Protein AF-A0A832V0L8-F1 (afdb_monomer_lite)

Foldseek 3Di:
DDDDDPPPQFAAEEEEEPLDAPRVLLVVLLVVLCVQVVGHYDYQYQDALVSCVVPHLAYEAHDDDPVSSVVSCVVGVSLVSVVVVCVVCVLRAYEAEFVRLVSQDDDPDDDDHNFPWDKAFLPQHDQVRKDKAKKFFDDDDQDRPDDDPPPDCPDPPPPDCVVVVVDDDDPDPDDDPCPDPPQPPPPDPGIDTFTAGSFMFIDDHDPQKDQGIGRVPGGAWIDHNNYIHGRTDSSVHPDSRVSNSNVVSSVVDDGDRDDDDPPPPPPPPLADQDQDDPLDDPVVNCLLLLQAWEKEQALAADPPDLLDQDDPVRHRGRWMDGRNRTDPDVVVNVVSNVLLVHLAYEHDRHAVVVVLVSLLVNLQVCCVNNHLRHAYEYEHQDLDDLVVLLSNVVSRHAEYEYEDDVLDCPSNQSNQVSNVVSNHQYEYEYEQDQVCLVSVVVSLQVCLPGPHAEYEYEFRFQHPRNPVSCVVVVWDQDPDPFRGTPRRVVSLVLVQQLQVCLVVQAARPPPRDNHHHSNHHYHYHYRSCNVNRNLLSSLQSSCVRPPQPQWDQDPSSKTKWKKWADAPVCQVVVLVCLCVVVVHDSSQWDQDPVRRIITHHRVSLLVCQVPDPTWMWIWIFGSDPVRHTDDIGTSHPHDDD

pLDDT: mean 78.65, std 20.55, range [23.02, 98.56]

Radius of gyration: 29.44 Å; chains: 1; bounding box: 78×67×76 Å

Structure (mmCIF, N/CA/C/O backbone):
data_AF-A0A832V0L8-F1
#
_entry.id   AF-A0A832V0L8-F1
#
loop_
_atom_site.group_PDB
_atom_site.id
_atom_site.type_symbol
_atom_site.label_atom_id
_atom_site.label_alt_id
_atom_site.label_comp_id
_atom_site.label_asym_id
_atom_site.label_entity_id
_atom_site.label_seq_id
_atom_site.pdbx_PDB_ins_code
_atom_site.Cartn_x
_atom_site.Cartn_y
_atom_site.Cartn_z
_atom_site.occupancy
_atom_site.B_iso_or_equiv
_atom_site.auth_seq_id
_atom_site.auth_comp_id
_atom_site.auth_asym_id
_atom_site.auth_atom_id
_atom_site.pdbx_PDB_model_num
ATOM 1 N N . MET A 1 1 ? 17.375 -32.034 38.322 1.00 35.78 1 MET A N 1
ATOM 2 C CA . MET A 1 1 ? 17.948 -32.947 37.313 1.00 35.78 1 MET A CA 1
ATOM 3 C C . MET A 1 1 ? 16.904 -33.153 36.228 1.00 35.78 1 MET A C 1
ATOM 5 O O . MET A 1 1 ? 16.088 -34.032 36.400 1.00 35.78 1 MET A O 1
ATOM 9 N N . PHE A 1 2 ? 16.867 -32.287 35.210 1.00 25.52 2 PHE A N 1
ATOM 10 C CA . PHE A 1 2 ? 16.234 -32.505 33.896 1.00 25.52 2 PHE A CA 1
ATOM 11 C C . PHE A 1 2 ? 16.701 -31.356 32.984 1.00 25.52 2 PHE A C 1
ATOM 13 O O . PHE A 1 2 ? 16.031 -30.343 32.829 1.00 25.52 2 PHE A O 1
ATOM 20 N N . TYR A 1 3 ? 17.927 -31.485 32.473 1.00 31.34 3 TYR A N 1
ATOM 21 C CA . TYR A 1 3 ? 18.349 -30.832 31.236 1.00 31.34 3 TYR A CA 1
ATOM 22 C C . TYR A 1 3 ? 17.994 -31.819 30.121 1.00 31.34 3 TYR A C 1
ATOM 24 O O . TYR A 1 3 ? 18.562 -32.908 30.091 1.00 31.34 3 TYR A O 1
ATOM 32 N N . ALA A 1 4 ? 17.047 -31.480 29.250 1.00 27.69 4 ALA A N 1
ATOM 33 C CA . ALA A 1 4 ? 16.773 -32.253 28.043 1.00 27.69 4 ALA A CA 1
ATOM 34 C C . ALA A 1 4 ? 16.292 -31.319 26.920 1.00 27.69 4 ALA A C 1
ATOM 36 O O . ALA A 1 4 ? 15.190 -30.786 26.978 1.00 27.69 4 ALA A O 1
ATOM 37 N N . PHE A 1 5 ? 17.176 -31.150 25.931 1.00 30.72 5 PHE A N 1
ATOM 38 C CA . PHE A 1 5 ? 16.931 -30.755 24.540 1.00 30.72 5 PHE A CA 1
ATOM 39 C C . PHE A 1 5 ? 16.261 -29.399 24.252 1.00 30.72 5 PHE A C 1
ATOM 41 O O . PHE A 1 5 ? 15.098 -29.320 23.876 1.00 30.72 5 PHE A O 1
ATOM 48 N N . ALA A 1 6 ? 17.073 -28.338 24.262 1.00 27.86 6 ALA A N 1
ATOM 49 C CA . ALA A 1 6 ? 16.914 -27.229 23.322 1.00 27.86 6 ALA A CA 1
ATOM 50 C C . ALA A 1 6 ? 17.924 -27.433 22.178 1.00 27.86 6 ALA A C 1
ATOM 52 O O . ALA A 1 6 ? 19.075 -27.010 22.279 1.00 27.86 6 ALA A O 1
ATOM 53 N N . GLY A 1 7 ? 17.521 -28.148 21.124 1.00 29.08 7 GLY A N 1
ATOM 54 C CA . GLY A 1 7 ? 18.246 -28.141 19.854 1.00 29.08 7 GLY A CA 1
ATOM 55 C C . GLY A 1 7 ? 18.016 -26.790 19.181 1.00 29.08 7 GLY A C 1
ATOM 56 O O . GLY A 1 7 ? 16.912 -26.507 18.725 1.00 29.08 7 GLY A O 1
ATOM 57 N N . LEU A 1 8 ? 19.023 -25.922 19.207 1.00 35.47 8 LEU A N 1
ATOM 58 C CA . LEU A 1 8 ? 19.002 -24.616 18.553 1.00 35.47 8 LEU A CA 1
ATOM 59 C C . LEU A 1 8 ? 19.060 -24.851 17.028 1.00 35.47 8 LEU A C 1
ATOM 61 O O . LEU A 1 8 ? 20.106 -25.246 16.524 1.00 35.47 8 LEU A O 1
ATOM 65 N N . PHE A 1 9 ? 17.959 -24.658 16.297 1.00 42.22 9 PHE A N 1
ATOM 66 C CA . PHE A 1 9 ? 17.959 -24.738 14.828 1.00 42.22 9 PHE A CA 1
ATOM 67 C C . PHE A 1 9 ? 18.791 -23.574 14.258 1.00 42.22 9 PHE A C 1
ATOM 69 O O . PHE A 1 9 ? 18.369 -22.420 14.336 1.00 42.22 9 PHE A O 1
ATOM 76 N N . MET A 1 10 ? 19.985 -23.857 13.728 1.00 55.66 10 MET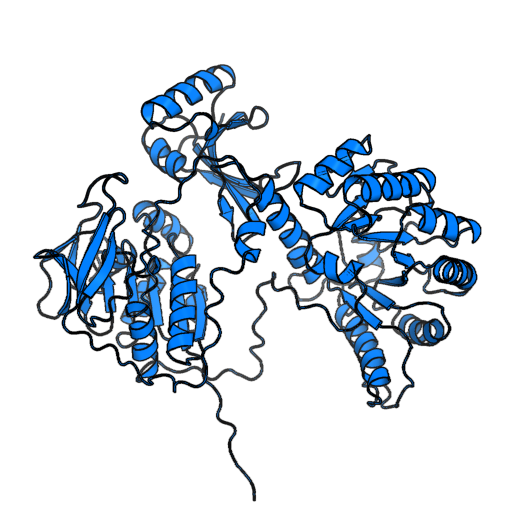 A N 1
ATOM 77 C CA . MET A 1 10 ? 20.815 -22.878 13.012 1.00 55.66 10 MET A CA 1
ATOM 78 C C . MET A 1 10 ? 20.336 -22.777 11.557 1.00 55.66 10 MET A C 1
ATOM 80 O O . MET A 1 10 ? 20.021 -23.797 10.950 1.00 55.66 10 MET A O 1
ATOM 84 N N . ALA A 1 11 ? 20.236 -21.559 11.017 1.00 76.56 11 ALA A N 1
ATOM 85 C CA . ALA A 1 11 ? 19.797 -21.315 9.642 1.00 76.56 11 ALA A CA 1
ATOM 86 C C . ALA A 1 11 ? 20.989 -20.939 8.750 1.00 76.56 11 ALA A C 1
ATOM 88 O O . ALA A 1 11 ? 21.766 -20.065 9.134 1.00 76.56 11 ALA A O 1
ATOM 89 N N . ILE A 1 12 ? 21.098 -21.556 7.569 1.00 84.62 12 ILE A N 1
ATOM 90 C CA . ILE A 1 12 ? 22.138 -21.261 6.569 1.00 84.62 12 ILE A CA 1
ATOM 91 C C . ILE A 1 12 ? 21.866 -19.894 5.942 1.00 84.62 12 ILE A C 1
ATOM 93 O O . ILE A 1 12 ? 20.759 -19.615 5.480 1.00 84.62 12 ILE A O 1
ATOM 97 N N . ARG A 1 13 ? 22.875 -19.032 5.892 1.00 88.06 13 ARG A N 1
ATOM 98 C CA . ARG A 1 13 ? 22.778 -17.660 5.394 1.00 88.06 13 ARG A CA 1
ATOM 99 C C . ARG A 1 13 ? 23.263 -17.600 3.952 1.00 88.06 13 ARG A C 1
ATOM 101 O O . ARG A 1 13 ? 24.461 -17.634 3.689 1.00 88.06 13 ARG A O 1
ATOM 108 N N . VAL A 1 14 ? 22.327 -17.501 3.016 1.00 91.88 14 VAL A N 1
ATOM 109 C CA . VAL A 1 14 ? 22.609 -17.478 1.577 1.00 91.88 14 VAL A CA 1
ATOM 110 C C . VAL A 1 14 ? 22.722 -16.032 1.109 1.00 91.88 14 VAL A C 1
ATOM 112 O O . VAL A 1 14 ? 21.717 -15.330 1.044 1.00 91.88 14 VAL A O 1
ATOM 115 N N . GLY A 1 15 ? 23.919 -15.575 0.763 1.00 92.44 15 GLY A N 1
ATOM 116 C CA . GLY A 1 15 ? 24.114 -14.295 0.090 1.00 92.44 15 GLY A CA 1
ATOM 117 C C . GLY A 1 15 ? 23.635 -14.362 -1.358 1.00 92.44 15 GLY A C 1
ATOM 118 O O . GLY A 1 15 ? 24.058 -15.239 -2.104 1.00 92.44 15 GLY A O 1
ATOM 119 N N . LEU A 1 16 ? 22.779 -13.438 -1.782 1.00 90.25 16 LEU A N 1
ATOM 120 C CA . LEU A 1 16 ? 22.348 -13.298 -3.173 1.00 90.25 16 LEU A CA 1
ATOM 121 C C . LEU A 1 16 ? 22.778 -11.926 -3.688 1.00 90.25 16 LEU A C 1
ATOM 123 O O . LEU A 1 16 ? 22.284 -10.903 -3.212 1.00 90.25 16 LEU A O 1
ATOM 127 N N . ALA A 1 17 ? 23.704 -11.892 -4.646 1.00 84.56 17 ALA A N 1
ATOM 128 C CA . ALA A 1 17 ? 24.191 -10.636 -5.207 1.00 84.56 17 ALA A CA 1
ATOM 129 C C . ALA A 1 17 ? 23.117 -9.947 -6.063 1.00 84.56 17 ALA A C 1
ATOM 131 O O . ALA A 1 17 ? 22.686 -10.468 -7.089 1.00 84.56 17 ALA A O 1
ATOM 132 N N . MET A 1 18 ? 22.724 -8.733 -5.679 1.00 76.25 18 MET A N 1
ATOM 133 C CA . MET A 1 18 ? 21.670 -7.942 -6.326 1.00 76.25 18 MET A CA 1
ATOM 134 C C . MET A 1 18 ? 22.225 -7.055 -7.455 1.00 76.25 18 MET A C 1
ATOM 136 O O . MET A 1 18 ? 21.823 -5.906 -7.608 1.00 76.25 18 MET A O 1
ATOM 140 N N . LEU A 1 19 ? 23.156 -7.582 -8.254 1.00 60.34 19 LEU A N 1
ATOM 141 C CA . LEU A 1 19 ? 23.929 -6.831 -9.258 1.00 60.34 19 LEU A CA 1
ATOM 142 C C . LEU A 1 19 ? 23.209 -6.619 -10.612 1.00 60.34 19 LEU A C 1
ATOM 144 O O . LEU A 1 19 ? 23.844 -6.118 -11.532 1.00 60.34 19 LEU A O 1
ATOM 148 N N . GLN A 1 20 ? 21.901 -6.919 -10.697 1.00 57.12 20 GLN A N 1
ATOM 149 C CA . GLN A 1 20 ? 21.047 -7.076 -11.900 1.00 57.12 20 GLN A CA 1
ATOM 150 C C . GLN A 1 20 ? 21.012 -8.529 -12.418 1.00 57.12 20 GLN A C 1
ATOM 152 O O . GLN A 1 20 ? 22.026 -9.222 -12.377 1.00 57.12 20 GLN A O 1
ATOM 157 N N . GLY A 1 21 ? 19.842 -9.003 -12.874 1.00 62.22 21 GLY A N 1
ATOM 158 C CA . GLY A 1 21 ? 19.655 -10.384 -13.336 1.00 62.22 21 GLY A CA 1
ATOM 159 C C . GLY A 1 21 ? 18.521 -11.162 -12.668 1.00 62.22 21 GLY A C 1
ATOM 160 O O . GLY A 1 21 ? 17.790 -10.585 -11.864 1.00 62.22 21 GLY A O 1
ATOM 161 N N . ALA A 1 22 ? 18.420 -12.465 -12.972 1.00 64.62 22 ALA A N 1
ATOM 162 C CA . ALA A 1 22 ? 17.406 -13.444 -12.520 1.00 64.62 22 ALA A CA 1
ATOM 163 C C . ALA A 1 22 ? 17.396 -13.726 -10.991 1.00 64.62 22 ALA A C 1
ATOM 165 O O . ALA A 1 22 ? 17.495 -14.856 -10.511 1.00 64.62 22 ALA A O 1
ATOM 166 N N . ARG A 1 23 ? 17.350 -12.667 -10.179 1.00 75.75 23 ARG A N 1
ATOM 167 C CA . ARG A 1 23 ? 17.474 -12.703 -8.715 1.00 75.75 23 ARG A CA 1
ATOM 168 C C . ARG A 1 23 ? 16.252 -13.316 -8.034 1.00 75.75 23 ARG A C 1
ATOM 170 O O . ARG A 1 23 ? 16.402 -14.030 -7.046 1.00 75.75 23 ARG A O 1
ATOM 177 N N . HIS A 1 24 ? 15.054 -13.051 -8.552 1.00 72.81 24 HIS A N 1
ATOM 178 C CA . HIS A 1 24 ? 13.814 -13.563 -7.967 1.00 72.81 24 HIS A CA 1
ATOM 179 C C . HIS A 1 24 ? 13.701 -15.066 -8.193 1.00 72.81 24 HIS A C 1
ATOM 181 O O . HIS A 1 24 ? 13.340 -15.807 -7.284 1.00 72.81 24 HIS A O 1
ATOM 187 N N . GLU A 1 25 ? 14.088 -15.511 -9.380 1.00 79.88 25 GLU A N 1
ATOM 188 C CA . GLU A 1 25 ? 14.128 -16.900 -9.802 1.00 79.88 25 GLU A CA 1
ATOM 189 C C . GLU A 1 25 ? 15.153 -17.667 -8.962 1.00 79.88 25 GLU A C 1
ATOM 191 O O . GLU A 1 25 ? 14.830 -18.706 -8.388 1.00 79.88 25 GLU A O 1
ATOM 196 N N . HIS A 1 26 ? 16.347 -17.100 -8.751 1.00 83.81 26 HIS A N 1
ATOM 197 C CA . HIS A 1 26 ? 17.328 -17.669 -7.825 1.00 83.81 26 HIS A CA 1
ATOM 198 C C . HIS A 1 26 ? 16.828 -17.740 -6.374 1.00 83.81 26 HIS A C 1
ATOM 200 O O . HIS A 1 26 ? 17.054 -18.754 -5.709 1.00 83.81 26 HIS A O 1
ATOM 206 N N . ALA A 1 27 ? 16.133 -16.709 -5.879 1.00 77.69 27 ALA A N 1
ATOM 207 C CA . ALA A 1 27 ? 15.548 -16.713 -4.539 1.00 77.69 27 ALA A CA 1
ATOM 208 C C . ALA A 1 27 ? 14.440 -17.774 -4.394 1.00 77.69 27 ALA A C 1
ATOM 210 O O . ALA A 1 27 ? 14.382 -18.479 -3.388 1.00 77.69 27 ALA A O 1
ATOM 211 N N . GLN A 1 28 ? 13.582 -17.939 -5.402 1.00 76.00 28 GLN A N 1
ATOM 212 C CA . GLN A 1 28 ? 12.549 -18.977 -5.410 1.00 76.00 28 GLN A CA 1
ATOM 213 C C . GLN A 1 28 ? 13.163 -20.378 -5.463 1.00 76.00 28 GLN A C 1
ATOM 215 O O . GLN A 1 28 ? 12.791 -21.239 -4.665 1.00 76.00 28 GLN A O 1
ATOM 220 N N . ALA A 1 29 ? 14.139 -20.590 -6.345 1.00 81.44 29 ALA A N 1
ATOM 221 C CA . ALA A 1 29 ? 14.802 -21.874 -6.521 1.00 81.44 29 ALA A CA 1
ATOM 222 C C . ALA A 1 29 ? 15.570 -22.313 -5.263 1.00 81.44 29 ALA A C 1
ATOM 224 O O . ALA A 1 29 ? 15.473 -23.472 -4.865 1.00 81.44 29 ALA A O 1
ATOM 225 N N . ILE A 1 30 ? 16.266 -21.400 -4.567 1.00 88.38 30 ILE A N 1
ATOM 226 C CA . ILE A 1 30 ? 16.977 -21.752 -3.326 1.00 88.38 30 ILE A CA 1
ATOM 227 C C . ILE A 1 30 ? 16.018 -22.051 -2.162 1.00 88.38 30 ILE A C 1
ATOM 229 O O . ILE A 1 30 ? 16.287 -22.947 -1.365 1.00 88.38 30 ILE A O 1
ATOM 233 N N . ILE A 1 31 ? 14.869 -21.369 -2.087 1.00 81.19 31 ILE A N 1
ATOM 234 C CA . ILE A 1 31 ? 13.813 -21.662 -1.101 1.00 81.19 31 ILE A CA 1
ATOM 235 C C . ILE A 1 31 ? 13.146 -23.011 -1.399 1.00 81.19 31 ILE A C 1
ATOM 237 O O . ILE A 1 31 ? 12.816 -23.765 -0.484 1.00 81.19 31 ILE A O 1
ATOM 241 N N . ALA A 1 32 ? 12.924 -23.336 -2.673 1.00 74.06 32 ALA A N 1
ATOM 242 C CA . ALA A 1 32 ? 12.389 -24.635 -3.062 1.00 74.06 32 ALA A CA 1
ATOM 243 C C . ALA A 1 32 ? 13.388 -25.764 -2.753 1.00 74.06 32 ALA A C 1
ATOM 245 O O . ALA A 1 32 ? 13.004 -26.773 -2.160 1.00 74.06 32 ALA A O 1
ATOM 246 N N . ALA A 1 33 ? 14.674 -25.554 -3.050 1.00 84.50 33 ALA A N 1
ATOM 247 C CA . ALA A 1 33 ? 15.753 -26.470 -2.694 1.00 84.50 33 ALA A CA 1
ATOM 248 C C . ALA A 1 33 ? 15.845 -26.703 -1.178 1.00 84.50 33 ALA A C 1
ATOM 250 O O . ALA A 1 33 ? 15.983 -27.843 -0.742 1.00 84.50 33 ALA A O 1
ATOM 251 N N . SER A 1 34 ? 15.722 -25.651 -0.361 1.00 86.56 34 SER A N 1
ATOM 252 C CA . SER A 1 34 ? 15.797 -25.796 1.096 1.00 86.56 34 SER A CA 1
ATOM 253 C C . SER A 1 34 ? 14.635 -26.604 1.662 1.00 86.56 34 SER A C 1
ATOM 255 O O . SER A 1 34 ? 14.840 -27.407 2.566 1.00 86.56 34 SER A O 1
ATOM 257 N N . LYS A 1 35 ? 13.429 -26.453 1.098 1.00 81.44 35 LYS A N 1
ATOM 258 C CA . LYS A 1 35 ? 12.267 -27.283 1.453 1.00 81.44 35 LYS A CA 1
ATOM 259 C C . LYS A 1 35 ? 12.475 -28.749 1.078 1.00 81.44 35 LYS A C 1
ATOM 261 O O . LYS A 1 35 ? 12.079 -29.616 1.846 1.00 81.44 35 LYS A O 1
ATOM 266 N N . GLN A 1 36 ? 13.096 -29.023 -0.071 1.00 80.00 36 GLN A N 1
ATOM 267 C CA . GLN A 1 36 ? 13.425 -30.392 -0.486 1.00 80.00 36 GLN A CA 1
ATOM 268 C C . GLN A 1 36 ? 14.458 -31.054 0.436 1.00 80.00 36 GLN A C 1
ATOM 270 O O . GLN A 1 36 ? 14.429 -32.268 0.598 1.00 80.00 36 GLN A O 1
ATOM 275 N N . LEU A 1 37 ? 15.347 -30.263 1.041 1.00 78.69 37 LEU A N 1
ATOM 276 C CA . LEU A 1 37 ? 16.400 -30.735 1.946 1.00 78.69 37 LEU A CA 1
ATOM 277 C C . LEU A 1 37 ? 16.034 -30.636 3.438 1.00 78.69 37 LEU A C 1
ATOM 279 O O . LEU A 1 37 ? 16.855 -30.986 4.278 1.00 78.69 37 LEU A O 1
ATOM 283 N N . ASP A 1 38 ? 14.842 -30.133 3.774 1.00 79.94 38 ASP A N 1
ATOM 284 C CA . ASP A 1 38 ? 14.426 -29.812 5.151 1.00 79.94 38 ASP A CA 1
ATOM 285 C C . ASP A 1 38 ? 15.439 -28.913 5.902 1.00 79.94 38 ASP A C 1
ATOM 287 O O . ASP A 1 38 ? 15.690 -29.051 7.100 1.00 79.94 38 ASP A O 1
ATOM 291 N N . LEU A 1 39 ? 16.052 -27.969 5.176 1.00 81.00 39 LEU A N 1
ATOM 292 C CA . LEU A 1 39 ? 17.032 -27.024 5.712 1.00 81.00 39 LEU A CA 1
ATOM 293 C C . LEU A 1 39 ? 16.385 -25.668 5.999 1.00 81.00 39 LEU A C 1
ATOM 295 O O . LEU A 1 39 ? 15.662 -25.102 5.174 1.00 81.00 39 LEU A O 1
ATOM 299 N N . ASN A 1 40 ? 16.715 -25.099 7.158 1.00 82.00 40 ASN A N 1
ATOM 300 C CA . ASN A 1 40 ? 16.363 -23.722 7.476 1.00 82.00 40 ASN A CA 1
ATOM 301 C C . ASN A 1 40 ? 17.384 -22.779 6.830 1.00 82.00 40 ASN A C 1
ATOM 303 O O . ASN A 1 40 ? 18.580 -22.885 7.101 1.00 82.00 40 ASN A O 1
ATOM 307 N N . ILE A 1 41 ? 16.922 -21.855 5.989 1.00 85.56 41 ILE A N 1
ATOM 308 C CA . ILE A 1 41 ? 17.787 -20.897 5.297 1.00 85.56 41 ILE A CA 1
ATOM 309 C C . ILE A 1 41 ? 17.295 -19.465 5.504 1.00 85.56 41 ILE A C 1
ATOM 311 O O . ILE A 1 41 ? 16.101 -19.210 5.662 1.00 85.56 41 ILE A O 1
ATOM 315 N N . LYS A 1 42 ? 18.221 -18.512 5.441 1.00 86.00 42 LYS A N 1
ATOM 316 C CA . LYS A 1 42 ? 17.956 -17.077 5.371 1.00 86.00 42 LYS A CA 1
ATOM 317 C C . LYS A 1 42 ? 18.660 -16.513 4.143 1.00 86.00 42 LYS A C 1
ATOM 319 O O . LYS A 1 42 ? 19.886 -16.490 4.098 1.00 86.00 42 LYS A O 1
ATOM 324 N N . VAL A 1 43 ? 17.892 -16.036 3.167 1.00 84.38 43 VAL A N 1
ATOM 325 C CA . VAL A 1 43 ? 18.440 -15.344 1.991 1.00 84.38 43 VAL A CA 1
ATOM 326 C C . VAL A 1 43 ? 18.759 -13.894 2.368 1.00 84.38 43 VAL A C 1
ATOM 328 O O . VAL A 1 43 ? 17.916 -13.198 2.933 1.00 84.38 43 VAL A O 1
ATOM 331 N N . ILE A 1 44 ? 19.983 -13.454 2.087 1.00 85.69 44 ILE A N 1
ATOM 332 C CA . ILE A 1 44 ? 20.503 -12.113 2.359 1.00 85.69 44 ILE A CA 1
ATOM 333 C C . ILE A 1 44 ? 20.770 -11.435 1.019 1.00 85.69 44 ILE A C 1
ATOM 335 O O . ILE A 1 44 ? 21.681 -11.816 0.287 1.00 85.69 44 ILE A O 1
ATOM 339 N N . SER A 1 45 ? 19.967 -10.425 0.702 1.00 83.25 45 SER A N 1
ATOM 340 C CA . SER A 1 45 ? 20.118 -9.619 -0.508 1.00 83.25 45 SER A CA 1
ATOM 341 C C . SER A 1 45 ? 21.326 -8.689 -0.382 1.00 83.25 45 SER A C 1
ATOM 343 O O . SER A 1 45 ? 21.299 -7.762 0.421 1.00 83.25 45 SER A O 1
ATOM 345 N N . LEU A 1 46 ? 22.367 -8.914 -1.184 1.00 81.38 46 LEU A N 1
ATOM 346 C CA . LEU A 1 46 ? 23.598 -8.122 -1.172 1.00 81.38 46 LEU A CA 1
ATOM 347 C C . LEU A 1 46 ? 23.522 -7.032 -2.247 1.00 81.38 46 LEU A C 1
ATOM 349 O O . LEU A 1 46 ? 23.659 -7.329 -3.435 1.00 81.38 46 LEU A O 1
ATOM 353 N N . ARG A 1 47 ? 23.293 -5.780 -1.847 1.00 76.94 47 ARG A N 1
ATOM 354 C CA . ARG A 1 47 ? 23.246 -4.597 -2.732 1.00 76.94 47 ARG A CA 1
ATOM 355 C C . ARG A 1 47 ? 24.516 -3.758 -2.624 1.00 76.94 47 ARG A C 1
ATOM 357 O O . ARG A 1 47 ? 25.014 -3.255 -3.623 1.00 76.94 47 ARG A O 1
ATOM 364 N N . THR A 1 48 ? 25.083 -3.688 -1.426 1.00 76.62 48 THR A N 1
ATOM 365 C CA . THR A 1 48 ? 26.245 -2.870 -1.082 1.00 76.62 48 THR A CA 1
ATOM 366 C C . THR A 1 48 ? 27.311 -3.697 -0.367 1.00 76.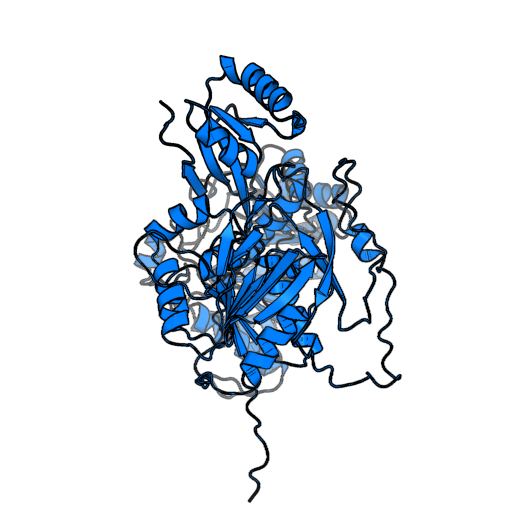62 48 THR A C 1
ATOM 368 O O . THR A 1 48 ? 27.030 -4.747 0.212 1.00 76.62 48 THR A O 1
ATOM 371 N N . ALA A 1 49 ? 28.553 -3.206 -0.337 1.00 77.81 49 ALA A N 1
ATOM 372 C CA . ALA A 1 49 ? 29.631 -3.865 0.406 1.00 77.81 49 ALA A CA 1
ATOM 373 C C . ALA A 1 49 ? 29.331 -4.021 1.915 1.00 77.81 49 ALA A C 1
ATOM 375 O O . ALA A 1 49 ? 29.870 -4.919 2.558 1.00 77.81 49 ALA A O 1
ATOM 376 N N . SER A 1 50 ? 28.479 -3.168 2.504 1.00 77.75 50 SER A N 1
ATOM 377 C CA . SER A 1 50 ? 28.093 -3.297 3.916 1.00 77.75 50 SER A CA 1
ATOM 378 C C . SER A 1 50 ? 27.221 -4.510 4.209 1.00 77.75 50 SER A C 1
ATOM 380 O O . SER A 1 50 ? 27.272 -4.988 5.337 1.00 77.75 50 SER A O 1
ATOM 382 N N . ASP A 1 51 ? 26.499 -5.041 3.224 1.00 78.69 51 ASP A N 1
ATOM 383 C CA . ASP A 1 51 ? 25.585 -6.173 3.429 1.00 78.69 51 ASP A CA 1
ATOM 384 C C . ASP A 1 51 ? 26.346 -7.482 3.701 1.00 78.69 51 ASP A C 1
ATOM 386 O O . ASP A 1 51 ? 25.823 -8.412 4.310 1.00 78.69 51 ASP A O 1
ATOM 390 N N . LEU A 1 52 ? 27.629 -7.539 3.324 1.00 78.12 52 LEU A N 1
ATOM 391 C CA . LEU A 1 52 ? 28.528 -8.647 3.657 1.00 78.12 52 LEU A CA 1
ATOM 392 C C . LEU A 1 52 ? 28.942 -8.662 5.137 1.00 78.12 52 LEU A C 1
ATOM 394 O O . LEU A 1 52 ? 29.355 -9.710 5.634 1.00 78.12 52 LEU A O 1
ATOM 398 N N . LYS A 1 53 ? 28.813 -7.538 5.864 1.00 72.25 53 LYS A N 1
ATOM 399 C CA . LYS A 1 53 ? 29.164 -7.457 7.298 1.00 72.25 53 LYS A CA 1
ATOM 400 C C . LYS A 1 53 ? 28.301 -8.361 8.157 1.00 72.25 53 LYS A C 1
ATOM 402 O O . LYS A 1 53 ? 28.751 -8.822 9.203 1.00 72.25 53 LYS A O 1
ATOM 407 N N . ASP A 1 54 ? 27.078 -8.603 7.707 1.00 62.06 54 ASP A N 1
ATOM 408 C CA . ASP A 1 54 ? 26.138 -9.448 8.413 1.00 62.06 54 ASP A CA 1
ATOM 409 C C . ASP A 1 54 ? 26.624 -10.902 8.451 1.00 62.06 54 ASP A C 1
ATOM 411 O O . ASP A 1 54 ? 26.235 -11.619 9.367 1.00 62.06 54 ASP A O 1
ATOM 415 N N . GLY A 1 55 ? 27.510 -11.324 7.542 1.00 78.81 55 GLY A N 1
ATOM 416 C CA . GLY A 1 55 ? 28.030 -12.686 7.436 1.00 78.81 55 GLY A CA 1
ATOM 417 C C . GLY A 1 55 ? 27.113 -13.582 6.600 1.00 78.81 55 GLY A C 1
ATOM 418 O O . GLY A 1 55 ? 25.902 -13.638 6.825 1.00 78.81 55 GLY A O 1
ATOM 419 N N . ILE A 1 56 ? 27.697 -14.283 5.631 1.00 89.69 56 ILE A N 1
ATOM 420 C CA . ILE A 1 56 ? 27.026 -15.251 4.752 1.00 89.69 56 ILE A CA 1
ATOM 421 C C . ILE A 1 56 ? 27.812 -16.564 4.762 1.00 89.69 56 ILE A C 1
ATOM 423 O O . ILE A 1 56 ? 29.036 -16.549 4.881 1.00 89.69 56 ILE A O 1
ATOM 427 N N . ASP A 1 57 ? 27.109 -17.685 4.632 1.00 87.94 57 ASP A N 1
ATOM 428 C CA . ASP A 1 57 ? 27.708 -19.022 4.611 1.00 87.94 57 ASP A CA 1
ATOM 429 C C . ASP A 1 57 ? 27.997 -19.477 3.170 1.00 87.94 57 ASP A C 1
ATOM 431 O O . ASP A 1 57 ? 28.996 -20.148 2.906 1.00 87.94 57 ASP A O 1
ATOM 435 N N . CYS A 1 58 ? 27.159 -19.053 2.219 1.00 92.56 58 CYS A N 1
ATOM 436 C CA . CYS A 1 58 ? 27.296 -19.326 0.788 1.00 92.56 58 CYS A CA 1
ATOM 437 C C . CYS A 1 58 ? 26.818 -18.140 -0.065 1.00 92.56 58 CYS A C 1
ATOM 439 O O . CYS A 1 58 ? 26.133 -17.248 0.439 1.00 92.56 58 CYS A O 1
ATOM 441 N N . LEU A 1 59 ? 27.184 -18.117 -1.351 1.00 93.81 59 LEU A N 1
ATOM 442 C CA . LEU A 1 59 ? 26.920 -16.991 -2.258 1.00 93.81 59 LEU A CA 1
ATOM 443 C C . LEU A 1 59 ? 26.330 -17.443 -3.601 1.00 93.81 59 LEU A C 1
ATOM 445 O O . LEU A 1 59 ? 26.805 -18.395 -4.214 1.00 93.81 59 LEU A O 1
ATOM 449 N N . ILE A 1 60 ? 25.341 -16.703 -4.097 1.00 94.00 60 ILE A N 1
ATOM 450 C CA . ILE A 1 60 ? 24.800 -16.812 -5.454 1.00 94.00 60 ILE A CA 1
ATOM 451 C C . ILE A 1 60 ? 25.141 -15.537 -6.232 1.00 94.00 60 ILE A C 1
ATOM 453 O O . ILE A 1 60 ? 24.829 -14.426 -5.790 1.00 94.00 60 ILE A O 1
ATOM 457 N N . LEU A 1 61 ? 25.740 -15.707 -7.412 1.00 90.06 61 LEU A N 1
ATOM 458 C CA . LEU A 1 61 ? 25.993 -14.654 -8.395 1.00 90.06 61 LEU A CA 1
ATOM 459 C C . LEU A 1 61 ? 25.078 -14.877 -9.617 1.00 90.06 61 LEU A C 1
ATOM 461 O O . LEU A 1 61 ? 25.402 -15.727 -10.451 1.00 90.06 61 LEU A O 1
ATOM 465 N N . PRO A 1 62 ? 23.940 -14.161 -9.728 1.00 84.44 62 PRO A N 1
ATOM 466 C CA . PRO A 1 62 ? 22.974 -14.369 -10.807 1.00 84.44 62 PRO A CA 1
ATOM 467 C C . PRO A 1 62 ? 23.466 -13.819 -12.159 1.00 84.44 62 PRO A C 1
ATOM 469 O O . PRO A 1 62 ? 24.403 -13.018 -12.229 1.00 84.44 62 PRO A O 1
ATOM 472 N N . GLY A 1 63 ? 22.796 -14.221 -13.243 1.00 66.19 63 GLY A N 1
ATOM 473 C CA . GLY A 1 63 ? 23.073 -13.738 -14.601 1.00 66.19 63 GLY A CA 1
ATOM 474 C C . GLY A 1 63 ? 22.384 -12.410 -14.956 1.00 66.19 63 GLY A C 1
ATOM 475 O O . GLY A 1 63 ? 21.175 -12.314 -14.784 1.00 66.19 63 GLY A O 1
ATOM 476 N N . GLY A 1 64 ? 23.124 -11.436 -15.514 1.00 61.19 64 GLY A N 1
ATOM 477 C CA . GLY A 1 64 ? 22.673 -10.101 -15.969 1.00 61.19 64 GLY A CA 1
ATOM 478 C C . GLY A 1 64 ? 23.654 -9.429 -16.961 1.00 61.19 64 GLY A C 1
ATOM 479 O O . GLY A 1 64 ? 24.671 -10.017 -17.326 1.00 61.19 64 GLY A O 1
ATOM 480 N N . GLU A 1 65 ? 23.399 -8.210 -17.458 1.00 54.06 65 GLU A N 1
ATOM 481 C CA . GLU A 1 65 ? 24.299 -7.603 -18.456 1.00 54.06 65 GLU A CA 1
ATOM 482 C C . GLU A 1 65 ? 25.613 -7.086 -17.847 1.00 54.06 65 GLU A C 1
ATOM 484 O O . GLU A 1 65 ? 25.677 -6.094 -17.125 1.00 54.06 65 GLU A O 1
ATOM 489 N N . THR A 1 66 ? 26.719 -7.728 -18.226 1.00 52.12 66 THR A N 1
ATOM 490 C CA . THR A 1 66 ? 28.073 -7.427 -17.725 1.00 52.12 66 THR A CA 1
ATOM 491 C C . THR A 1 66 ? 28.556 -5.974 -17.897 1.00 52.12 66 THR A C 1
ATOM 493 O O . THR A 1 66 ? 29.469 -5.558 -17.178 1.00 52.12 66 THR A O 1
ATOM 496 N N . THR A 1 67 ? 27.993 -5.193 -18.827 1.00 46.88 67 THR A N 1
ATOM 497 C CA . THR A 1 67 ? 28.335 -3.769 -19.014 1.00 46.88 67 THR A CA 1
ATOM 498 C C . THR A 1 67 ? 27.617 -2.893 -17.984 1.00 46.88 67 THR A C 1
ATOM 500 O O . THR A 1 67 ? 28.278 -2.086 -17.325 1.00 46.88 67 THR A O 1
ATOM 503 N N . ALA A 1 68 ? 26.322 -3.133 -17.746 1.00 42.38 68 ALA A N 1
ATOM 504 C CA . ALA A 1 68 ? 25.545 -2.505 -16.677 1.00 42.38 68 ALA A CA 1
ATOM 505 C C . ALA A 1 68 ? 26.097 -2.876 -15.289 1.00 42.38 68 ALA A C 1
ATOM 507 O O . ALA A 1 68 ? 26.324 -1.995 -14.461 1.00 42.38 68 ALA A O 1
ATOM 508 N N . MET A 1 69 ? 26.472 -4.143 -15.076 1.00 49.19 69 MET A N 1
ATOM 509 C CA . MET A 1 69 ? 27.107 -4.612 -13.833 1.00 49.19 69 MET A CA 1
ATOM 510 C C . MET A 1 69 ? 28.428 -3.887 -13.529 1.00 49.19 69 MET A C 1
ATOM 512 O O . MET A 1 69 ? 28.725 -3.585 -12.373 1.00 49.19 69 MET A O 1
ATOM 516 N N . ARG A 1 70 ? 29.236 -3.565 -14.552 1.00 47.34 70 ARG A N 1
ATOM 517 C CA . ARG A 1 70 ? 30.519 -2.849 -14.389 1.00 47.34 70 ARG A CA 1
ATOM 518 C C . ARG A 1 70 ? 30.338 -1.341 -14.172 1.00 47.34 70 ARG A C 1
ATOM 520 O O . ARG A 1 70 ? 31.239 -0.695 -13.639 1.00 47.34 70 ARG A O 1
ATOM 527 N N . ILE A 1 71 ? 29.209 -0.776 -14.601 1.00 42.03 71 ILE A N 1
ATOM 528 C CA . ILE A 1 71 ? 28.869 0.643 -14.428 1.00 42.03 71 ILE A CA 1
ATOM 529 C C . ILE A 1 71 ? 28.181 0.866 -13.070 1.00 42.03 71 ILE A C 1
ATOM 531 O O . ILE A 1 71 ? 28.622 1.736 -12.322 1.00 42.03 71 ILE A O 1
ATOM 535 N N . ALA A 1 72 ? 27.211 0.026 -12.692 1.00 41.78 72 ALA A N 1
ATOM 536 C CA . ALA A 1 72 ? 26.514 0.079 -11.401 1.00 41.78 72 ALA A CA 1
ATOM 537 C C . ALA A 1 72 ? 27.432 -0.234 -10.201 1.00 41.78 72 ALA A C 1
ATOM 539 O O . ALA A 1 72 ? 27.275 0.321 -9.118 1.00 41.78 72 ALA A O 1
ATOM 540 N N . SER A 1 73 ? 28.456 -1.073 -10.385 1.00 47.00 73 SER A N 1
ATOM 541 C CA . SER A 1 73 ? 29.401 -1.421 -9.310 1.00 47.00 73 SER A CA 1
ATOM 542 C C . SER A 1 73 ? 30.469 -0.358 -9.020 1.00 47.00 73 SER A C 1
ATOM 544 O O . SER A 1 73 ? 31.120 -0.423 -7.972 1.00 47.00 73 SER A O 1
ATOM 546 N N . LYS A 1 74 ? 30.651 0.642 -9.897 1.00 43.25 74 LYS A N 1
ATOM 547 C CA . LYS A 1 74 ? 31.611 1.735 -9.663 1.00 43.25 74 LYS A CA 1
ATOM 548 C C . LYS A 1 74 ? 31.132 2.739 -8.612 1.00 43.25 74 LYS A C 1
ATOM 550 O O . LYS A 1 74 ? 31.980 3.381 -7.995 1.00 43.25 74 LYS A O 1
ATOM 555 N N . SER A 1 75 ? 29.824 2.863 -8.381 1.00 45.44 75 SER A N 1
ATOM 556 C CA . SER A 1 75 ? 29.259 3.792 -7.391 1.00 45.44 75 SER A CA 1
ATOM 557 C C . SER A 1 75 ? 29.182 3.216 -5.971 1.00 45.44 75 SER A C 1
ATOM 559 O O . SER A 1 75 ? 29.314 3.988 -5.026 1.00 45.44 75 SER A O 1
ATOM 561 N N . GLU A 1 76 ? 29.051 1.890 -5.792 1.00 51.69 76 GLU A N 1
ATOM 562 C CA . GLU A 1 76 ? 28.743 1.285 -4.472 1.00 51.69 76 GLU A CA 1
ATOM 563 C C . GLU A 1 76 ? 29.720 0.199 -3.958 1.00 51.69 76 GLU A C 1
ATOM 565 O O . GLU A 1 76 ? 29.487 -0.402 -2.910 1.00 51.69 76 GLU A O 1
ATOM 570 N N . ARG A 1 77 ? 30.858 -0.043 -4.629 1.00 65.44 77 ARG A N 1
ATOM 571 C CA . ARG A 1 77 ? 31.956 -0.945 -4.182 1.00 65.44 77 ARG A CA 1
ATOM 572 C C . ARG A 1 77 ? 31.567 -2.398 -3.808 1.00 65.44 77 ARG A C 1
ATOM 574 O O . ARG A 1 77 ? 32.421 -3.115 -3.293 1.00 65.44 77 ARG A O 1
ATOM 581 N N . LEU A 1 78 ? 30.348 -2.879 -4.091 1.00 74.94 78 LEU A N 1
ATOM 582 C CA . LEU A 1 78 ? 29.930 -4.264 -3.794 1.00 74.94 78 LEU A CA 1
ATOM 583 C C . LEU A 1 78 ? 30.808 -5.299 -4.513 1.00 74.94 78 LEU A C 1
ATOM 585 O O . LEU A 1 78 ? 31.185 -6.310 -3.934 1.00 74.94 78 LEU A O 1
ATOM 589 N N . TYR A 1 79 ? 31.153 -5.043 -5.773 1.00 71.88 79 TYR A N 1
ATOM 590 C CA . TYR A 1 79 ? 31.868 -6.012 -6.598 1.00 71.88 79 TYR A CA 1
ATOM 591 C C . TYR A 1 79 ? 33.283 -6.352 -6.081 1.00 71.88 79 TYR A C 1
ATOM 593 O O . TYR A 1 79 ? 33.550 -7.537 -5.873 1.00 71.88 79 TYR A O 1
ATOM 601 N N . PRO A 1 80 ? 34.163 -5.368 -5.785 1.00 75.44 80 PRO A N 1
ATOM 602 C CA . PRO A 1 80 ? 35.417 -5.639 -5.081 1.00 75.44 80 PRO A CA 1
ATOM 603 C C . PRO A 1 80 ? 35.219 -6.402 -3.767 1.00 75.44 80 PRO A C 1
ATOM 605 O O . PRO A 1 80 ? 35.958 -7.341 -3.498 1.00 75.44 80 PRO A O 1
ATOM 608 N N . ALA A 1 81 ? 34.183 -6.061 -2.993 1.00 81.50 81 ALA A N 1
ATOM 609 C CA . ALA A 1 81 ? 33.924 -6.689 -1.700 1.00 81.50 81 ALA A CA 1
ATOM 610 C C . ALA A 1 81 ? 33.484 -8.161 -1.818 1.00 81.50 81 ALA A C 1
ATOM 612 O O . ALA A 1 81 ? 33.905 -8.986 -1.015 1.00 81.50 81 ALA A O 1
ATOM 613 N N . LEU A 1 82 ? 32.681 -8.521 -2.828 1.00 85.50 82 LEU A N 1
ATOM 614 C CA . LEU A 1 82 ? 32.323 -9.922 -3.100 1.00 85.50 82 LEU A CA 1
ATOM 615 C C . LEU A 1 82 ? 33.551 -10.747 -3.487 1.00 85.50 82 LEU A C 1
ATOM 617 O O . LEU A 1 82 ? 33.671 -11.905 -3.097 1.00 85.50 82 LEU A O 1
ATOM 621 N N . PHE A 1 83 ? 34.460 -10.152 -4.254 1.00 82.00 83 PHE A N 1
ATOM 622 C CA . PHE A 1 83 ? 35.688 -10.808 -4.676 1.00 82.00 83 PHE A CA 1
ATOM 623 C C . PHE A 1 83 ? 36.673 -10.998 -3.517 1.00 82.00 83 PHE A C 1
ATOM 625 O O . PHE A 1 83 ? 37.180 -12.103 -3.332 1.00 82.00 83 PHE A O 1
ATOM 632 N N . GLU A 1 84 ? 36.886 -9.961 -2.703 1.00 84.12 84 GLU A N 1
ATOM 633 C CA . GLU A 1 84 ? 37.631 -10.060 -1.441 1.00 84.12 84 GLU A CA 1
ATOM 634 C C . GLU A 1 84 ? 37.017 -11.137 -0.539 1.00 84.12 84 GLU A C 1
ATOM 636 O O . GLU A 1 84 ? 37.722 -12.033 -0.089 1.00 84.12 84 GLU A O 1
ATOM 641 N N . TRP A 1 85 ? 35.688 -11.150 -0.390 1.00 87.25 85 TRP A N 1
ATOM 642 C CA . TRP A 1 85 ? 34.995 -12.172 0.391 1.00 87.25 85 TRP A CA 1
ATOM 643 C C . TRP A 1 85 ? 35.223 -13.591 -0.152 1.00 87.25 85 TRP A C 1
ATOM 645 O O . TRP A 1 85 ? 35.495 -14.498 0.631 1.00 87.25 85 TRP A O 1
ATOM 655 N N . MET A 1 86 ? 35.161 -13.808 -1.472 1.00 87.62 86 MET A N 1
ATOM 656 C CA . MET A 1 86 ? 35.420 -15.126 -2.073 1.00 87.62 86 MET A CA 1
ATOM 657 C C . MET A 1 86 ? 36.865 -15.600 -1.863 1.00 87.62 86 MET A C 1
ATOM 659 O O . MET A 1 86 ? 37.078 -16.805 -1.713 1.00 87.62 86 MET A O 1
ATOM 663 N N . LYS A 1 87 ? 37.833 -14.672 -1.841 1.00 83.56 87 LYS A N 1
ATOM 664 C CA . LYS A 1 87 ? 39.245 -14.958 -1.544 1.00 83.56 87 LYS A CA 1
ATOM 665 C C . LYS A 1 87 ? 39.477 -15.262 -0.068 1.00 83.56 87 LYS A C 1
ATOM 667 O O . LYS A 1 87 ? 40.177 -16.220 0.246 1.00 83.56 87 LYS A O 1
ATOM 672 N N . ASP A 1 88 ? 38.855 -14.489 0.814 1.00 84.38 88 ASP A N 1
ATOM 673 C CA . ASP A 1 88 ? 38.958 -14.661 2.264 1.00 84.38 88 ASP A CA 1
ATOM 674 C C . ASP A 1 88 ? 38.203 -15.909 2.754 1.00 84.38 88 ASP A C 1
ATOM 676 O O . ASP A 1 88 ? 38.522 -16.456 3.809 1.00 84.38 88 ASP A O 1
ATOM 680 N N . ASN A 1 89 ? 37.234 -16.397 1.969 1.00 85.75 89 ASN A N 1
ATOM 681 C CA . ASN A 1 89 ? 36.417 -17.573 2.272 1.00 85.75 89 ASN A CA 1
ATOM 682 C C . ASN A 1 89 ? 36.563 -18.648 1.173 1.00 85.75 89 ASN A C 1
ATOM 684 O O . ASN A 1 89 ? 35.606 -18.949 0.442 1.00 85.75 89 ASN A O 1
ATOM 688 N N . PRO A 1 90 ? 37.750 -19.278 1.041 1.00 82.56 90 PRO A N 1
ATOM 689 C CA . PRO A 1 90 ? 38.002 -20.265 -0.009 1.00 82.56 90 PRO A CA 1
ATOM 690 C C . PRO A 1 90 ? 37.080 -21.489 0.120 1.00 82.56 90 PRO A C 1
ATOM 692 O O . PRO A 1 90 ? 36.632 -22.027 -0.895 1.00 82.56 90 PRO A O 1
ATOM 695 N N . HIS A 1 91 ? 36.706 -21.855 1.351 1.00 83.00 91 HIS A N 1
ATOM 696 C CA . HIS A 1 91 ? 35.842 -22.998 1.659 1.00 83.00 91 HIS A CA 1
ATOM 697 C C . HIS A 1 91 ? 34.336 -22.717 1.509 1.00 83.00 91 HIS A C 1
ATOM 699 O O . HIS A 1 91 ? 33.569 -23.663 1.361 1.00 83.00 91 HIS A O 1
ATOM 705 N N . SER A 1 92 ? 33.883 -21.460 1.487 1.00 88.31 92 SER A N 1
ATOM 706 C CA . SER A 1 92 ? 32.450 -21.158 1.334 1.00 88.31 92 SER A CA 1
ATOM 707 C C . SER A 1 92 ? 31.968 -21.424 -0.094 1.00 88.31 92 SER A C 1
ATOM 709 O O . SER A 1 92 ? 32.635 -20.993 -1.041 1.00 88.31 92 SER A O 1
ATOM 711 N N . PRO A 1 93 ? 30.830 -22.105 -0.305 1.00 93.94 93 PRO A N 1
ATOM 712 C CA . PRO A 1 93 ? 30.405 -22.450 -1.648 1.00 93.94 93 PRO A CA 1
ATOM 713 C C . PRO A 1 93 ? 29.777 -21.262 -2.385 1.00 93.94 93 PRO A C 1
ATOM 715 O O . PRO A 1 93 ? 29.088 -20.424 -1.795 1.00 93.94 93 PRO A O 1
ATOM 718 N N . VAL A 1 94 ? 30.042 -21.188 -3.691 1.00 94.62 94 VAL A N 1
ATOM 719 C CA . VAL A 1 94 ? 29.564 -20.120 -4.581 1.00 94.62 94 VAL A CA 1
ATOM 720 C C . VAL A 1 94 ? 28.935 -20.728 -5.827 1.00 94.62 94 VAL A C 1
ATOM 722 O O . VAL A 1 94 ? 29.538 -21.599 -6.449 1.00 94.62 94 VAL A O 1
ATOM 725 N N . LEU A 1 95 ? 27.753 -20.240 -6.205 1.00 95.00 95 LEU A N 1
ATOM 726 C CA . LEU A 1 95 ? 27.061 -20.585 -7.445 1.00 95.00 95 LEU A CA 1
ATOM 727 C C . LEU A 1 95 ? 26.968 -19.350 -8.351 1.00 95.00 95 LEU A C 1
ATOM 729 O O . LEU A 1 95 ? 26.179 -18.444 -8.082 1.00 95.00 95 LEU A O 1
ATOM 733 N N . GLY A 1 96 ? 27.759 -19.317 -9.421 1.00 93.00 96 GLY A N 1
ATOM 734 C CA . GLY A 1 96 ? 27.692 -18.293 -10.462 1.00 93.00 96 GLY A CA 1
ATOM 735 C C . GLY A 1 96 ? 26.996 -18.793 -11.722 1.00 93.00 96 GLY A C 1
ATOM 736 O O . GLY A 1 96 ? 27.399 -19.809 -12.286 1.00 93.00 96 GLY A O 1
ATOM 737 N N . THR A 1 97 ? 25.982 -18.067 -12.196 1.00 90.94 97 THR A N 1
ATOM 738 C CA . THR A 1 97 ? 25.210 -18.419 -13.401 1.00 90.94 97 THR A CA 1
ATOM 739 C C . THR A 1 97 ? 25.329 -17.336 -14.467 1.00 90.94 97 THR A C 1
ATOM 741 O O . THR A 1 97 ? 25.322 -16.142 -14.166 1.00 90.94 97 THR A O 1
ATOM 744 N N . CYS A 1 98 ? 25.478 -17.741 -15.731 1.00 87.25 98 CYS A N 1
ATOM 745 C CA . CYS A 1 98 ? 25.607 -16.868 -16.899 1.00 87.25 98 CYS A CA 1
ATOM 746 C C . CYS A 1 98 ? 26.629 -15.727 -16.678 1.00 87.25 98 CYS A C 1
ATOM 748 O O . CYS A 1 98 ? 27.840 -15.954 -16.704 1.00 87.25 98 CYS A O 1
ATOM 750 N N . ALA A 1 99 ? 26.185 -14.498 -16.412 1.00 80.06 99 ALA A N 1
ATOM 751 C CA . ALA A 1 99 ? 27.077 -13.378 -16.108 1.00 80.06 99 ALA A CA 1
ATOM 752 C C . ALA A 1 99 ? 27.881 -13.552 -14.816 1.00 80.06 99 ALA A C 1
ATOM 754 O O . ALA A 1 99 ? 29.042 -13.151 -14.778 1.00 80.06 99 ALA A O 1
ATOM 755 N N . GLY A 1 100 ? 27.316 -14.196 -13.793 1.00 86.00 100 GLY A N 1
ATOM 756 C CA . GLY A 1 100 ? 28.045 -14.576 -12.586 1.00 86.00 100 GLY A CA 1
ATOM 757 C C . GLY A 1 100 ? 29.226 -15.499 -12.892 1.00 86.00 100 GLY A C 1
ATOM 758 O O . GLY A 1 100 ? 30.310 -15.300 -12.348 1.00 86.00 100 GLY A O 1
ATOM 759 N N . ALA A 1 101 ? 29.070 -16.431 -13.841 1.00 87.88 101 ALA A N 1
ATOM 760 C CA . ALA A 1 101 ? 30.172 -17.272 -14.313 1.00 87.88 101 ALA A CA 1
ATOM 761 C C . ALA A 1 101 ? 31.266 -16.444 -15.011 1.00 87.88 101 ALA A C 1
ATOM 763 O O . ALA A 1 101 ? 32.453 -16.671 -14.775 1.00 87.88 101 ALA A O 1
ATOM 764 N N . ILE A 1 102 ? 30.882 -15.431 -15.801 1.00 83.38 102 ILE A N 1
ATOM 765 C CA . ILE A 1 102 ? 31.841 -14.490 -16.403 1.00 83.38 102 ILE A CA 1
ATOM 766 C C . ILE A 1 102 ? 32.641 -13.760 -15.321 1.00 83.38 102 ILE A C 1
ATOM 768 O O . ILE A 1 102 ? 33.862 -13.674 -15.430 1.00 83.38 102 ILE A O 1
ATOM 772 N N . LEU A 1 103 ? 31.975 -13.265 -14.274 1.00 80.94 103 LEU A N 1
ATOM 773 C CA . LEU A 1 103 ? 32.630 -12.537 -13.185 1.00 80.94 103 LEU A CA 1
ATOM 774 C C . LEU A 1 103 ? 33.651 -13.389 -12.422 1.00 80.94 103 LEU A C 1
ATOM 776 O O . LEU A 1 103 ? 34.693 -12.879 -12.020 1.00 80.94 103 LEU A O 1
ATOM 780 N N . MET A 1 104 ? 33.366 -14.677 -12.225 1.00 86.44 104 MET A N 1
ATOM 781 C CA . MET A 1 104 ? 34.269 -15.586 -11.513 1.00 86.44 104 MET A CA 1
ATOM 782 C C . MET A 1 104 ? 35.521 -15.932 -12.333 1.00 86.44 104 MET A C 1
ATOM 784 O O . MET A 1 104 ? 36.596 -16.114 -11.762 1.00 86.44 104 MET A O 1
ATOM 788 N N . CYS A 1 105 ? 35.387 -15.987 -13.658 1.00 82.00 105 CYS A N 1
ATOM 789 C CA . CYS A 1 105 ? 36.438 -16.439 -14.571 1.00 82.00 105 CYS A CA 1
ATOM 790 C C . CYS A 1 105 ? 37.272 -15.291 -15.170 1.00 82.00 105 CYS A C 1
ATOM 792 O O . CYS A 1 105 ? 38.420 -15.490 -15.558 1.00 82.00 105 CYS A O 1
ATOM 794 N N . GLN A 1 106 ? 36.720 -14.075 -15.268 1.00 73.12 106 GLN A N 1
ATOM 795 C CA . GLN A 1 106 ? 37.394 -12.921 -15.870 1.00 73.12 106 GLN A CA 1
ATOM 796 C C . GLN A 1 106 ? 37.136 -11.624 -15.101 1.00 73.12 106 GLN A C 1
ATOM 798 O O . GLN A 1 106 ? 36.046 -11.049 -15.149 1.00 73.12 106 GLN A O 1
ATOM 803 N N . LEU A 1 107 ? 38.198 -11.090 -14.497 1.00 57.66 107 LEU A N 1
ATOM 804 C CA . LEU A 1 107 ? 38.292 -9.683 -14.120 1.00 57.66 107 LEU A CA 1
ATOM 805 C C . LEU A 1 107 ? 39.206 -8.938 -15.093 1.00 57.66 107 LEU A C 1
ATOM 807 O O . LEU A 1 107 ? 40.023 -9.547 -15.772 1.00 57.66 107 LEU A O 1
ATOM 811 N N . GLY A 1 108 ? 39.033 -7.617 -15.190 1.00 51.97 108 GLY A N 1
ATOM 812 C CA . GLY A 1 108 ? 39.881 -6.756 -16.022 1.00 51.97 108 GLY A CA 1
ATOM 813 C C . GLY A 1 108 ? 41.386 -6.920 -15.749 1.00 51.97 108 GLY A C 1
ATOM 814 O O . GLY A 1 108 ? 41.782 -7.576 -14.793 1.00 51.97 108 GLY A O 1
ATOM 815 N N . GLU A 1 109 ? 42.196 -6.283 -16.598 1.00 42.16 109 GLU A N 1
ATOM 816 C CA . GLU A 1 109 ? 43.618 -6.546 -16.913 1.00 42.16 109 GLU A CA 1
ATOM 817 C C . GLU A 1 109 ? 44.642 -6.752 -15.760 1.00 42.16 109 GLU A C 1
ATOM 819 O O . GLU A 1 109 ? 45.788 -7.065 -16.063 1.00 42.16 109 GLU A O 1
ATOM 824 N N . GLU A 1 110 ? 44.295 -6.647 -14.467 1.00 44.22 110 GLU A N 1
ATOM 825 C CA . GLU A 1 110 ? 45.264 -6.658 -13.348 1.00 44.22 110 GLU A CA 1
ATOM 826 C C . GLU A 1 110 ? 44.929 -7.561 -12.127 1.00 44.22 110 GLU A C 1
ATOM 828 O O . GLU A 1 110 ? 45.574 -7.433 -11.087 1.00 44.22 110 GLU A O 1
ATOM 833 N N . THR A 1 111 ? 43.979 -8.507 -12.197 1.00 52.28 111 THR A N 1
ATOM 834 C CA . THR A 1 111 ? 43.655 -9.400 -11.048 1.00 52.28 111 THR A CA 1
ATOM 835 C C . THR A 1 111 ? 43.516 -10.880 -11.415 1.00 52.28 111 THR A C 1
ATOM 837 O O . THR A 1 111 ? 42.942 -11.206 -12.448 1.00 52.28 111 THR A O 1
ATOM 840 N N . GLU A 1 112 ? 43.994 -11.768 -10.530 1.00 63.84 112 GLU A N 1
ATOM 841 C CA . GLU A 1 112 ? 43.793 -13.232 -10.582 1.00 63.84 112 GLU A CA 1
ATOM 842 C C . GLU A 1 112 ? 42.296 -13.600 -10.616 1.00 63.84 112 GLU A C 1
ATOM 844 O O . GLU A 1 112 ? 41.496 -12.986 -9.911 1.00 63.84 112 GLU A O 1
ATOM 849 N N . CYS A 1 113 ? 41.908 -14.598 -11.411 1.00 75.06 113 CYS A N 1
ATOM 850 C CA . CYS A 1 113 ? 40.541 -15.129 -11.472 1.00 75.06 113 CYS A CA 1
ATOM 851 C C . CYS A 1 113 ? 40.173 -15.932 -10.202 1.00 75.06 113 CYS A C 1
ATOM 853 O O . CYS A 1 113 ? 41.054 -16.382 -9.473 1.00 75.06 113 CYS A O 1
ATOM 855 N N . ILE A 1 114 ? 38.870 -16.084 -9.907 1.00 85.25 114 ILE A N 1
ATOM 856 C CA . ILE A 1 114 ? 38.386 -16.987 -8.835 1.00 85.25 114 ILE A CA 1
ATOM 857 C C . ILE A 1 114 ? 38.283 -18.425 -9.346 1.00 85.25 114 ILE A C 1
ATOM 859 O O . ILE A 1 114 ? 38.478 -19.355 -8.571 1.00 85.25 114 ILE A O 1
ATOM 863 N N . VAL A 1 115 ? 37.938 -18.578 -10.627 1.00 84.44 115 VAL A N 1
ATOM 864 C CA . VAL A 1 115 ? 37.907 -19.857 -11.338 1.00 84.44 115 VAL A CA 1
ATOM 865 C C . VAL A 1 115 ? 38.856 -19.777 -12.532 1.00 84.44 115 VAL A C 1
ATOM 867 O O . VAL A 1 115 ? 38.671 -18.910 -13.390 1.00 84.44 115 VAL A O 1
ATOM 870 N N . ASP A 1 116 ? 39.840 -20.673 -12.604 1.00 88.31 116 ASP A N 1
ATOM 871 C CA . ASP A 1 116 ? 40.847 -20.749 -13.671 1.00 88.31 116 ASP A CA 1
ATOM 872 C C . ASP A 1 116 ? 40.262 -21.353 -14.960 1.00 88.31 116 ASP A C 1
ATOM 874 O O . ASP A 1 116 ? 40.533 -22.488 -15.358 1.00 88.31 116 ASP A O 1
ATOM 878 N N . ALA A 1 117 ? 39.383 -20.592 -15.612 1.00 86.25 117 ALA A N 1
ATOM 879 C CA . ALA A 1 117 ? 38.797 -20.940 -16.898 1.00 86.25 117 ALA A CA 1
ATOM 880 C C . ALA A 1 117 ? 38.695 -19.708 -17.803 1.00 86.25 117 ALA A C 1
ATOM 882 O O . ALA A 1 117 ? 38.272 -18.629 -17.393 1.00 86.25 117 ALA A O 1
ATOM 883 N N . VAL A 1 118 ? 39.028 -19.865 -19.083 1.00 84.81 118 VAL A N 1
ATOM 884 C CA . VAL A 1 118 ? 38.777 -18.824 -20.085 1.00 84.81 118 VAL A CA 1
ATOM 885 C C . VAL A 1 118 ? 37.293 -18.840 -20.431 1.00 84.81 118 VAL A C 1
ATOM 887 O O . VAL A 1 118 ? 36.743 -19.895 -20.732 1.00 84.81 118 VAL A O 1
ATOM 890 N N . ILE A 1 119 ? 36.638 -17.681 -20.440 1.00 84.50 119 ILE A N 1
ATOM 891 C CA . ILE A 1 119 ? 35.222 -17.565 -20.806 1.00 84.50 119 ILE A CA 1
ATOM 892 C C . ILE A 1 119 ? 35.010 -16.418 -21.799 1.00 84.50 119 ILE A C 1
ATOM 894 O O . ILE A 1 119 ? 35.587 -15.348 -21.658 1.00 84.50 119 ILE A O 1
ATOM 898 N N . SER A 1 120 ? 34.206 -16.605 -22.838 1.00 77.88 120 SER A N 1
ATOM 899 C CA . SER A 1 120 ? 33.879 -15.550 -23.802 1.00 77.88 120 SER A CA 1
ATOM 900 C C . SER A 1 120 ? 32.418 -15.126 -23.673 1.00 77.88 120 SER A C 1
ATOM 902 O O . SER A 1 120 ? 31.519 -15.954 -23.519 1.00 77.88 120 SER A O 1
ATOM 904 N N . ARG A 1 121 ? 32.169 -13.811 -23.728 1.00 73.62 121 ARG A N 1
ATOM 905 C CA . ARG A 1 121 ? 30.816 -13.232 -23.647 1.00 73.62 121 ARG A CA 1
ATOM 906 C C . ARG A 1 121 ? 30.047 -13.448 -24.955 1.00 73.62 121 ARG A C 1
ATOM 908 O O . ARG A 1 121 ? 30.659 -13.461 -26.021 1.00 73.62 121 ARG A O 1
ATOM 915 N N . ASN A 1 122 ? 28.716 -13.558 -24.868 1.00 60.88 122 ASN A N 1
ATOM 916 C CA . ASN A 1 122 ? 27.773 -13.520 -26.001 1.00 60.88 122 ASN A CA 1
ATOM 917 C C . ASN A 1 122 ? 28.169 -14.408 -27.201 1.00 60.88 122 ASN A C 1
ATOM 919 O O . ASN A 1 122 ? 28.032 -14.009 -28.355 1.00 60.88 122 ASN A O 1
ATOM 923 N N . SER A 1 123 ? 28.699 -15.606 -26.947 1.00 54.22 123 SER A N 1
ATOM 924 C CA . SER A 1 123 ? 29.282 -16.451 -28.003 1.00 54.22 123 SER A CA 1
ATOM 925 C C . SER A 1 123 ? 28.248 -17.259 -28.797 1.00 54.22 123 SER A C 1
ATOM 927 O O . SER A 1 123 ? 28.606 -17.852 -29.809 1.00 54.22 123 SER A O 1
ATOM 929 N N . TYR A 1 124 ? 26.983 -17.263 -28.358 1.00 51.84 124 TYR A N 1
ATOM 930 C CA . TYR A 1 124 ? 25.852 -17.906 -29.043 1.00 51.84 124 TYR A CA 1
ATOM 931 C C . TYR A 1 124 ? 24.960 -16.927 -29.835 1.00 51.84 124 TYR A C 1
ATOM 933 O O . TYR A 1 124 ? 23.966 -17.363 -30.399 1.00 51.84 124 TYR A O 1
ATOM 941 N N . GLY A 1 125 ? 25.320 -15.635 -29.910 1.00 46.50 125 GLY A N 1
ATOM 942 C CA . GLY A 1 125 ? 24.655 -14.635 -30.761 1.00 46.50 125 GLY A CA 1
ATOM 943 C C . GLY A 1 125 ? 23.524 -13.817 -30.100 1.00 46.50 125 GLY A C 1
ATOM 944 O O . GLY A 1 125 ? 23.608 -13.503 -28.909 1.00 46.50 125 GLY A O 1
ATOM 945 N N . ARG A 1 126 ? 22.533 -13.348 -30.883 1.00 45.91 126 ARG A N 1
ATOM 946 C CA . ARG A 1 126 ? 21.475 -12.389 -30.452 1.00 45.91 126 ARG A CA 1
ATOM 947 C C . ARG A 1 126 ? 20.365 -13.088 -29.647 1.00 45.91 126 ARG A C 1
ATOM 949 O O . ARG A 1 126 ? 20.239 -14.303 -29.651 1.00 45.91 126 ARG A O 1
ATOM 956 N N . GLN A 1 127 ? 19.484 -12.322 -28.994 1.00 43.22 127 GLN A N 1
ATOM 957 C CA . GLN A 1 127 ? 18.417 -12.845 -28.114 1.00 43.22 127 GLN A CA 1
ATOM 958 C C . GLN A 1 127 ? 17.449 -13.847 -28.795 1.00 43.22 127 GLN A C 1
ATOM 960 O O . GLN A 1 127 ? 16.914 -14.724 -28.114 1.00 43.22 127 GLN A O 1
ATOM 965 N N . LYS A 1 128 ? 17.302 -13.788 -30.133 1.00 39.03 128 LYS A N 1
ATOM 966 C CA . LYS A 1 128 ? 16.549 -14.752 -30.970 1.00 39.03 128 LYS A CA 1
ATOM 967 C C . LYS A 1 128 ? 17.178 -16.164 -31.040 1.00 39.03 128 LYS A C 1
ATOM 969 O O . LYS A 1 128 ? 16.542 -17.064 -31.575 1.00 39.03 128 LYS A O 1
ATOM 974 N N . GLU A 1 129 ? 18.377 -16.371 -30.493 1.00 52.25 129 GLU A N 1
ATOM 975 C CA . GLU A 1 129 ? 19.123 -17.645 -30.515 1.00 52.25 129 GLU A CA 1
ATOM 976 C C . GLU A 1 129 ? 19.187 -18.328 -29.130 1.00 52.25 129 GLU A C 1
ATOM 978 O O . GLU A 1 129 ? 19.982 -19.240 -28.919 1.00 52.25 129 GLU A O 1
ATOM 983 N N . SER A 1 130 ? 18.342 -17.912 -28.173 1.00 64.62 130 SER A N 1
ATOM 984 C CA . SER A 1 130 ? 18.191 -18.592 -26.874 1.00 64.62 130 SER A CA 1
ATOM 985 C C . SER A 1 130 ? 17.569 -19.981 -27.063 1.00 64.62 130 SER A C 1
ATOM 987 O O . SER A 1 130 ? 16.586 -20.124 -27.792 1.00 64.62 130 SER A O 1
ATOM 989 N N . PHE A 1 131 ? 18.112 -21.002 -26.402 1.00 76.00 131 PHE A N 1
ATOM 990 C CA . PHE A 1 131 ? 17.673 -22.390 -26.570 1.00 76.00 131 PHE A CA 1
ATOM 991 C C . PHE A 1 131 ? 17.672 -23.156 -25.245 1.00 76.00 131 PHE A C 1
ATOM 993 O O . PHE A 1 131 ? 18.301 -22.760 -24.264 1.00 76.00 131 PHE A O 1
ATOM 1000 N N . GLN A 1 132 ? 16.955 -24.275 -25.232 1.00 78.62 132 GLN A N 1
ATOM 1001 C CA . GLN A 1 132 ? 16.986 -25.264 -24.162 1.00 78.62 132 GLN A CA 1
ATOM 1002 C C . GLN A 1 132 ? 17.715 -26.506 -24.676 1.00 78.62 132 GLN A C 1
ATOM 1004 O O . GLN A 1 132 ? 17.493 -26.914 -25.818 1.00 78.62 132 GLN A O 1
ATOM 1009 N N . ALA A 1 133 ? 18.581 -27.094 -23.854 1.00 81.19 133 ALA A N 1
ATOM 1010 C CA . ALA A 1 133 ? 19.265 -28.340 -24.177 1.00 81.19 133 ALA A CA 1
ATOM 1011 C C . ALA A 1 133 ? 19.464 -29.200 -22.928 1.00 81.19 133 ALA A C 1
ATOM 1013 O O . ALA A 1 133 ? 19.721 -28.683 -21.841 1.00 81.19 133 ALA A O 1
ATOM 1014 N N . ASP A 1 134 ? 19.380 -30.513 -23.112 1.00 84.81 134 ASP A N 1
ATOM 1015 C CA . ASP A 1 134 ? 19.721 -31.487 -22.083 1.00 84.81 134 ASP A CA 1
ATOM 1016 C C . ASP A 1 134 ? 21.245 -31.562 -21.956 1.00 84.81 134 ASP A C 1
ATOM 1018 O O . ASP A 1 134 ? 21.941 -31.979 -22.883 1.00 84.81 134 ASP A O 1
ATOM 1022 N N . VAL A 1 135 ? 21.770 -31.124 -20.813 1.00 87.19 135 VAL A N 1
ATOM 1023 C CA . VAL A 1 135 ? 23.205 -31.142 -20.519 1.00 87.19 135 VAL A CA 1
ATOM 1024 C C . VAL A 1 135 ? 23.552 -32.369 -19.697 1.00 87.19 135 VAL A C 1
ATOM 1026 O O . VAL A 1 135 ? 22.819 -32.754 -18.784 1.00 87.19 135 VAL A O 1
ATOM 1029 N N . GLN A 1 136 ? 24.690 -32.972 -20.013 1.00 86.94 136 GLN A N 1
ATOM 1030 C CA . GLN A 1 136 ? 25.209 -34.117 -19.291 1.00 86.94 136 GLN A CA 1
ATOM 1031 C C . GLN A 1 136 ? 25.967 -33.639 -18.053 1.00 86.94 136 GLN A C 1
ATOM 1033 O O . GLN A 1 136 ? 26.897 -32.844 -18.168 1.00 86.94 136 GLN A O 1
ATOM 1038 N N . ILE A 1 137 ? 25.581 -34.128 -16.876 1.00 87.00 137 ILE A N 1
ATOM 1039 C CA . ILE A 1 137 ? 26.253 -33.849 -15.608 1.00 87.00 137 ILE A CA 1
ATOM 1040 C C . ILE A 1 137 ? 27.241 -34.969 -15.287 1.00 87.00 137 ILE A C 1
ATOM 1042 O O . ILE A 1 137 ? 26.894 -36.153 -15.263 1.00 87.00 137 ILE A O 1
ATOM 1046 N N . SER A 1 138 ? 28.473 -34.580 -14.973 1.00 79.38 138 SER A N 1
ATOM 1047 C CA . SER A 1 138 ? 29.556 -35.479 -14.580 1.00 79.38 138 SER A CA 1
ATOM 1048 C C . SER A 1 138 ? 30.232 -34.993 -13.300 1.00 79.38 138 SER A C 1
ATOM 1050 O O . SER A 1 138 ? 30.414 -33.799 -13.104 1.00 79.38 138 SER A O 1
ATOM 1052 N N . GLY A 1 139 ? 30.640 -35.906 -12.417 1.00 65.94 139 GLY A N 1
ATOM 1053 C CA . GLY A 1 139 ? 31.462 -35.550 -11.250 1.00 65.94 139 GLY A CA 1
ATOM 1054 C C . GLY A 1 139 ? 30.742 -34.805 -10.115 1.00 65.94 139 GLY A C 1
ATOM 1055 O O . GLY A 1 139 ? 31.404 -34.381 -9.171 1.00 65.94 139 GLY A O 1
ATOM 1056 N N . LEU A 1 140 ? 29.411 -34.678 -10.168 1.00 71.88 140 LEU A N 1
ATOM 1057 C CA . LEU A 1 140 ? 28.573 -34.209 -9.061 1.00 71.88 140 LEU A CA 1
ATOM 1058 C C . LEU A 1 140 ? 27.662 -35.342 -8.586 1.00 71.88 140 LEU A C 1
ATOM 1060 O O . LEU A 1 140 ? 26.924 -35.915 -9.383 1.00 71.88 140 LEU A O 1
ATOM 1064 N N . THR A 1 141 ? 27.698 -35.633 -7.288 1.00 60.69 141 THR A N 1
ATOM 1065 C CA . THR A 1 141 ? 26.728 -36.514 -6.629 1.00 60.69 141 THR A CA 1
ATOM 1066 C C . THR A 1 141 ? 25.710 -35.634 -5.915 1.00 60.69 141 THR A C 1
ATOM 1068 O O . THR A 1 141 ? 26.094 -34.796 -5.098 1.00 60.69 141 THR A O 1
ATOM 1071 N N . PHE A 1 142 ? 24.426 -35.802 -6.220 1.00 64.50 142 PHE A N 1
ATOM 1072 C CA . PHE A 1 142 ? 23.345 -35.104 -5.527 1.00 64.50 142 PHE A CA 1
ATOM 1073 C C . PHE A 1 142 ? 22.687 -36.099 -4.572 1.00 64.50 142 PHE A C 1
ATOM 1075 O O . PHE A 1 142 ? 21.927 -36.956 -5.008 1.00 64.50 142 PHE A O 1
ATOM 1082 N N . GLU A 1 143 ? 23.002 -36.037 -3.278 1.00 50.66 143 GLU A N 1
ATOM 1083 C CA . GLU A 1 143 ? 22.369 -36.933 -2.306 1.00 50.66 143 GLU A CA 1
ATOM 1084 C C . GLU A 1 143 ? 20.878 -36.593 -2.177 1.00 50.66 143 GLU A C 1
ATOM 1086 O O . GLU A 1 143 ? 20.514 -35.456 -1.862 1.00 50.66 143 GLU A O 1
ATOM 1091 N N . VAL A 1 144 ? 20.019 -37.583 -2.428 1.00 45.91 144 VAL A N 1
ATOM 1092 C CA . VAL A 1 144 ? 18.579 -37.523 -2.160 1.00 45.91 144 VAL A CA 1
ATOM 1093 C C . VAL A 1 144 ? 18.304 -38.415 -0.951 1.00 45.91 144 VAL A C 1
ATOM 1095 O O . VAL A 1 144 ? 18.129 -39.623 -1.091 1.00 45.91 144 VAL A O 1
ATOM 1098 N N . GLU A 1 145 ? 18.283 -37.853 0.259 1.00 36.84 145 GLU A N 1
ATOM 1099 C CA . GLU A 1 145 ? 17.787 -38.600 1.416 1.00 36.84 145 GLU A CA 1
ATOM 1100 C C . GLU A 1 145 ? 16.256 -38.505 1.511 1.00 36.84 145 GLU A C 1
ATOM 1102 O O . GLU A 1 145 ? 15.695 -37.432 1.721 1.00 36.84 145 GLU A O 1
ATOM 1107 N N . LYS A 1 146 ? 15.633 -39.693 1.442 1.00 33.91 146 LYS A N 1
ATOM 1108 C CA . LYS A 1 146 ? 14.220 -40.077 1.651 1.00 33.91 146 LYS A CA 1
ATOM 1109 C C . LYS A 1 146 ? 13.329 -40.148 0.407 1.00 33.91 146 LYS A C 1
ATOM 1111 O O . LYS A 1 146 ? 12.759 -39.163 -0.052 1.00 33.91 146 LYS A O 1
ATOM 1116 N N . GLU A 1 147 ? 13.049 -41.394 0.011 1.00 33.09 147 GLU A N 1
ATOM 1117 C CA . GLU A 1 147 ? 11.709 -41.786 -0.432 1.00 33.09 147 GLU A CA 1
ATOM 1118 C C . GLU A 1 147 ? 10.690 -41.280 0.603 1.00 33.09 147 GLU A C 1
ATOM 1120 O O . GLU A 1 147 ? 10.706 -41.700 1.766 1.00 33.09 147 GLU A O 1
ATOM 1125 N N . LEU A 1 148 ? 9.803 -40.364 0.203 1.00 32.88 148 LEU A N 1
ATOM 1126 C CA . LEU A 1 148 ? 8.599 -40.101 0.981 1.00 32.88 148 LEU A CA 1
ATOM 1127 C C . LEU A 1 148 ? 7.821 -41.417 1.076 1.00 32.88 148 LEU A C 1
ATOM 1129 O O . LEU A 1 148 ? 7.413 -41.989 0.066 1.00 32.88 148 LEU A O 1
ATOM 1133 N N . SER A 1 149 ? 7.599 -41.894 2.299 1.00 28.53 149 SER A N 1
ATOM 1134 C CA . SER A 1 149 ? 6.675 -42.988 2.560 1.00 28.53 149 SER A CA 1
ATOM 1135 C C . SER A 1 149 ? 5.311 -42.665 1.946 1.00 28.53 149 SER A C 1
ATOM 1137 O O . SER A 1 149 ? 4.792 -41.565 2.136 1.00 28.53 149 SER A O 1
ATOM 1139 N N . ASN A 1 150 ? 4.743 -43.651 1.248 1.00 33.12 150 ASN A N 1
ATOM 1140 C CA . ASN A 1 150 ? 3.474 -43.661 0.504 1.00 33.12 150 ASN A CA 1
ATOM 1141 C C . ASN A 1 150 ? 2.191 -43.353 1.323 1.00 33.12 150 ASN A C 1
ATOM 1143 O O . ASN A 1 150 ? 1.105 -43.806 0.979 1.00 33.12 150 ASN A O 1
ATOM 1147 N N . GLU A 1 151 ? 2.275 -42.550 2.380 1.00 32.16 151 GLU A N 1
ATOM 1148 C CA . GLU A 1 151 ? 1.141 -42.020 3.144 1.00 32.16 151 GLU A CA 1
ATOM 1149 C C . GLU A 1 151 ? 1.298 -40.513 3.386 1.00 32.16 151 GLU A C 1
ATOM 1151 O O . GLU A 1 151 ? 1.083 -40.002 4.478 1.00 32.16 151 GLU A O 1
ATOM 1156 N N . MET A 1 152 ? 1.669 -39.770 2.345 1.00 27.50 152 MET A N 1
ATOM 1157 C CA . MET A 1 152 ? 1.253 -38.376 2.218 1.00 27.50 152 MET A CA 1
ATOM 1158 C C . MET A 1 152 ? 1.251 -37.986 0.743 1.00 27.50 152 MET A C 1
ATOM 1160 O O . MET A 1 152 ? 2.014 -37.137 0.292 1.00 27.50 152 MET A O 1
ATOM 1164 N N . THR A 1 153 ? 0.344 -38.594 -0.025 1.00 26.66 153 THR A N 1
ATOM 1165 C CA . THR A 1 153 ? -0.269 -37.876 -1.143 1.00 26.66 153 THR A CA 1
ATOM 1166 C C . THR A 1 153 ? -0.938 -36.639 -0.553 1.00 26.66 153 THR A C 1
ATOM 1168 O O . THR A 1 153 ? -2.124 -36.651 -0.224 1.00 26.66 153 THR A O 1
ATOM 1171 N N . LEU A 1 154 ? -0.172 -35.557 -0.396 1.00 26.48 154 LEU A N 1
ATOM 1172 C CA . LEU A 1 154 ? -0.761 -34.253 -0.624 1.00 26.48 154 LEU A CA 1
ATOM 1173 C C . LEU A 1 154 ? -1.369 -34.353 -2.021 1.00 26.48 154 LEU A C 1
ATOM 1175 O O . LEU A 1 154 ? -0.688 -34.839 -2.931 1.00 26.48 154 LEU A O 1
ATOM 1179 N N . PRO A 1 155 ? -2.650 -34.010 -2.195 1.00 24.08 155 PRO A N 1
ATOM 1180 C CA . PRO A 1 155 ? -3.202 -33.966 -3.527 1.00 24.08 155 PRO A CA 1
ATOM 1181 C C . PRO A 1 155 ? -2.257 -33.085 -4.343 1.00 24.08 155 PRO A C 1
ATOM 1183 O O . PRO A 1 155 ? -2.040 -31.920 -4.012 1.00 24.08 155 PRO A O 1
ATOM 1186 N N . ILE A 1 156 ? -1.703 -33.646 -5.419 1.00 30.31 156 ILE A N 1
ATOM 1187 C CA . ILE A 1 156 ? -1.549 -32.854 -6.626 1.00 30.31 156 ILE A CA 1
ATOM 1188 C C . ILE A 1 156 ? -2.986 -32.448 -6.916 1.00 30.31 156 ILE A C 1
ATOM 1190 O O . ILE A 1 156 ? -3.743 -33.194 -7.534 1.00 30.31 156 ILE A O 1
ATOM 1194 N N . THR A 1 157 ? -3.425 -31.328 -6.349 1.00 24.05 157 THR A N 1
ATOM 1195 C CA . THR A 1 157 ? -4.541 -30.620 -6.928 1.00 24.05 157 THR A CA 1
ATOM 1196 C C . THR A 1 157 ? -4.031 -30.307 -8.330 1.00 24.05 157 THR A C 1
ATOM 1198 O O . THR A 1 157 ? -3.031 -29.591 -8.453 1.00 24.05 157 THR A O 1
ATOM 1201 N N . PRO A 1 158 ? -4.614 -30.898 -9.391 1.00 27.66 158 PRO A N 1
ATOM 1202 C CA . PRO A 1 158 ? -4.389 -30.345 -10.716 1.00 27.66 158 PRO A CA 1
ATOM 1203 C C . PRO A 1 158 ? -4.716 -28.870 -10.573 1.00 27.66 158 PRO A C 1
ATOM 1205 O O . PRO A 1 158 ? -5.752 -28.606 -9.962 1.00 27.66 158 PRO A O 1
ATOM 1208 N N . LEU A 1 159 ? -3.799 -27.990 -11.014 1.00 29.80 159 LEU A N 1
ATOM 1209 C CA . LEU A 1 159 ? -3.928 -26.528 -11.023 1.00 29.80 159 LEU A CA 1
ATOM 1210 C C . LEU A 1 159 ? -5.322 -26.126 -10.557 1.00 29.80 159 LEU A C 1
ATOM 1212 O O . LEU A 1 159 ? -6.272 -26.192 -11.341 1.00 29.80 159 LEU A O 1
ATOM 1216 N N . ASP A 1 160 ? -5.474 -25.866 -9.258 1.00 26.41 160 ASP A N 1
ATOM 1217 C CA . ASP A 1 160 ? -6.781 -25.483 -8.764 1.00 26.41 160 ASP A CA 1
ATOM 1218 C C . ASP A 1 160 ? -7.179 -24.255 -9.593 1.00 26.41 160 ASP A C 1
ATOM 1220 O O . ASP A 1 160 ? -6.365 -23.346 -9.810 1.00 26.41 160 ASP A O 1
ATOM 1224 N N . ASN A 1 161 ? -8.396 -24.265 -10.142 1.00 31.98 161 ASN A N 1
ATOM 1225 C CA . ASN A 1 161 ? -8.915 -23.243 -11.064 1.00 31.98 161 ASN A CA 1
ATOM 1226 C C . ASN A 1 161 ? -8.940 -21.826 -10.431 1.00 31.98 161 ASN A C 1
ATOM 1228 O O . ASN A 1 161 ? -9.423 -20.863 -11.022 1.00 31.98 161 ASN A O 1
ATOM 1232 N N . SER A 1 162 ? -8.393 -21.677 -9.227 1.00 29.52 162 SER A N 1
ATOM 1233 C CA . SER A 1 162 ? -8.064 -20.452 -8.516 1.00 29.52 162 SER A CA 1
ATOM 1234 C C . SER A 1 162 ? -6.802 -19.736 -9.029 1.00 29.52 162 SER A C 1
ATOM 1236 O O . SER A 1 162 ? -6.669 -18.547 -8.757 1.00 29.52 162 SER A O 1
ATOM 1238 N N . PHE A 1 163 ? -5.938 -20.365 -9.841 1.00 27.44 163 PHE A N 1
ATOM 1239 C CA . PHE A 1 163 ? -4.876 -19.642 -10.575 1.00 27.44 163 PHE A CA 1
ATOM 1240 C C . PHE A 1 163 ? -5.332 -19.088 -11.935 1.00 27.44 163 PHE A C 1
ATOM 1242 O O . PHE A 1 163 ? -4.791 -18.083 -12.393 1.00 27.44 163 PHE A O 1
ATOM 1249 N N . GLN A 1 164 ? -6.372 -19.666 -12.549 1.00 29.58 164 GLN A N 1
ATOM 1250 C CA . GLN A 1 164 ? -6.992 -19.102 -13.758 1.00 29.58 164 GLN A CA 1
ATOM 1251 C C . GLN A 1 164 ? -7.865 -17.875 -13.463 1.00 29.58 164 GLN A C 1
ATOM 1253 O O . GLN A 1 164 ? -8.028 -17.030 -14.332 1.00 29.58 164 GLN A O 1
ATOM 1258 N N . ASN A 1 165 ? -8.349 -17.706 -12.231 1.00 27.97 165 ASN A N 1
ATOM 1259 C CA . ASN A 1 165 ? -9.165 -16.546 -11.852 1.00 27.97 165 ASN A CA 1
ATOM 1260 C C . ASN A 1 165 ? -8.359 -15.327 -11.356 1.00 27.97 165 ASN A C 1
ATOM 1262 O O . ASN A 1 165 ? -8.952 -14.319 -10.975 1.00 27.97 165 ASN A O 1
ATOM 1266 N N . ILE A 1 166 ? -7.021 -15.388 -11.365 1.00 29.09 166 ILE A N 1
ATOM 1267 C CA . ILE A 1 166 ? -6.144 -14.246 -11.025 1.00 29.09 166 ILE A CA 1
ATOM 1268 C C . ILE A 1 166 ? -5.695 -13.486 -12.285 1.00 29.09 166 ILE A C 1
ATOM 1270 O O . ILE A 1 166 ? -5.409 -12.287 -12.224 1.00 29.09 166 ILE A O 1
ATOM 1274 N N . ILE A 1 167 ? -5.743 -14.136 -13.447 1.00 25.25 167 ILE A N 1
ATOM 1275 C CA . ILE A 1 167 ? -5.564 -13.508 -14.753 1.00 25.25 167 ILE A CA 1
ATOM 1276 C C . ILE A 1 167 ? -6.953 -13.429 -15.381 1.00 25.25 167 ILE A C 1
ATOM 1278 O O . ILE A 1 167 ? -7.396 -14.350 -16.059 1.00 25.25 167 ILE A O 1
ATOM 1282 N N . GLY A 1 168 ? -7.672 -12.337 -15.107 1.00 24.19 168 GLY A N 1
ATOM 1283 C CA . GLY A 1 168 ? -8.840 -11.999 -15.918 1.00 24.19 168 GLY A CA 1
ATOM 1284 C C . GLY A 1 168 ? -8.428 -12.004 -17.388 1.00 24.19 168 GLY A C 1
ATOM 1285 O O . GLY A 1 168 ? -7.322 -11.559 -17.688 1.00 24.19 168 GLY A O 1
ATOM 1286 N N . GLU A 1 169 ? -9.283 -12.546 -18.257 1.00 27.56 169 GLU A N 1
ATOM 1287 C CA . GLU A 1 169 ? -9.091 -12.623 -19.708 1.00 27.56 169 GLU A CA 1
ATOM 1288 C C . GLU A 1 169 ? -8.591 -11.281 -20.268 1.00 27.56 169 GLU A C 1
ATOM 1290 O O . GLU A 1 169 ? -9.364 -10.397 -20.631 1.00 27.56 169 GLU A O 1
ATOM 1295 N N . THR A 1 170 ? -7.274 -11.110 -20.334 1.00 28.06 170 THR A N 1
ATOM 1296 C CA . THR A 1 170 ? -6.647 -10.074 -21.129 1.00 28.06 170 THR A CA 1
ATOM 1297 C C . THR A 1 170 ? -6.352 -10.708 -22.470 1.00 28.06 170 THR A C 1
ATOM 1299 O O . THR A 1 170 ? -5.572 -11.648 -22.608 1.00 28.06 170 THR A O 1
ATOM 1302 N N . SER A 1 171 ? -7.020 -10.190 -23.491 1.00 30.45 171 SER A N 1
ATOM 1303 C CA . SER A 1 171 ? -6.743 -10.451 -24.897 1.00 30.45 171 SER A CA 1
ATOM 1304 C C . SER A 1 171 ? -5.394 -9.838 -25.309 1.00 30.45 171 SER A C 1
ATOM 1306 O O . SER A 1 171 ? -5.338 -8.985 -26.194 1.00 30.45 171 SER A O 1
ATOM 1308 N N . LEU A 1 172 ? -4.307 -10.226 -24.639 1.00 31.34 172 LEU A N 1
ATOM 1309 C CA . LEU A 1 172 ? -2.942 -9.797 -24.918 1.00 31.34 172 LEU A CA 1
ATOM 1310 C C . LEU A 1 172 ? -2.141 -11.001 -25.412 1.00 31.34 172 LEU A C 1
ATOM 1312 O O . LEU A 1 172 ? -1.891 -11.962 -24.690 1.00 31.34 172 LEU A O 1
ATOM 1316 N N . ASN A 1 173 ? -1.734 -10.919 -26.676 1.00 29.78 173 ASN A N 1
ATOM 1317 C CA . ASN A 1 173 ? -0.876 -11.865 -27.386 1.00 29.78 173 ASN A CA 1
ATOM 1318 C C . ASN A 1 173 ? 0.581 -11.851 -26.873 1.00 29.78 173 ASN A C 1
ATOM 1320 O O . ASN A 1 173 ? 1.514 -11.806 -27.667 1.00 29.78 173 ASN A O 1
ATOM 1324 N N . HIS A 1 174 ? 0.799 -11.944 -25.561 1.00 27.30 174 HIS A N 1
ATOM 1325 C CA . HIS A 1 174 ? 2.057 -12.459 -25.029 1.00 27.30 174 HIS A CA 1
ATOM 1326 C C . HIS A 1 174 ? 1.835 -13.900 -24.616 1.00 27.30 174 HIS A C 1
ATOM 1328 O O . HIS A 1 174 ? 1.399 -14.212 -23.513 1.00 27.30 174 HIS A O 1
ATOM 1334 N N . ARG A 1 175 ? 2.166 -14.802 -25.539 1.00 23.02 175 ARG A N 1
ATOM 1335 C CA . ARG A 1 175 ? 2.594 -16.127 -25.123 1.00 23.02 175 ARG A CA 1
ATOM 1336 C C . ARG A 1 175 ? 3.920 -15.910 -24.387 1.00 23.02 175 ARG A C 1
ATOM 1338 O O . ARG A 1 175 ? 4.875 -15.506 -25.055 1.00 23.02 175 ARG A O 1
ATOM 1345 N N . PRO A 1 176 ? 4.035 -16.169 -23.068 1.00 27.86 176 PRO A N 1
ATOM 1346 C CA . PRO A 1 176 ? 5.332 -16.591 -22.553 1.00 27.86 176 PRO A CA 1
ATOM 1347 C C . PRO A 1 176 ? 5.839 -17.676 -23.505 1.00 27.86 176 PRO A C 1
ATOM 1349 O O . PRO A 1 176 ? 5.019 -18.426 -24.052 1.00 27.86 176 PRO A O 1
ATOM 1352 N N . LEU A 1 177 ? 7.148 -17.752 -23.763 1.00 25.16 177 LEU A N 1
ATOM 1353 C CA . LEU A 1 177 ? 7.686 -18.968 -24.367 1.00 25.16 177 LEU A CA 1
ATOM 1354 C C . LEU A 1 177 ? 7.094 -20.110 -23.547 1.00 25.16 177 LEU A C 1
ATOM 1356 O O . LEU A 1 177 ? 7.338 -20.200 -22.345 1.00 25.16 177 LEU A O 1
ATOM 1360 N N . ILE A 1 178 ? 6.207 -20.886 -24.173 1.00 26.33 178 ILE A N 1
ATOM 1361 C CA . ILE A 1 178 ? 5.677 -22.095 -23.575 1.00 26.33 178 ILE A CA 1
ATOM 1362 C C . ILE A 1 178 ? 6.901 -22.999 -23.552 1.00 26.33 178 ILE A C 1
ATOM 1364 O O . ILE A 1 178 ? 7.158 -23.730 -24.505 1.00 26.33 178 ILE A O 1
ATOM 1368 N N . VAL A 1 179 ? 7.704 -22.881 -22.493 1.00 32.53 179 VAL A N 1
ATOM 1369 C CA . VAL A 1 179 ? 8.546 -23.971 -22.036 1.00 32.53 179 VAL A CA 1
ATOM 1370 C C . VAL A 1 179 ? 7.522 -25.046 -21.739 1.00 32.53 179 VAL A C 1
ATOM 1372 O O . VAL A 1 179 ? 6.667 -24.877 -20.868 1.00 32.53 179 VAL A O 1
ATOM 1375 N N . SER A 1 180 ? 7.459 -26.025 -22.635 1.00 27.06 180 SER A N 1
ATOM 1376 C CA . SER A 1 180 ? 6.386 -27.004 -22.708 1.00 27.06 180 SER A CA 1
ATOM 1377 C C . SER A 1 180 ? 6.009 -27.492 -21.314 1.00 27.06 180 SER A C 1
ATOM 1379 O O . SER A 1 180 ? 6.868 -27.959 -20.573 1.00 27.06 180 SER A O 1
ATOM 1381 N N . SER A 1 181 ? 4.720 -27.441 -20.985 1.00 30.00 181 SER A N 1
ATOM 1382 C CA . SER A 1 181 ? 4.134 -28.036 -19.780 1.00 30.00 181 SER A CA 1
ATOM 1383 C C . SER A 1 181 ? 4.273 -29.565 -19.716 1.00 30.00 181 SER A C 1
ATOM 1385 O O . SER A 1 181 ? 3.795 -30.193 -18.776 1.00 30.00 181 SER A O 1
ATOM 1387 N N . SER A 1 182 ? 4.982 -30.179 -20.663 1.00 31.61 182 SER A N 1
ATOM 1388 C CA . SER A 1 182 ? 5.748 -31.393 -20.405 1.00 31.61 182 SER A CA 1
ATOM 1389 C C . SER A 1 182 ? 6.966 -31.048 -19.543 1.00 31.61 182 SER A C 1
ATOM 1391 O O . SER A 1 182 ? 8.094 -31.000 -20.027 1.00 31.61 182 SER A O 1
ATOM 1393 N N . LEU A 1 183 ? 6.711 -30.789 -18.257 1.00 37.34 183 LEU A N 1
ATOM 1394 C CA . LEU A 1 183 ? 7.717 -30.849 -17.202 1.00 37.34 183 LEU A CA 1
ATOM 1395 C C . LEU A 1 183 ? 8.259 -32.281 -17.186 1.00 37.34 183 LEU A C 1
ATOM 1397 O O . LEU A 1 183 ? 7.653 -33.180 -16.607 1.00 37.34 183 LEU A O 1
ATOM 1401 N N . ILE A 1 184 ? 9.358 -32.513 -17.895 1.00 37.91 184 ILE A N 1
ATOM 1402 C CA . ILE A 1 184 ? 10.133 -33.734 -17.735 1.00 37.91 184 ILE A CA 1
ATOM 1403 C C . ILE A 1 184 ? 10.964 -33.498 -16.476 1.00 37.91 184 ILE A C 1
ATOM 1405 O O . ILE A 1 184 ? 11.990 -32.824 -16.518 1.00 37.91 184 ILE A O 1
ATOM 1409 N N . GLU A 1 185 ? 10.510 -34.029 -15.341 1.00 38.84 185 GLU A N 1
ATOM 1410 C CA . GLU A 1 185 ? 11.461 -34.469 -14.326 1.00 38.84 185 GLU A CA 1
ATOM 1411 C C . GLU A 1 185 ? 12.361 -35.493 -15.022 1.00 38.84 185 GLU A C 1
ATOM 1413 O O . GLU A 1 185 ? 11.953 -36.629 -15.275 1.00 38.84 185 GLU A O 1
ATOM 1418 N N . SER A 1 186 ? 13.574 -35.104 -15.412 1.00 38.47 186 SER A N 1
ATOM 1419 C CA . SER A 1 186 ? 14.574 -36.106 -15.738 1.00 38.47 186 SER A CA 1
ATOM 1420 C C . SER A 1 186 ? 14.960 -36.756 -14.412 1.00 38.47 186 SER A C 1
ATOM 1422 O O . SER A 1 186 ? 15.791 -36.238 -13.670 1.00 38.47 186 SER A O 1
ATOM 1424 N N . HIS A 1 187 ? 14.364 -37.914 -14.115 1.00 49.66 187 HIS A N 1
ATOM 1425 C CA . HIS A 1 187 ? 14.806 -38.809 -13.036 1.00 49.66 187 HIS A CA 1
ATOM 1426 C C . HIS A 1 187 ? 16.229 -39.362 -13.266 1.00 49.66 187 HIS A C 1
ATOM 1428 O O . HIS A 1 187 ? 16.693 -40.210 -12.511 1.00 49.66 187 HIS A O 1
ATOM 1434 N N . ASP A 1 188 ? 16.911 -38.906 -14.318 1.00 60.56 188 ASP A N 1
ATOM 1435 C CA . ASP A 1 188 ? 18.305 -39.196 -14.590 1.00 60.56 188 ASP A CA 1
ATOM 1436 C C . ASP A 1 188 ? 19.203 -38.200 -13.832 1.00 60.56 188 ASP A C 1
ATOM 1438 O O . ASP A 1 188 ? 19.182 -36.983 -14.067 1.00 60.56 188 ASP A O 1
ATOM 1442 N N . GLU A 1 189 ? 20.002 -38.719 -12.900 1.00 65.00 189 GLU A N 1
ATOM 1443 C CA . GLU A 1 189 ? 20.998 -37.948 -12.146 1.00 65.00 189 GLU A CA 1
ATOM 1444 C C . GLU A 1 189 ? 22.053 -37.307 -13.065 1.00 65.00 189 GLU A C 1
ATOM 1446 O O . GLU A 1 189 ? 22.662 -36.298 -12.701 1.00 65.00 189 GLU A O 1
ATOM 1451 N N . HIS A 1 190 ? 22.224 -37.837 -14.280 1.00 77.19 190 HIS A N 1
ATOM 1452 C CA . HIS A 1 190 ? 23.247 -37.415 -15.230 1.00 77.19 190 HIS A CA 1
ATOM 1453 C C . HIS A 1 190 ? 22.747 -36.471 -16.323 1.00 77.19 190 HIS A C 1
ATOM 1455 O O . HIS A 1 190 ? 23.561 -36.033 -17.133 1.00 77.19 190 HIS A O 1
ATOM 1461 N N . ILE A 1 191 ? 21.456 -36.132 -16.366 1.00 83.50 191 ILE A N 1
ATOM 1462 C CA . ILE A 1 191 ? 20.896 -35.219 -17.373 1.00 83.50 191 ILE A CA 1
ATOM 1463 C C . ILE A 1 191 ? 20.181 -34.058 -16.683 1.00 83.50 191 ILE A C 1
ATOM 1465 O O . ILE A 1 191 ? 19.462 -34.264 -15.705 1.00 83.50 191 ILE A O 1
ATOM 1469 N N . PHE A 1 192 ? 20.381 -32.839 -17.190 1.00 84.06 192 PHE A N 1
ATOM 1470 C CA . PHE A 1 192 ? 19.712 -31.634 -16.704 1.00 84.06 192 PHE A CA 1
ATOM 1471 C C . PHE A 1 192 ? 19.169 -30.772 -17.856 1.00 84.06 192 PHE A C 1
ATOM 1473 O O . PHE A 1 192 ? 19.918 -30.476 -18.787 1.00 84.06 192 PHE A O 1
ATOM 1480 N N . PRO A 1 193 ? 17.907 -30.312 -17.799 1.00 82.06 193 PRO A N 1
ATOM 1481 C CA . PRO A 1 193 ? 17.300 -29.505 -18.858 1.00 82.06 193 PRO A CA 1
ATOM 1482 C C . PRO A 1 193 ? 17.740 -28.031 -18.764 1.00 82.06 193 PRO A C 1
ATOM 1484 O O . PRO A 1 193 ? 17.013 -27.178 -18.256 1.00 82.06 193 PRO A O 1
ATOM 1487 N N . ALA A 1 194 ? 18.943 -27.710 -19.240 1.00 82.56 194 ALA A N 1
ATOM 1488 C CA . ALA A 1 194 ? 19.528 -26.375 -19.129 1.00 82.56 194 ALA A CA 1
ATOM 1489 C C . ALA A 1 194 ? 18.892 -25.349 -20.084 1.00 82.56 194 ALA A C 1
ATOM 1491 O O . ALA A 1 194 ? 18.618 -25.635 -21.252 1.00 82.56 194 ALA A O 1
ATOM 1492 N N . ILE A 1 195 ? 18.729 -24.115 -19.594 1.00 83.56 195 ILE A N 1
ATOM 1493 C CA . ILE A 1 195 ? 18.191 -22.976 -20.352 1.00 83.56 195 ILE A CA 1
ATOM 1494 C C . ILE A 1 195 ? 19.317 -21.976 -20.640 1.00 83.56 195 ILE A C 1
ATOM 1496 O O . ILE A 1 195 ? 19.906 -21.403 -19.721 1.00 83.56 195 ILE A O 1
ATOM 1500 N N . PHE A 1 196 ? 19.612 -21.749 -21.920 1.00 79.56 196 PHE A N 1
ATOM 1501 C CA . PHE A 1 196 ? 20.681 -20.866 -22.386 1.00 79.56 196 PHE A CA 1
ATOM 1502 C C . PHE A 1 196 ? 20.092 -19.573 -22.955 1.00 79.56 196 PHE A C 1
ATOM 1504 O O . PHE A 1 196 ? 19.443 -19.578 -24.001 1.00 79.56 196 PHE A O 1
ATOM 1511 N N . ILE A 1 197 ? 20.355 -18.448 -22.285 1.00 70.38 197 ILE A N 1
ATOM 1512 C CA . ILE A 1 197 ? 19.926 -17.110 -22.715 1.00 70.38 197 ILE A CA 1
ATOM 1513 C C . ILE A 1 197 ? 21.174 -16.246 -22.850 1.00 70.38 197 ILE A C 1
ATOM 1515 O O . ILE A 1 197 ? 21.832 -15.960 -21.853 1.00 70.38 197 ILE A O 1
ATOM 1519 N N . ARG A 1 198 ? 21.529 -15.865 -24.088 1.00 70.38 198 ARG A N 1
ATOM 1520 C CA . ARG A 1 198 ? 22.760 -15.100 -24.399 1.00 70.38 198 ARG A CA 1
ATOM 1521 C C . ARG A 1 198 ? 24.006 -15.667 -23.688 1.00 70.38 198 ARG A C 1
ATOM 1523 O O . ARG A 1 198 ? 24.867 -14.923 -23.220 1.00 70.38 198 ARG A O 1
ATOM 1530 N N . ALA A 1 199 ? 24.077 -16.995 -23.589 1.00 75.50 199 ALA A N 1
ATOM 1531 C CA . ALA A 1 199 ? 25.021 -17.676 -22.717 1.00 75.50 199 ALA A CA 1
ATOM 1532 C C . ALA A 1 199 ? 26.489 -17.373 -23.087 1.00 75.50 199 ALA A C 1
ATOM 1534 O O . ALA A 1 199 ? 26.833 -17.254 -24.272 1.00 75.50 199 ALA A O 1
ATOM 1535 N N . PRO A 1 200 ? 27.388 -17.262 -22.097 1.00 80.25 200 PRO A N 1
ATOM 1536 C CA . PRO A 1 200 ? 28.818 -17.294 -22.351 1.00 80.25 200 PRO A CA 1
ATOM 1537 C C . PRO A 1 200 ? 29.291 -18.687 -22.784 1.00 80.25 200 PRO A C 1
ATOM 1539 O O . PRO A 1 200 ? 28.575 -19.681 -22.661 1.00 80.25 200 PRO A O 1
ATOM 1542 N N . ARG A 1 201 ? 30.530 -18.768 -23.271 1.00 85.06 201 ARG A N 1
ATOM 1543 C CA . ARG A 1 201 ? 31.169 -20.027 -23.668 1.00 85.06 201 ARG A CA 1
ATOM 1544 C C . ARG A 1 201 ? 32.505 -20.194 -22.957 1.00 85.06 201 ARG A C 1
ATOM 1546 O O . ARG A 1 201 ? 33.320 -19.275 -22.978 1.00 85.06 201 ARG A O 1
ATOM 1553 N N . PHE A 1 202 ? 32.733 -21.357 -22.352 1.00 88.19 202 PHE A N 1
ATOM 1554 C CA . PHE A 1 202 ? 34.048 -21.705 -21.822 1.00 88.19 202 PHE A CA 1
ATOM 1555 C C . PHE A 1 202 ? 35.019 -22.055 -22.960 1.00 88.19 202 PHE A C 1
ATOM 1557 O O . PHE A 1 202 ? 34.646 -22.690 -23.945 1.00 88.19 202 PHE A O 1
ATOM 1564 N N . GLY A 1 203 ? 36.260 -21.600 -22.827 1.00 85.62 203 GLY A N 1
ATOM 1565 C CA . GLY A 1 203 ? 37.392 -21.923 -23.685 1.00 85.62 203 GLY A CA 1
ATOM 1566 C C . GLY A 1 203 ? 38.321 -22.913 -22.988 1.00 85.62 203 GLY A C 1
ATOM 1567 O O . GLY A 1 203 ? 37.907 -24.001 -22.602 1.00 85.62 203 GLY A O 1
ATOM 1568 N N . GLN A 1 204 ? 39.591 -22.537 -22.829 1.00 86.19 204 GLN A N 1
ATOM 1569 C CA . GLN A 1 204 ? 40.565 -23.353 -22.107 1.00 86.19 204 GLN A CA 1
ATOM 1570 C C . GLN A 1 204 ? 40.219 -23.433 -20.613 1.00 86.19 204 GLN A C 1
ATOM 1572 O O . GLN A 1 204 ? 39.956 -22.410 -19.983 1.00 86.19 204 GLN A O 1
ATOM 1577 N N . ILE A 1 205 ? 40.245 -24.649 -20.069 1.00 90.38 205 ILE A N 1
ATOM 1578 C CA . ILE A 1 205 ? 40.007 -24.953 -18.655 1.00 90.38 205 ILE A CA 1
ATOM 1579 C C . ILE A 1 205 ? 41.357 -25.240 -17.982 1.00 90.38 205 ILE A C 1
ATOM 1581 O O . ILE A 1 205 ? 42.178 -25.960 -18.559 1.00 90.38 205 ILE A O 1
ATOM 1585 N N . GLY A 1 206 ? 41.598 -24.661 -16.806 1.00 85.50 206 GLY A N 1
ATOM 1586 C CA . GLY A 1 206 ? 42.805 -24.874 -16.006 1.00 85.50 206 GLY A CA 1
ATOM 1587 C C . GLY A 1 206 ? 42.912 -26.296 -15.448 1.00 85.50 206 GLY A C 1
ATOM 1588 O O . GLY A 1 206 ? 41.920 -27.011 -15.318 1.00 85.50 206 GLY A O 1
ATOM 1589 N N . GLU A 1 207 ? 44.128 -26.723 -15.094 1.00 83.06 207 GLU A N 1
ATOM 1590 C CA . GLU A 1 207 ? 44.405 -28.108 -14.667 1.00 83.06 207 GLU A CA 1
ATOM 1591 C C . GLU A 1 207 ? 43.687 -28.509 -13.363 1.00 83.06 207 GLU A C 1
ATOM 1593 O O . GLU A 1 207 ? 43.409 -29.689 -13.153 1.00 83.06 207 GLU A O 1
ATOM 1598 N N . ASN A 1 208 ? 43.360 -27.537 -12.504 1.00 84.50 208 ASN A N 1
ATOM 1599 C CA . ASN A 1 208 ? 42.698 -27.758 -11.212 1.00 84.50 208 ASN A CA 1
ATOM 1600 C C . ASN A 1 208 ? 41.166 -27.623 -11.271 1.00 84.50 208 ASN A C 1
ATOM 1602 O O . ASN A 1 208 ? 40.492 -27.775 -10.249 1.00 84.50 208 ASN A O 1
ATOM 1606 N N . VAL A 1 209 ? 40.606 -27.347 -12.452 1.00 89.12 209 VAL A N 1
ATOM 1607 C CA . VAL A 1 209 ? 39.176 -27.090 -12.635 1.00 89.12 209 VAL A CA 1
ATOM 1608 C C . VAL A 1 209 ? 38.478 -28.342 -13.161 1.00 89.12 209 VAL A C 1
ATOM 1610 O O . VAL A 1 209 ? 38.832 -28.897 -14.200 1.00 89.12 209 VAL A O 1
ATOM 1613 N N . SER A 1 210 ? 37.448 -28.791 -12.446 1.00 90.44 210 SER A N 1
ATOM 1614 C CA . SER A 1 210 ? 36.647 -29.955 -12.827 1.00 90.44 210 SER A CA 1
ATOM 1615 C C . SER A 1 210 ? 35.506 -29.554 -13.760 1.00 90.44 210 SER A C 1
ATOM 1617 O O . SER A 1 210 ? 34.736 -28.643 -13.457 1.00 90.44 210 SER A O 1
ATOM 1619 N N . VAL A 1 211 ? 35.353 -30.264 -14.878 1.00 90.88 211 VAL A N 1
ATOM 1620 C CA . VAL A 1 211 ? 34.193 -30.116 -15.771 1.00 90.88 211 VAL A CA 1
ATOM 1621 C C . VAL A 1 211 ? 33.007 -30.875 -15.178 1.00 90.88 211 VAL A C 1
ATOM 1623 O O . VAL A 1 211 ? 33.076 -32.091 -14.996 1.00 90.88 211 VAL A O 1
ATOM 1626 N N . ILE A 1 212 ? 31.924 -30.153 -14.880 1.00 91.50 212 ILE A N 1
ATOM 1627 C CA . ILE A 1 212 ? 30.740 -30.709 -14.205 1.00 91.50 212 ILE A CA 1
ATOM 1628 C C . ILE A 1 212 ? 29.504 -30.809 -15.097 1.00 91.50 212 ILE A C 1
ATOM 1630 O O . ILE A 1 212 ? 28.593 -31.567 -14.774 1.00 91.50 212 ILE A O 1
ATOM 1634 N N . ALA A 1 213 ? 29.454 -30.055 -16.199 1.00 90.25 213 ALA A N 1
ATOM 1635 C CA . ALA A 1 213 ? 28.353 -30.121 -17.151 1.00 90.25 213 ALA A CA 1
ATOM 1636 C C . ALA A 1 213 ? 28.828 -29.882 -18.591 1.00 90.25 213 ALA A C 1
ATOM 1638 O O . ALA A 1 213 ? 29.571 -28.926 -18.851 1.00 90.25 213 ALA A O 1
ATOM 1639 N N . THR A 1 214 ? 28.359 -30.711 -19.527 1.00 89.88 214 THR A N 1
ATOM 1640 C CA . THR A 1 214 ? 28.638 -30.589 -20.966 1.00 89.88 214 THR A CA 1
ATOM 1641 C C . THR A 1 214 ? 27.362 -30.611 -21.809 1.00 89.88 214 THR A C 1
ATOM 1643 O O . THR A 1 214 ? 26.399 -31.307 -21.498 1.00 89.88 214 THR A O 1
ATOM 1646 N N . ASN A 1 215 ? 27.347 -29.843 -22.897 1.00 87.75 215 ASN A N 1
ATOM 1647 C CA . ASN A 1 215 ? 26.344 -29.915 -23.956 1.00 87.75 215 ASN A CA 1
ATOM 1648 C C . ASN A 1 215 ? 27.016 -30.493 -25.211 1.00 87.75 215 ASN A C 1
ATOM 1650 O O . ASN A 1 215 ? 27.693 -29.772 -25.946 1.00 87.75 215 ASN A O 1
ATOM 1654 N N . GLY A 1 216 ? 26.910 -31.807 -25.418 1.00 87.06 216 GLY A N 1
ATOM 1655 C CA . GLY A 1 216 ? 27.752 -32.506 -26.393 1.00 87.06 216 GLY A CA 1
ATOM 1656 C C . GLY A 1 216 ? 29.235 -32.385 -26.019 1.00 87.06 216 GLY A C 1
ATOM 1657 O O . GLY A 1 216 ? 29.620 -32.749 -24.910 1.00 87.06 216 GLY A O 1
ATOM 1658 N N . ASP A 1 217 ? 30.046 -31.833 -26.924 1.00 83.44 217 ASP A N 1
ATOM 1659 C CA . ASP A 1 217 ? 31.478 -31.583 -26.696 1.00 83.44 217 ASP A CA 1
ATOM 1660 C C . ASP A 1 217 ? 31.756 -30.231 -26.003 1.00 83.44 217 ASP A C 1
ATOM 1662 O O . ASP A 1 217 ? 32.902 -29.922 -25.668 1.00 83.44 217 ASP A O 1
ATOM 1666 N N . GLU A 1 218 ? 30.733 -29.392 -25.801 1.00 86.94 218 GLU A N 1
ATOM 1667 C CA . GLU A 1 218 ? 30.898 -28.048 -25.244 1.00 86.94 218 GLU A CA 1
ATOM 1668 C C . GLU A 1 218 ? 30.799 -28.053 -23.714 1.00 86.94 218 GLU A C 1
ATOM 1670 O O . GLU A 1 218 ? 29.829 -28.538 -23.134 1.00 86.94 218 GLU A O 1
ATOM 1675 N N . VAL A 1 219 ? 31.787 -27.457 -23.042 1.00 91.62 219 VAL A N 1
ATOM 1676 C CA . VAL A 1 219 ? 31.767 -27.266 -21.585 1.00 91.62 219 VAL A CA 1
ATOM 1677 C C . VAL A 1 219 ? 30.799 -26.138 -21.234 1.00 91.62 219 VAL A C 1
ATOM 1679 O O . VAL A 1 219 ? 30.938 -25.011 -21.715 1.00 91.62 219 VAL A O 1
ATOM 1682 N N . VAL A 1 220 ? 29.829 -26.434 -20.369 1.00 91.19 220 VAL A N 1
ATOM 1683 C CA . VAL A 1 220 ? 28.778 -25.491 -19.941 1.00 91.19 220 VAL A CA 1
ATOM 1684 C C . VAL A 1 220 ? 28.693 -25.332 -18.421 1.00 91.19 220 VAL A C 1
ATOM 1686 O O . VAL A 1 220 ? 27.994 -24.446 -17.931 1.00 91.19 220 VAL A O 1
ATOM 1689 N N . GLY A 1 221 ? 29.448 -26.131 -17.665 1.00 92.75 221 GLY A N 1
ATOM 1690 C CA . GLY A 1 221 ? 29.607 -25.972 -16.226 1.00 92.75 221 GLY A CA 1
ATOM 1691 C C . GLY A 1 221 ? 30.967 -26.455 -15.738 1.00 92.75 221 GLY A C 1
ATOM 1692 O O . GLY A 1 221 ? 31.431 -27.528 -16.133 1.00 92.75 221 GLY A O 1
ATOM 1693 N N . VAL A 1 222 ? 31.578 -25.678 -14.848 1.00 93.50 222 VAL A N 1
ATOM 1694 C CA . VAL A 1 222 ? 32.868 -25.981 -14.217 1.00 93.50 222 VAL A CA 1
ATOM 1695 C C . VAL A 1 222 ? 32.813 -25.775 -12.702 1.00 93.50 222 VAL A C 1
ATOM 1697 O O . VAL A 1 222 ? 31.991 -25.008 -12.194 1.00 93.50 222 VAL A O 1
ATOM 1700 N N . LEU A 1 223 ? 33.692 -26.466 -11.981 1.00 92.19 223 LEU A N 1
ATOM 1701 C CA . LEU A 1 223 ? 33.838 -26.394 -10.531 1.00 92.19 223 LEU A CA 1
ATOM 1702 C C . LEU A 1 223 ? 35.322 -26.360 -10.152 1.00 92.19 223 LEU A C 1
ATOM 1704 O O . LEU A 1 223 ? 36.065 -27.284 -10.479 1.00 92.19 223 LEU A O 1
ATOM 1708 N N . GLU A 1 224 ? 35.738 -25.332 -9.416 1.00 90.56 224 GLU A N 1
ATOM 1709 C CA . GLU A 1 224 ? 37.066 -25.251 -8.796 1.00 90.56 224 GLU A CA 1
ATOM 1710 C C . GLU A 1 224 ? 36.912 -25.102 -7.279 1.00 90.56 224 GLU A C 1
ATOM 1712 O O . GLU A 1 224 ? 36.318 -24.141 -6.785 1.00 90.56 224 GLU A O 1
ATOM 1717 N N . GLY A 1 225 ? 37.380 -26.091 -6.513 1.00 88.06 225 GLY A N 1
ATOM 1718 C CA . GLY A 1 225 ? 37.094 -26.167 -5.078 1.00 88.06 225 GLY A CA 1
ATOM 1719 C C . GLY A 1 225 ? 35.583 -26.159 -4.805 1.00 88.06 225 GLY A C 1
ATOM 1720 O O . GLY A 1 225 ? 34.866 -27.051 -5.250 1.00 88.06 225 GLY A O 1
ATOM 1721 N N . ASN A 1 226 ? 35.098 -25.129 -4.104 1.00 90.19 226 ASN A N 1
ATOM 1722 C CA . ASN A 1 226 ? 33.670 -24.921 -3.819 1.00 90.19 226 ASN A CA 1
ATOM 1723 C C . ASN A 1 226 ? 33.045 -23.805 -4.682 1.00 90.19 226 ASN A C 1
ATOM 1725 O O . ASN A 1 226 ? 32.013 -23.237 -4.328 1.00 90.19 226 ASN A O 1
ATOM 1729 N N . LYS A 1 227 ? 33.676 -23.442 -5.802 1.00 93.25 227 LYS A N 1
ATOM 1730 C CA . LYS A 1 227 ? 33.268 -22.334 -6.672 1.00 93.25 227 LYS A CA 1
ATOM 1731 C C . LYS A 1 227 ? 32.729 -22.891 -7.992 1.00 93.25 227 LYS A C 1
ATOM 1733 O O . LYS A 1 227 ? 33.494 -23.349 -8.838 1.00 93.25 227 LYS A O 1
ATOM 1738 N N . MET A 1 228 ? 31.407 -22.888 -8.145 1.00 94.75 228 MET A N 1
ATOM 1739 C CA . MET A 1 228 ? 30.707 -23.420 -9.314 1.00 94.75 228 MET A CA 1
ATOM 1740 C C . MET A 1 228 ? 30.339 -22.303 -10.288 1.00 94.75 228 MET A C 1
ATOM 1742 O O . MET A 1 228 ? 29.731 -21.311 -9.887 1.00 94.75 228 MET A O 1
ATOM 1746 N N . ALA A 1 229 ? 30.652 -22.493 -11.569 1.00 93.56 229 ALA A N 1
ATOM 1747 C CA . ALA A 1 229 ? 30.320 -21.559 -12.638 1.00 93.56 229 ALA A CA 1
ATOM 1748 C C . ALA A 1 229 ? 29.568 -22.275 -13.772 1.00 93.56 229 ALA A C 1
ATOM 1750 O O . ALA A 1 229 ? 30.077 -23.231 -14.357 1.00 93.56 229 ALA A O 1
ATOM 1751 N N . LEU A 1 230 ? 28.359 -21.803 -14.087 1.00 93.88 230 LEU A N 1
ATOM 1752 C CA . LEU A 1 230 ? 27.459 -22.364 -15.100 1.00 93.88 230 LEU A CA 1
ATOM 1753 C C . LEU A 1 230 ? 27.158 -21.318 -16.177 1.00 93.88 230 LEU A C 1
ATOM 1755 O O . LEU A 1 230 ? 26.863 -20.166 -15.859 1.00 93.88 230 LEU A O 1
ATOM 1759 N N . THR A 1 231 ? 27.186 -21.696 -17.454 1.00 90.25 231 THR A N 1
ATOM 1760 C CA . THR A 1 231 ? 26.855 -20.771 -18.556 1.00 90.25 231 THR A CA 1
ATOM 1761 C C . THR A 1 231 ? 25.351 -20.642 -18.812 1.00 90.25 231 THR A C 1
ATOM 1763 O O . THR A 1 231 ? 24.928 -19.737 -19.528 1.00 90.25 231 THR A O 1
ATOM 1766 N N . PHE A 1 232 ? 24.544 -21.515 -18.210 1.00 88.62 232 PHE A N 1
ATOM 1767 C CA . PHE A 1 232 ? 23.087 -21.564 -18.325 1.00 88.62 232 PHE A CA 1
ATOM 1768 C C . PHE A 1 232 ? 22.383 -21.094 -17.043 1.00 88.62 232 PHE A C 1
ATOM 1770 O O . PHE A 1 232 ? 23.026 -20.824 -16.027 1.00 88.62 232 PHE A O 1
ATOM 1777 N N . HIS A 1 233 ? 21.054 -21.013 -17.114 1.00 87.50 233 HIS A N 1
ATOM 1778 C CA . HIS A 1 233 ? 20.156 -20.538 -16.063 1.00 87.50 233 HIS A CA 1
ATOM 1779 C C . HIS A 1 233 ? 19.409 -21.704 -15.382 1.00 87.50 233 HIS A C 1
ATOM 1781 O O . HIS A 1 233 ? 18.294 -22.042 -15.797 1.00 87.50 233 HIS A O 1
ATOM 1787 N N . PRO A 1 234 ? 19.993 -22.376 -14.367 1.00 87.19 234 PRO A N 1
ATOM 1788 C CA . PRO A 1 234 ? 19.320 -23.464 -13.650 1.00 87.19 234 PRO A CA 1
ATOM 1789 C C . PRO A 1 234 ? 18.067 -23.008 -12.884 1.00 87.19 234 PRO A C 1
ATOM 1791 O O . PRO A 1 234 ? 17.157 -23.800 -12.658 1.00 87.19 234 PRO A O 1
ATOM 1794 N N . GLU A 1 235 ? 18.003 -21.735 -12.496 1.00 84.25 235 GLU A N 1
ATOM 1795 C CA . GLU A 1 235 ? 16.900 -21.113 -11.758 1.00 84.25 235 GLU A CA 1
ATOM 1796 C C . GLU A 1 235 ? 15.600 -20.996 -12.558 1.00 84.25 235 GLU A C 1
ATOM 1798 O O . GLU A 1 235 ? 14.536 -20.813 -11.974 1.00 84.25 235 GLU A O 1
ATOM 1803 N N . LEU A 1 236 ? 15.677 -21.132 -13.883 1.00 81.12 236 LEU A N 1
ATOM 1804 C CA . LEU A 1 236 ? 14.522 -21.116 -14.780 1.00 81.12 236 LEU A CA 1
ATOM 1805 C C . LEU A 1 236 ? 13.912 -22.514 -14.984 1.00 81.12 236 LEU A C 1
ATOM 1807 O O . LEU A 1 236 ? 13.002 -22.684 -15.795 1.00 81.12 236 LEU A O 1
ATOM 1811 N N . THR A 1 237 ? 14.409 -23.517 -14.256 1.00 77.81 237 THR A N 1
ATOM 1812 C CA . THR A 1 237 ? 13.945 -24.907 -14.309 1.00 77.81 237 THR A CA 1
ATOM 1813 C C . THR A 1 237 ? 13.244 -25.298 -13.003 1.00 77.81 237 THR A C 1
ATOM 1815 O O . THR A 1 237 ? 13.422 -24.660 -11.965 1.00 77.81 237 THR A O 1
ATOM 1818 N N . SER A 1 238 ? 12.454 -26.375 -13.027 1.00 73.19 238 SER A N 1
ATOM 1819 C CA . SER A 1 238 ? 11.907 -26.996 -11.809 1.00 73.19 238 SER A CA 1
ATOM 1820 C C . SER A 1 238 ? 12.889 -27.959 -11.129 1.00 73.19 238 SER A C 1
ATOM 1822 O O . SER A 1 238 ? 12.549 -28.567 -10.114 1.00 73.19 238 SER A O 1
ATOM 1824 N N . ASP A 1 239 ? 14.089 -28.132 -11.689 1.00 79.50 239 ASP A N 1
ATOM 1825 C CA . ASP A 1 239 ? 15.128 -28.996 -11.149 1.00 79.50 239 ASP A CA 1
ATOM 1826 C C . ASP A 1 239 ? 16.131 -28.174 -10.333 1.00 79.50 239 ASP A C 1
ATOM 1828 O O . ASP A 1 239 ? 16.993 -27.467 -10.851 1.00 79.50 239 ASP A O 1
ATOM 1832 N N . TYR A 1 240 ? 16.026 -28.283 -9.012 1.00 87.50 240 TYR A N 1
ATOM 1833 C CA . TYR A 1 240 ? 16.819 -27.477 -8.088 1.00 87.50 240 TYR A CA 1
ATOM 1834 C C . TYR A 1 240 ? 18.155 -28.121 -7.693 1.00 87.50 240 TYR A C 1
ATOM 1836 O O . TYR A 1 240 ? 18.735 -27.728 -6.681 1.00 87.50 240 TYR A O 1
ATOM 1844 N N . ARG A 1 241 ? 18.674 -29.115 -8.435 1.00 87.50 241 ARG A N 1
ATOM 1845 C CA . ARG A 1 241 ? 19.879 -29.869 -8.028 1.00 87.50 241 ARG A CA 1
ATOM 1846 C C . ARG A 1 241 ? 21.125 -28.999 -7.805 1.00 87.50 241 ARG A C 1
ATOM 1848 O O . ARG A 1 241 ? 21.864 -29.243 -6.854 1.00 87.50 241 ARG A O 1
ATOM 1855 N N . PHE A 1 242 ? 21.316 -27.938 -8.591 1.00 90.62 242 PHE A N 1
ATOM 1856 C CA . PHE A 1 242 ? 22.422 -26.986 -8.398 1.00 90.62 242 PHE A CA 1
ATOM 1857 C C . PHE A 1 242 ? 22.242 -26.103 -7.152 1.00 90.62 242 PHE A C 1
ATOM 1859 O O . PHE A 1 242 ? 23.200 -25.840 -6.426 1.00 90.62 242 PHE A O 1
ATOM 1866 N N . HIS A 1 243 ? 21.008 -25.694 -6.847 1.00 93.25 243 HIS A N 1
ATOM 1867 C CA . HIS A 1 243 ? 20.681 -24.960 -5.619 1.00 93.25 243 HIS A CA 1
ATOM 1868 C C . HIS A 1 243 ? 20.776 -25.862 -4.381 1.00 93.25 243 HIS A C 1
ATOM 1870 O O . HIS A 1 243 ? 21.262 -25.420 -3.343 1.00 93.25 243 HIS A O 1
ATOM 1876 N N . ARG A 1 244 ? 20.391 -27.141 -4.491 1.00 90.81 244 ARG A N 1
ATOM 1877 C CA . ARG A 1 244 ? 20.591 -28.151 -3.438 1.00 90.81 244 ARG A CA 1
ATOM 1878 C C . ARG A 1 244 ? 22.070 -28.376 -3.153 1.00 90.81 244 ARG A C 1
ATOM 1880 O O . ARG A 1 244 ? 22.452 -28.344 -1.988 1.00 90.81 244 ARG A O 1
ATOM 1887 N N . TRP A 1 245 ? 22.895 -28.510 -4.195 1.00 91.12 245 TRP A N 1
ATOM 1888 C CA . TRP A 1 245 ? 24.348 -28.624 -4.051 1.00 91.12 245 TRP A CA 1
ATOM 1889 C C . TRP A 1 245 ? 24.931 -27.463 -3.236 1.00 91.12 245 TRP A C 1
ATOM 1891 O O . TRP A 1 245 ? 25.715 -27.698 -2.317 1.00 91.12 245 TRP A O 1
ATOM 1901 N N . LEU A 1 246 ? 24.504 -26.225 -3.513 1.00 93.00 246 LEU A N 1
ATOM 1902 C CA . LEU A 1 246 ? 24.965 -25.043 -2.780 1.00 93.00 246 LEU A CA 1
ATOM 1903 C C . LEU A 1 246 ? 24.644 -25.140 -1.278 1.00 93.00 246 LEU A C 1
ATOM 1905 O O . LEU A 1 246 ? 25.505 -24.860 -0.444 1.00 93.00 246 LEU A O 1
ATOM 1909 N N . LEU A 1 247 ? 23.423 -25.563 -0.932 1.00 89.38 247 LEU A N 1
ATOM 1910 C CA . LEU A 1 247 ? 22.983 -25.705 0.460 1.00 89.38 247 LEU A CA 1
ATOM 1911 C C . LEU A 1 247 ? 23.662 -26.874 1.176 1.00 89.38 247 LEU A C 1
ATOM 1913 O O . LEU A 1 247 ? 24.113 -26.705 2.304 1.00 89.38 247 LEU A O 1
ATOM 1917 N N . GLN A 1 248 ? 23.770 -28.031 0.521 1.00 86.00 248 GLN A N 1
ATOM 1918 C CA . GLN A 1 248 ? 24.452 -29.210 1.063 1.00 86.00 248 GLN A CA 1
ATOM 1919 C C . GLN A 1 248 ? 25.919 -28.888 1.352 1.00 86.00 248 GLN A C 1
ATOM 1921 O O . GLN A 1 248 ? 26.381 -29.063 2.477 1.00 86.00 248 GLN A O 1
ATOM 1926 N N . LYS A 1 249 ? 26.623 -28.260 0.401 1.00 84.81 249 LYS A N 1
ATOM 1927 C CA . LYS A 1 249 ? 28.010 -27.824 0.616 1.00 84.81 249 LYS A CA 1
ATOM 1928 C C . LYS A 1 249 ? 28.161 -26.779 1.708 1.00 84.81 249 LYS A C 1
ATOM 1930 O O . LYS A 1 249 ? 29.197 -26.741 2.362 1.00 84.81 249 LYS A O 1
ATOM 1935 N N . SER A 1 250 ? 27.143 -25.953 1.928 1.00 83.00 250 SER A N 1
ATOM 1936 C CA . SER A 1 250 ? 27.142 -25.006 3.040 1.00 83.00 250 SER A CA 1
ATOM 1937 C C . SER A 1 250 ? 26.901 -25.682 4.397 1.00 83.00 250 SER A C 1
ATOM 1939 O O . SER A 1 250 ? 27.244 -25.096 5.421 1.00 83.00 250 SER A O 1
ATOM 1941 N N . ASN A 1 251 ? 26.312 -26.882 4.413 1.00 71.62 251 ASN A N 1
ATOM 1942 C CA . ASN A 1 251 ? 25.950 -27.638 5.613 1.00 71.62 251 ASN A CA 1
ATOM 1943 C C . ASN A 1 251 ? 27.019 -28.676 6.023 1.00 71.62 251 ASN A C 1
ATOM 1945 O O . ASN A 1 251 ? 27.151 -28.971 7.208 1.00 71.62 251 ASN A O 1
ATOM 1949 N N . ASP A 1 252 ? 27.813 -29.181 5.072 1.00 60.75 252 ASP A N 1
ATOM 1950 C CA . ASP A 1 252 ? 28.795 -30.266 5.273 1.00 60.75 252 ASP A CA 1
ATOM 1951 C C . ASP A 1 252 ? 30.080 -29.867 6.044 1.00 60.75 252 ASP A C 1
ATOM 1953 O O . ASP A 1 252 ? 30.913 -30.725 6.335 1.00 60.75 252 ASP A O 1
ATOM 1957 N N . GLY A 1 253 ? 30.222 -28.598 6.450 1.00 46.53 253 GLY A N 1
ATOM 1958 C CA . GLY A 1 253 ? 31.236 -28.134 7.410 1.00 46.53 253 GLY A CA 1
ATOM 1959 C C . GLY A 1 253 ? 32.453 -27.413 6.809 1.00 46.53 253 GLY A C 1
ATOM 1960 O O . GLY A 1 253 ? 33.266 -28.026 6.130 1.00 46.53 253 GLY A O 1
ATOM 1961 N N . ASP A 1 254 ? 32.547 -26.105 7.107 1.00 38.97 254 ASP A N 1
ATOM 1962 C CA . ASP A 1 254 ? 33.765 -25.295 7.388 1.00 38.97 254 ASP A CA 1
ATOM 1963 C C . ASP A 1 254 ? 33.463 -23.772 7.425 1.00 38.97 254 ASP A C 1
ATOM 1965 O O . ASP A 1 254 ? 34.326 -22.967 7.777 1.00 38.97 254 ASP A O 1
ATOM 1969 N N . ALA A 1 255 ? 32.230 -23.340 7.124 1.00 39.41 255 ALA A N 1
ATOM 1970 C CA . ALA A 1 255 ? 31.819 -21.943 7.294 1.00 39.41 255 ALA A CA 1
ATOM 1971 C C . ALA A 1 255 ? 31.549 -21.610 8.783 1.00 39.41 255 ALA A C 1
ATOM 1973 O O . ALA A 1 255 ? 30.915 -22.405 9.487 1.00 39.41 255 ALA A O 1
ATOM 1974 N N . PRO A 1 256 ? 32.007 -20.453 9.305 1.00 36.34 256 PRO A N 1
ATOM 1975 C CA . PRO A 1 256 ? 31.784 -20.058 10.692 1.00 36.34 256 PRO A CA 1
ATOM 1976 C C . PRO A 1 256 ? 30.295 -19.780 10.939 1.00 36.34 256 PRO A C 1
ATOM 1978 O O . PRO A 1 256 ? 29.797 -18.678 10.731 1.00 36.34 256 PRO A O 1
ATOM 1981 N N . THR A 1 257 ? 29.575 -20.780 11.442 1.00 38.94 257 THR A N 1
ATOM 1982 C CA . THR A 1 257 ? 28.152 -20.663 11.766 1.00 38.94 257 THR A CA 1
ATOM 1983 C C . THR A 1 257 ? 27.942 -19.646 12.897 1.00 38.94 257 THR A C 1
ATOM 1985 O O . THR A 1 257 ? 28.267 -19.902 14.065 1.00 38.94 257 THR A O 1
ATOM 1988 N N . HIS A 1 258 ? 27.405 -18.470 12.570 1.00 40.22 258 HIS A N 1
ATOM 1989 C CA . HIS A 1 258 ? 27.131 -17.409 13.540 1.00 40.22 258 HIS A CA 1
ATOM 1990 C C . HIS A 1 258 ? 25.943 -17.773 14.451 1.00 40.22 258 HIS A C 1
ATOM 1992 O O . HIS A 1 258 ? 24.847 -18.093 13.994 1.00 40.22 258 HIS A O 1
ATOM 1998 N N . ARG A 1 259 ? 26.148 -17.698 15.774 1.00 34.38 259 ARG A N 1
ATOM 1999 C CA . ARG A 1 259 ? 25.076 -17.825 16.776 1.00 34.38 259 ARG A CA 1
ATOM 2000 C C . ARG A 1 259 ? 24.188 -16.583 16.736 1.00 34.38 259 ARG A C 1
ATOM 2002 O O . ARG A 1 259 ? 24.676 -15.493 17.017 1.00 34.38 259 ARG A O 1
ATOM 2009 N N . LEU A 1 260 ? 22.893 -16.763 16.473 1.00 33.62 260 LEU A N 1
ATOM 2010 C CA . LEU A 1 260 ? 21.894 -15.709 16.661 1.00 33.62 260 LEU A CA 1
ATOM 2011 C C . LEU A 1 260 ? 21.899 -15.276 18.129 1.00 33.62 260 LEU A C 1
ATOM 2013 O O . LEU A 1 260 ? 21.640 -16.074 19.038 1.00 33.62 260 LEU A O 1
ATOM 2017 N N . SER A 1 261 ? 22.235 -14.010 18.361 1.00 28.11 261 SER A N 1
ATOM 2018 C CA . SER A 1 261 ? 22.066 -13.397 19.667 1.00 28.11 261 SER A CA 1
ATOM 2019 C C . SER A 1 261 ? 20.571 -13.195 19.915 1.00 28.11 261 SER A C 1
ATOM 2021 O O . SER A 1 261 ? 19.777 -13.045 18.987 1.00 28.11 261 SER A O 1
ATOM 2023 N N . LYS A 1 262 ? 20.156 -13.166 21.183 1.00 33.16 262 LYS A N 1
ATOM 2024 C CA . LYS A 1 262 ? 18.756 -12.971 21.602 1.00 33.16 262 LYS A CA 1
ATOM 2025 C C . LYS A 1 262 ? 18.206 -11.556 21.293 1.00 33.16 262 LYS A C 1
ATOM 2027 O O . LYS A 1 262 ? 17.227 -11.146 21.906 1.00 33.16 262 LYS A O 1
ATOM 2032 N N . MET A 1 263 ? 18.840 -10.828 20.372 1.00 30.83 263 MET A N 1
ATOM 2033 C CA . MET A 1 263 ? 18.524 -9.468 19.933 1.00 30.83 263 MET A CA 1
ATOM 2034 C C . MET A 1 263 ? 18.366 -9.327 18.415 1.00 30.83 263 MET A C 1
ATOM 2036 O O . MET A 1 263 ? 18.047 -8.238 17.960 1.00 30.83 263 MET A O 1
ATOM 2040 N N . ASP A 1 264 ? 18.466 -10.409 17.642 1.00 27.69 264 ASP A N 1
ATOM 2041 C CA . ASP A 1 264 ? 18.158 -10.368 16.212 1.00 27.69 264 ASP A CA 1
ATOM 2042 C C . ASP A 1 264 ? 16.690 -10.742 15.995 1.00 27.69 264 ASP A C 1
ATOM 2044 O O . ASP A 1 264 ? 16.343 -11.780 15.425 1.00 27.69 264 ASP A O 1
ATOM 2048 N N . GLN A 1 265 ? 15.795 -9.871 16.475 1.00 30.12 265 GLN A N 1
ATOM 2049 C CA . GLN A 1 265 ? 14.530 -9.715 15.772 1.00 30.12 265 GLN A CA 1
ATOM 2050 C C . GLN A 1 265 ? 14.919 -9.397 14.333 1.00 30.12 265 GLN A C 1
ATOM 2052 O O . GLN A 1 265 ? 15.592 -8.400 14.084 1.00 30.12 265 GLN A O 1
ATOM 2057 N N . VAL A 1 266 ? 14.558 -10.281 13.400 1.00 26.56 266 VAL A N 1
ATOM 2058 C CA . VAL A 1 266 ? 14.495 -9.942 11.980 1.00 26.56 266 VAL A CA 1
ATOM 2059 C C . VAL A 1 266 ? 13.867 -8.561 11.939 1.00 26.56 266 VAL A C 1
ATOM 2061 O O . VAL A 1 266 ? 12.706 -8.443 12.324 1.00 26.56 266 VAL A O 1
ATOM 2064 N N . LEU A 1 267 ? 14.625 -7.524 11.568 1.00 27.19 267 LEU A N 1
ATOM 2065 C CA . LEU A 1 267 ? 13.989 -6.289 11.159 1.00 27.19 267 LEU A CA 1
ATOM 2066 C C . LEU A 1 267 ? 13.102 -6.739 10.005 1.00 27.19 267 LEU A C 1
ATOM 2068 O O . LEU A 1 267 ? 13.645 -7.201 8.993 1.00 27.19 267 LEU A O 1
ATOM 2072 N N . PRO A 1 268 ? 11.766 -6.744 10.172 1.00 28.80 268 PRO A N 1
ATOM 2073 C CA . PRO A 1 268 ? 10.912 -7.041 9.048 1.00 28.80 268 PRO A CA 1
ATOM 2074 C C . PRO A 1 268 ? 11.361 -6.100 7.937 1.00 28.80 268 PRO A C 1
ATOM 2076 O O . PRO A 1 268 ? 11.616 -4.913 8.201 1.00 28.80 268 PRO A O 1
ATOM 2079 N N . MET A 1 269 ? 11.463 -6.615 6.707 1.00 32.75 269 MET A N 1
ATOM 2080 C CA . MET A 1 269 ? 11.386 -5.732 5.548 1.00 32.75 269 MET A CA 1
ATOM 2081 C C . MET A 1 269 ? 10.285 -4.724 5.860 1.00 32.75 269 MET A C 1
ATOM 2083 O O . MET A 1 269 ? 9.231 -5.121 6.367 1.00 32.75 269 MET A O 1
ATOM 2087 N N . ALA A 1 270 ? 10.539 -3.430 5.653 1.00 40.12 270 ALA A N 1
ATOM 2088 C CA . ALA A 1 270 ? 9.601 -2.387 6.066 1.00 40.12 270 ALA A CA 1
ATOM 2089 C C . ALA A 1 270 ? 8.160 -2.623 5.543 1.00 40.12 270 ALA A C 1
ATOM 2091 O O . ALA A 1 270 ? 7.223 -2.046 6.078 1.00 40.12 270 ALA A O 1
ATOM 2092 N N . SER A 1 271 ? 8.005 -3.524 4.567 1.00 43.25 271 SER A N 1
ATOM 2093 C CA . SER A 1 271 ? 6.813 -3.984 3.864 1.00 43.25 271 SER A CA 1
ATOM 2094 C C . SER A 1 271 ? 6.103 -5.259 4.376 1.00 43.25 271 SER A C 1
ATOM 2096 O O . SER A 1 271 ? 5.092 -5.631 3.778 1.00 43.25 271 SER A O 1
ATOM 2098 N N . SER A 1 272 ? 6.548 -5.973 5.424 1.00 46.88 272 SER A N 1
ATOM 2099 C CA . SER A 1 272 ? 5.805 -7.173 5.870 1.00 46.88 272 SER A CA 1
ATOM 2100 C C . SER A 1 272 ? 4.574 -6.796 6.707 1.00 46.88 272 SER A C 1
ATOM 2102 O O . SER A 1 272 ? 4.690 -6.462 7.887 1.00 46.88 272 SER A O 1
ATOM 2104 N N . VAL A 1 273 ? 3.385 -6.869 6.107 1.00 58.16 273 VAL A N 1
ATOM 2105 C CA . VAL A 1 273 ? 2.106 -6.724 6.816 1.00 58.16 273 VAL A CA 1
ATOM 2106 C C . VAL A 1 273 ? 1.835 -7.985 7.642 1.00 58.16 273 VAL A C 1
ATOM 2108 O O . VAL A 1 273 ? 1.790 -9.089 7.100 1.00 58.16 273 VAL A O 1
ATOM 2111 N N . PHE A 1 274 ? 1.650 -7.832 8.957 1.00 61.81 274 PHE A N 1
ATOM 2112 C CA . PHE A 1 274 ? 1.210 -8.936 9.814 1.00 61.81 274 PHE A CA 1
ATOM 2113 C C . PHE A 1 274 ? -0.192 -9.415 9.407 1.00 61.81 274 PHE A C 1
ATOM 2115 O O . PHE A 1 274 ? -1.033 -8.582 9.054 1.00 61.81 274 PHE A O 1
ATOM 2122 N N . PRO A 1 275 ? -0.470 -10.730 9.478 1.00 69.31 275 PRO A N 1
ATOM 2123 C CA . PRO A 1 275 ? -1.805 -11.246 9.207 1.00 69.31 275 PRO A CA 1
ATOM 2124 C C . PRO A 1 275 ? -2.832 -10.659 10.193 1.00 69.31 275 PRO A C 1
ATOM 2126 O O . PRO A 1 275 ? -2.467 -10.329 11.326 1.00 69.31 275 PRO A O 1
ATOM 2129 N N . PRO A 1 276 ? -4.108 -10.550 9.787 1.00 80.31 276 PRO A N 1
ATOM 2130 C CA . PRO A 1 276 ? -5.162 -10.023 10.644 1.00 80.31 276 PRO A CA 1
ATOM 2131 C C . PRO A 1 276 ? -5.348 -10.885 11.894 1.00 80.31 276 PRO A C 1
ATOM 2133 O O . PRO A 1 276 ? -5.355 -12.119 11.835 1.00 80.31 276 PRO A O 1
ATOM 2136 N N . GLU A 1 277 ? -5.527 -10.230 13.037 1.00 83.88 277 GLU A N 1
ATOM 2137 C CA . GLU A 1 277 ? -5.871 -10.892 14.289 1.00 83.88 277 GLU A CA 1
ATOM 2138 C C . GLU A 1 277 ? -7.336 -11.353 14.303 1.00 83.88 277 GLU A C 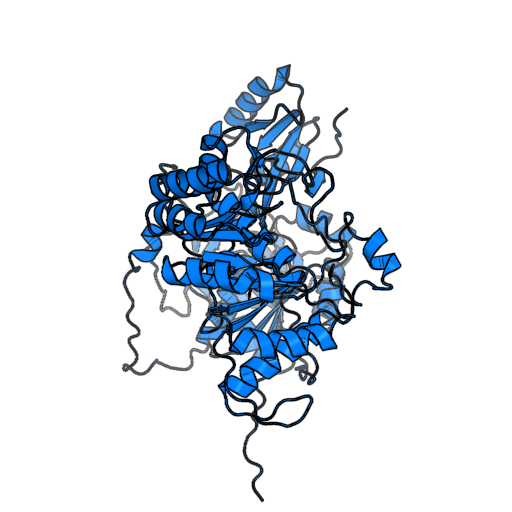1
ATOM 2140 O O . GLU A 1 277 ? -8.220 -10.819 13.628 1.00 83.88 277 GLU A O 1
ATOM 2145 N N . ARG A 1 278 ? -7.627 -12.370 15.119 1.00 80.12 278 ARG A N 1
ATOM 2146 C CA . ARG A 1 278 ? -9.003 -12.833 15.312 1.00 80.12 278 ARG A CA 1
ATOM 2147 C C . ARG A 1 278 ? -9.827 -11.734 15.993 1.00 80.12 278 ARG A C 1
ATOM 2149 O O . ARG A 1 278 ? -9.490 -11.317 17.099 1.00 80.12 278 ARG A O 1
ATOM 2156 N N . GLY A 1 279 ? -10.943 -11.354 15.373 1.00 82.50 279 GLY A N 1
ATOM 2157 C CA . GLY A 1 279 ? -11.844 -10.311 15.877 1.00 82.50 279 GLY A CA 1
ATOM 2158 C C . GLY A 1 279 ? -11.590 -8.922 15.289 1.00 82.50 279 GLY A C 1
ATOM 2159 O O . GLY A 1 279 ? -12.273 -7.981 15.679 1.00 82.50 279 GLY A O 1
ATOM 2160 N N . GLU A 1 280 ? -10.646 -8.786 14.356 1.00 89.75 280 GLU A N 1
ATOM 2161 C CA . GLU A 1 280 ? -10.475 -7.542 13.610 1.00 89.75 280 GLU A CA 1
ATOM 2162 C C . GLU A 1 280 ? -11.695 -7.201 12.748 1.00 89.75 280 GLU A C 1
ATOM 2164 O O . GLU A 1 280 ? -12.305 -8.076 12.132 1.00 89.75 280 GLU A O 1
ATOM 2169 N N . ALA A 1 281 ? -12.006 -5.904 12.670 1.00 92.75 281 ALA A N 1
ATOM 2170 C CA . ALA A 1 281 ? -13.021 -5.371 11.770 1.00 92.75 281 ALA A CA 1
ATOM 2171 C C . ALA A 1 281 ? -12.653 -5.640 10.302 1.00 92.75 281 ALA A C 1
ATOM 2173 O O . ALA A 1 281 ? -11.492 -5.478 9.912 1.00 92.75 281 ALA A O 1
ATOM 2174 N N . GLU A 1 282 ? -13.637 -5.968 9.464 1.00 92.62 282 GLU A N 1
ATOM 2175 C CA . GLU A 1 282 ? -13.418 -6.238 8.036 1.00 92.62 282 GLU A CA 1
ATOM 2176 C C . GLU A 1 282 ? -12.791 -5.026 7.324 1.00 92.62 282 GLU A C 1
ATOM 2178 O O . GLU A 1 282 ? -11.886 -5.179 6.495 1.00 92.62 282 GLU A O 1
ATOM 2183 N N . GLY A 1 283 ? -13.150 -3.798 7.727 1.00 90.44 283 GLY A N 1
ATOM 2184 C CA . GLY A 1 283 ? -12.474 -2.593 7.260 1.00 90.44 283 GLY A CA 1
ATOM 2185 C C . GLY A 1 283 ? -10.962 -2.595 7.515 1.00 90.44 283 GLY A C 1
ATOM 2186 O O . GLY A 1 283 ? -10.198 -2.171 6.647 1.00 90.44 283 GLY A O 1
ATOM 2187 N N . CYS A 1 284 ? -10.508 -3.112 8.659 1.00 89.19 284 CYS A N 1
ATOM 2188 C CA . CYS A 1 284 ? -9.087 -3.243 8.993 1.00 89.19 284 CYS A CA 1
ATOM 2189 C C . CYS A 1 284 ? -8.399 -4.367 8.209 1.00 89.19 284 CYS A C 1
ATOM 2191 O O . CYS A 1 284 ? -7.274 -4.177 7.743 1.00 89.19 284 CYS A O 1
ATOM 2193 N N . VAL A 1 285 ? -9.077 -5.500 8.015 1.00 89.69 285 VAL A N 1
ATOM 2194 C CA . VAL A 1 285 ? -8.562 -6.638 7.236 1.00 89.69 285 VAL A CA 1
ATOM 2195 C C . VAL A 1 285 ? -8.320 -6.234 5.780 1.00 89.69 285 VAL A C 1
ATOM 2197 O O . VAL A 1 285 ? -7.257 -6.493 5.213 1.00 89.69 285 VAL A O 1
ATOM 2200 N N . GLN A 1 286 ? -9.281 -5.553 5.157 1.00 89.31 286 GLN A N 1
ATOM 2201 C CA . GLN A 1 286 ? -9.134 -5.084 3.777 1.00 89.31 286 GLN A CA 1
ATOM 2202 C C . GLN A 1 286 ? -8.120 -3.942 3.644 1.00 89.31 286 GLN A C 1
ATOM 2204 O O . GLN A 1 286 ? -7.440 -3.840 2.616 1.00 89.31 286 GLN A O 1
ATOM 2209 N N . CYS A 1 287 ? -7.996 -3.103 4.677 1.00 85.56 287 CYS A N 1
ATOM 2210 C CA . CYS A 1 287 ? -6.975 -2.061 4.761 1.00 85.56 287 CYS A CA 1
ATOM 2211 C C . CYS A 1 287 ? -5.559 -2.666 4.755 1.00 85.56 287 CYS A C 1
ATOM 2213 O O . CYS A 1 287 ? -4.730 -2.253 3.947 1.00 85.56 287 CYS A O 1
ATOM 2215 N N . GLN A 1 288 ? -5.313 -3.720 5.548 1.00 81.50 288 GLN A N 1
ATOM 2216 C CA . GLN A 1 288 ? -4.055 -4.487 5.536 1.00 81.50 288 GLN A CA 1
ATOM 2217 C C . GLN A 1 288 ? -3.707 -5.067 4.163 1.00 81.50 288 GLN A C 1
ATOM 2219 O O . GLN A 1 288 ? -2.540 -5.100 3.790 1.00 81.50 288 GLN A O 1
ATOM 2224 N N . LYS A 1 289 ? -4.714 -5.486 3.391 1.00 82.00 289 LYS A N 1
ATOM 2225 C CA . LYS A 1 289 ? -4.539 -5.992 2.020 1.00 82.00 289 LYS A CA 1
ATOM 2226 C C . LYS A 1 289 ? -4.289 -4.885 0.981 1.00 82.00 289 LYS A C 1
ATOM 2228 O O . LYS A 1 289 ? -4.131 -5.195 -0.196 1.00 82.00 289 LYS A O 1
ATOM 2233 N N . GLY A 1 290 ? -4.348 -3.605 1.367 1.00 84.75 290 GLY A N 1
ATOM 2234 C CA . GLY A 1 290 ? -4.317 -2.471 0.434 1.00 84.75 290 GLY A CA 1
ATOM 2235 C C . GLY A 1 290 ? -5.486 -2.465 -0.554 1.00 84.75 290 GLY A C 1
ATOM 2236 O O . GLY A 1 290 ? -5.386 -1.901 -1.634 1.00 84.75 290 GLY A O 1
ATOM 2237 N N . SER A 1 291 ? -6.589 -3.133 -0.217 1.00 88.62 291 SER A N 1
ATOM 2238 C CA . SER A 1 291 ? -7.698 -3.392 -1.146 1.00 88.62 291 SER A CA 1
ATOM 2239 C C . SER A 1 291 ? -8.827 -2.366 -1.065 1.00 88.62 291 SER A C 1
ATOM 2241 O O . SER A 1 291 ? -9.757 -2.416 -1.868 1.00 88.62 291 SER A O 1
ATOM 2243 N N . LYS A 1 292 ? -8.749 -1.419 -0.119 1.00 92.06 292 LYS A N 1
ATOM 2244 C CA . LYS A 1 292 ? -9.758 -0.371 0.045 1.00 92.06 292 LYS A CA 1
ATOM 2245 C C . LYS A 1 292 ? -9.385 0.902 -0.701 1.00 92.06 292 LYS A C 1
ATOM 2247 O O . LYS A 1 292 ? -8.289 1.429 -0.506 1.00 92.06 292 LYS A O 1
ATOM 2252 N N . LEU A 1 293 ? -10.342 1.439 -1.452 1.00 94.06 293 LEU A N 1
ATOM 2253 C CA . LEU A 1 293 ? -10.297 2.816 -1.926 1.00 94.06 293 LEU A CA 1
ATOM 2254 C C . LEU A 1 293 ? -10.339 3.768 -0.728 1.00 94.06 293 LEU A C 1
ATOM 2256 O O . LEU A 1 293 ? -11.178 3.601 0.157 1.00 94.06 293 LEU A O 1
ATOM 2260 N N . VAL A 1 294 ? -9.484 4.786 -0.713 1.00 93.81 294 VAL A N 1
ATOM 2261 C CA . VAL A 1 294 ? -9.599 5.895 0.242 1.00 93.81 294 VAL A CA 1
ATOM 2262 C C . VAL A 1 294 ? -10.370 7.020 -0.437 1.00 93.81 294 VAL A C 1
ATOM 2264 O O . VAL A 1 294 ? -9.867 7.618 -1.379 1.00 93.81 294 VAL A O 1
ATOM 2267 N N . LEU A 1 295 ? -11.594 7.287 0.012 1.00 95.94 295 LEU A N 1
ATOM 2268 C CA . LEU A 1 295 ? -12.468 8.303 -0.564 1.00 95.94 295 LEU A CA 1
ATOM 2269 C C . LEU A 1 295 ? -12.629 9.468 0.404 1.00 95.94 295 LEU A C 1
ATOM 2271 O O . LEU A 1 295 ? -13.142 9.307 1.508 1.00 95.94 295 LEU A O 1
ATOM 2275 N N . PHE A 1 296 ? -12.243 10.654 -0.037 1.00 94.88 296 PHE A N 1
ATOM 2276 C CA . PHE A 1 296 ? -12.586 11.894 0.627 1.00 94.88 296 PHE A CA 1
ATOM 2277 C C . PHE A 1 296 ? -13.840 12.403 -0.054 1.00 94.88 296 PHE A C 1
ATOM 2279 O O . PHE A 1 296 ? -13.806 12.750 -1.231 1.00 94.88 296 PHE A O 1
ATOM 2286 N N . VAL A 1 297 ? -14.956 12.415 0.667 1.00 94.69 297 VAL A N 1
ATOM 2287 C CA . VAL A 1 297 ? -16.179 13.061 0.173 1.00 94.69 297 VAL A CA 1
ATOM 2288 C C . VAL A 1 297 ? -16.103 14.571 0.356 1.00 94.69 297 VAL A C 1
ATOM 2290 O O . VAL A 1 297 ? -16.692 15.291 -0.435 1.00 94.69 297 VAL A O 1
ATOM 2293 N N . THR A 1 298 ? -15.369 15.052 1.360 1.00 92.69 298 THR A N 1
ATOM 2294 C CA . THR A 1 298 ? -15.072 16.468 1.600 1.00 92.69 298 THR A CA 1
ATOM 2295 C C . THR A 1 298 ? -13.817 16.593 2.469 1.00 92.69 298 THR A C 1
ATOM 2297 O O . THR A 1 298 ? -13.485 15.674 3.225 1.00 92.69 298 THR A O 1
ATOM 2300 N N . GLY A 1 299 ? -13.112 17.719 2.365 1.00 88.44 299 GLY A N 1
ATOM 2301 C CA . GLY A 1 299 ? -12.037 18.112 3.277 1.00 88.44 299 GLY A CA 1
ATOM 2302 C C . GLY A 1 299 ? -12.518 18.935 4.477 1.00 88.44 299 GLY A C 1
ATOM 2303 O O . GLY A 1 299 ? -11.726 19.231 5.374 1.00 88.44 299 GLY A O 1
ATOM 2304 N N . GLU A 1 300 ? -13.795 19.328 4.512 1.00 89.88 300 GLU A N 1
ATOM 2305 C CA . GLU A 1 300 ? -14.360 20.122 5.602 1.00 89.88 300 GLU A CA 1
ATOM 2306 C C . GLU A 1 300 ? -14.519 19.297 6.882 1.00 89.88 300 GLU A C 1
ATOM 2308 O O . GLU A 1 300 ? -15.060 18.191 6.879 1.00 89.88 300 GLU A O 1
ATOM 2313 N N . CYS A 1 301 ? -14.062 19.847 8.006 1.00 86.00 301 CYS A N 1
ATOM 2314 C CA . CYS A 1 301 ? -14.180 19.223 9.318 1.00 86.00 301 CYS A CA 1
ATOM 2315 C C . CYS A 1 301 ? -14.482 20.281 10.379 1.00 86.00 301 CYS A C 1
ATOM 2317 O O . CYS A 1 301 ? -13.916 21.375 10.364 1.00 86.00 301 CYS A O 1
ATOM 2319 N N . HIS A 1 302 ? -15.357 19.943 11.326 1.00 81.88 302 HIS A N 1
ATOM 2320 C CA . HIS A 1 302 ? -15.764 20.857 12.389 1.00 81.88 302 HIS A CA 1
ATOM 2321 C C . HIS A 1 302 ? -14.677 21.072 13.456 1.00 81.88 302 HIS A C 1
ATOM 2323 O O . HIS A 1 302 ? -14.593 22.150 14.039 1.00 81.88 302 HIS A O 1
ATOM 2329 N N . TRP A 1 303 ? -13.851 20.057 13.729 1.00 74.06 303 TRP A N 1
ATOM 2330 C CA . TRP A 1 303 ? -13.040 20.007 14.950 1.00 74.06 303 TRP A CA 1
ATOM 2331 C C . TRP A 1 303 ? -11.608 20.546 14.819 1.00 74.06 303 TRP A C 1
ATOM 2333 O O . TRP A 1 303 ? -10.998 20.879 15.827 1.00 74.06 303 TRP A O 1
ATOM 2343 N N . LYS A 1 304 ? -11.067 20.674 13.599 1.00 77.06 304 LYS A N 1
ATOM 2344 C CA . LYS A 1 304 ? -9.717 21.221 13.330 1.00 77.06 304 LYS A CA 1
ATOM 2345 C C . LYS A 1 304 ? -8.634 20.743 14.321 1.00 77.06 304 LYS A C 1
ATOM 2347 O O . LYS A 1 304 ? -7.890 21.565 14.843 1.00 77.06 304 LYS A O 1
ATOM 2352 N N . CYS A 1 305 ? -8.533 19.435 14.569 1.00 80.44 305 CYS A N 1
ATOM 2353 C CA . CYS A 1 305 ? -7.604 18.899 15.568 1.00 80.44 305 CYS A CA 1
ATOM 2354 C C . CYS A 1 305 ? -6.139 19.303 15.329 1.00 80.44 305 CYS A C 1
ATOM 2356 O O . CYS A 1 305 ? -5.671 19.394 14.190 1.00 80.44 305 CYS A O 1
ATOM 2358 N N . ASP A 1 306 ? -5.404 19.457 16.430 1.00 78.69 306 ASP A N 1
ATOM 2359 C CA . ASP A 1 306 ? -3.986 19.838 16.423 1.00 78.69 306 ASP A CA 1
ATOM 2360 C C . ASP A 1 306 ? -3.082 18.744 15.841 1.00 78.69 306 ASP A C 1
ATOM 2362 O O . ASP A 1 306 ? -2.014 19.037 15.315 1.00 78.69 306 ASP A O 1
ATOM 2366 N N . TYR A 1 307 ? -3.530 17.487 15.905 1.00 79.12 307 TYR A N 1
ATOM 2367 C CA . TYR A 1 307 ? -2.844 16.298 15.392 1.00 79.12 307 TYR A CA 1
ATOM 2368 C C . TYR A 1 307 ? -3.316 15.863 13.996 1.00 79.12 307 TYR A C 1
ATOM 2370 O O . TYR A 1 307 ? -2.970 14.768 13.558 1.00 79.12 307 TYR A O 1
ATOM 2378 N N . CYS A 1 308 ? -4.123 16.666 13.292 1.00 81.69 308 CYS A N 1
ATOM 2379 C CA . CYS A 1 308 ? -4.655 16.289 11.979 1.00 81.69 308 CYS A CA 1
ATOM 2380 C C . CYS A 1 308 ? -3.520 15.954 10.989 1.00 81.69 308 CYS A C 1
ATOM 2382 O O . CYS A 1 308 ? -2.707 16.836 10.717 1.00 81.69 308 CYS A O 1
ATOM 2384 N N . PRO A 1 309 ? -3.465 14.738 10.411 1.00 75.69 309 PRO A N 1
ATOM 2385 C CA . PRO A 1 309 ? -2.411 14.366 9.465 1.00 75.69 309 PRO A CA 1
ATOM 2386 C C . PRO A 1 309 ? -2.678 14.876 8.038 1.00 75.69 309 PRO A C 1
ATOM 2388 O O . PRO A 1 309 ? -1.886 14.631 7.132 1.00 75.69 309 PRO A O 1
ATOM 2391 N N . LEU A 1 310 ? -3.816 15.543 7.797 1.00 80.12 310 LEU A N 1
ATOM 2392 C CA . LEU A 1 310 ? -4.151 16.055 6.471 1.00 80.12 310 LEU A CA 1
ATOM 2393 C C . LEU A 1 310 ? -3.269 17.236 6.079 1.00 80.12 310 LEU A C 1
ATOM 2395 O O . LEU A 1 310 ? -3.128 18.207 6.821 1.00 80.12 310 LEU A O 1
ATOM 2399 N N . SER A 1 311 ? -2.777 17.184 4.846 1.00 76.25 311 SER A N 1
ATOM 2400 C CA . SER A 1 311 ? -2.076 18.282 4.195 1.00 76.25 311 SER A CA 1
ATOM 2401 C C . SER A 1 311 ? -2.992 19.488 3.949 1.00 76.25 311 SER A C 1
ATOM 2403 O O . SER A 1 311 ? -4.199 19.350 3.724 1.00 76.25 311 SER A O 1
ATOM 2405 N N . GLU A 1 312 ? -2.410 20.689 3.928 1.00 73.50 312 GLU A N 1
ATOM 2406 C CA . GLU A 1 312 ? -3.143 21.954 3.744 1.00 73.50 312 GLU A CA 1
ATOM 2407 C C . GLU A 1 312 ? -3.948 22.008 2.438 1.00 73.50 312 GLU A C 1
ATOM 2409 O O . GLU A 1 312 ? -5.025 22.589 2.392 1.00 73.50 312 GLU A O 1
ATOM 2414 N N . ASN A 1 313 ? -3.475 21.339 1.384 1.00 75.31 313 ASN A N 1
ATOM 2415 C CA . ASN A 1 313 ? -4.158 21.258 0.088 1.00 75.31 313 ASN A CA 1
ATOM 2416 C C . ASN A 1 313 ? -5.394 20.335 0.073 1.00 75.31 313 ASN A C 1
ATOM 2418 O O . ASN A 1 313 ? -6.087 20.262 -0.942 1.00 75.31 313 ASN A O 1
ATOM 2422 N N . ARG A 1 314 ? -5.672 19.618 1.168 1.00 80.31 314 ARG A N 1
ATOM 2423 C CA . ARG A 1 314 ? -6.872 18.778 1.334 1.00 80.31 314 ARG A CA 1
ATOM 2424 C C . ARG A 1 314 ? -7.726 19.191 2.529 1.00 80.31 314 ARG A C 1
ATOM 2426 O O . ARG A 1 314 ? -8.900 18.838 2.580 1.00 80.31 314 ARG A O 1
ATOM 2433 N N . ARG A 1 315 ? -7.150 19.903 3.496 1.00 82.69 315 ARG A N 1
ATOM 2434 C CA . ARG A 1 315 ? -7.834 20.361 4.706 1.00 82.69 315 ARG A CA 1
ATOM 2435 C C . ARG A 1 315 ? -8.739 21.550 4.383 1.00 82.69 315 ARG A C 1
ATOM 2437 O O . ARG A 1 315 ? -8.294 22.509 3.771 1.00 82.69 315 ARG A O 1
ATOM 2444 N N . GLU A 1 316 ? -9.993 21.494 4.833 1.00 83.06 316 GLU A N 1
ATOM 2445 C CA . GLU A 1 316 ? -10.974 22.589 4.690 1.00 83.06 316 GLU A CA 1
ATOM 2446 C C . GLU A 1 316 ? -11.293 22.978 3.238 1.00 83.06 316 GLU A C 1
ATOM 2448 O O . GLU A 1 316 ? -11.651 24.117 2.947 1.00 83.06 316 GLU A O 1
ATOM 2453 N N . ILE A 1 317 ? -11.188 22.017 2.319 1.00 85.38 317 ILE A N 1
ATOM 2454 C CA . ILE A 1 317 ? -11.508 22.208 0.905 1.00 85.38 317 ILE A CA 1
ATOM 2455 C C . ILE A 1 317 ? -12.625 21.236 0.519 1.00 85.38 317 ILE A C 1
ATOM 2457 O O . ILE A 1 317 ? -12.478 20.022 0.676 1.00 85.38 317 ILE A O 1
ATOM 2461 N N . ASP A 1 318 ? -13.738 21.751 -0.012 1.00 89.44 318 ASP A N 1
ATOM 2462 C CA . ASP A 1 318 ? -14.859 20.919 -0.468 1.00 89.44 318 ASP A CA 1
ATOM 2463 C C . ASP A 1 318 ? -14.605 20.328 -1.867 1.00 89.44 318 ASP A C 1
ATOM 2465 O O . ASP A 1 318 ? -15.250 20.681 -2.853 1.00 89.44 318 ASP A O 1
ATOM 2469 N N . ILE A 1 319 ? -13.615 19.439 -1.961 1.00 89.38 319 ILE A N 1
ATOM 2470 C CA . ILE A 1 319 ? -13.283 18.666 -3.166 1.00 89.38 319 ILE A CA 1
ATOM 2471 C C . ILE A 1 319 ? -13.237 17.183 -2.796 1.00 89.38 319 ILE A C 1
ATOM 2473 O O . ILE A 1 319 ? -12.740 16.821 -1.726 1.00 89.38 319 ILE A O 1
ATOM 2477 N N . MET A 1 320 ? -13.744 16.315 -3.681 1.00 94.19 320 MET A N 1
ATOM 2478 C CA . MET A 1 320 ? -13.595 14.875 -3.487 1.00 94.19 320 MET A CA 1
ATOM 2479 C C . MET A 1 320 ? -12.204 14.415 -3.910 1.00 94.19 320 MET A C 1
ATOM 2481 O O . MET A 1 320 ? -11.667 14.886 -4.909 1.00 94.19 320 MET A O 1
ATOM 2485 N N . TYR A 1 321 ? -11.657 13.432 -3.204 1.00 94.06 321 TYR A N 1
ATOM 2486 C CA . TYR A 1 321 ? -10.448 12.732 -3.634 1.00 94.06 321 TYR A CA 1
ATOM 2487 C C . TYR A 1 321 ? -10.671 11.228 -3.586 1.00 94.06 321 TYR A C 1
ATOM 2489 O O . TYR A 1 321 ? -11.072 10.694 -2.556 1.00 94.06 321 TYR A O 1
ATOM 2497 N N . ALA A 1 322 ? -10.374 10.541 -4.681 1.00 93.88 322 ALA A N 1
ATOM 2498 C CA . ALA A 1 322 ? -10.266 9.092 -4.718 1.00 93.88 322 ALA A CA 1
ATOM 2499 C C . ALA A 1 322 ? -8.773 8.741 -4.701 1.00 93.88 322 ALA A C 1
ATOM 2501 O O . ALA A 1 322 ? -8.047 9.021 -5.650 1.00 93.88 322 ALA A O 1
ATOM 2502 N N . ASN A 1 323 ? -8.297 8.193 -3.583 1.00 90.75 323 ASN A N 1
ATOM 2503 C CA . ASN A 1 323 ? -6.878 8.106 -3.241 1.00 90.75 323 ASN A CA 1
ATOM 2504 C C . ASN A 1 323 ? -6.192 9.489 -3.334 1.00 90.75 323 ASN A C 1
ATOM 2506 O O . ASN A 1 323 ? -6.408 10.362 -2.486 1.00 90.75 323 ASN A O 1
ATOM 2510 N N . GLU A 1 324 ? -5.344 9.695 -4.338 1.00 87.88 324 GLU A N 1
ATOM 2511 C CA . GLU A 1 324 ? -4.708 10.970 -4.663 1.00 87.88 324 GLU A CA 1
ATOM 2512 C C . GLU A 1 324 ? -5.386 11.755 -5.786 1.00 87.88 324 GLU A C 1
ATOM 2514 O O . GLU A 1 324 ? -5.148 12.955 -5.895 1.00 87.88 324 GLU A O 1
ATOM 2519 N N . ARG A 1 325 ? -6.257 11.118 -6.576 1.00 90.94 325 ARG A N 1
ATOM 2520 C CA . ARG A 1 325 ? -6.928 11.747 -7.715 1.00 90.94 325 ARG A CA 1
ATOM 2521 C C . ARG A 1 325 ? -8.024 12.700 -7.218 1.00 90.94 325 ARG A C 1
ATOM 2523 O O . ARG A 1 325 ? -8.961 12.228 -6.568 1.00 90.94 325 ARG A O 1
ATOM 2530 N N . PRO A 1 326 ? -7.965 14.010 -7.523 1.00 92.69 326 PRO A N 1
ATOM 2531 C CA . PRO A 1 326 ? -9.101 14.897 -7.302 1.00 92.69 326 PRO A CA 1
ATOM 2532 C C . PRO A 1 326 ? -10.261 14.479 -8.211 1.00 92.69 326 PRO A C 1
ATOM 2534 O O . PRO A 1 326 ? -10.066 14.202 -9.396 1.00 92.69 326 PRO A O 1
ATOM 2537 N N . CYS A 1 327 ? -11.466 14.437 -7.655 1.00 94.25 327 CYS A N 1
ATOM 2538 C CA . CYS A 1 327 ? -12.679 14.049 -8.358 1.00 94.25 327 CYS A CA 1
ATOM 2539 C C . CYS A 1 327 ? -13.726 15.160 -8.267 1.00 94.25 327 CYS A C 1
ATOM 2541 O O . CYS A 1 327 ? -14.034 15.678 -7.193 1.00 94.25 327 CYS A O 1
ATOM 2543 N N . THR A 1 328 ? -14.314 15.498 -9.407 1.00 92.25 328 THR A N 1
ATOM 2544 C CA . THR A 1 328 ? -15.447 16.430 -9.502 1.00 92.25 328 THR A CA 1
ATOM 2545 C C . THR A 1 328 ? -16.783 15.692 -9.560 1.00 92.25 328 THR A C 1
ATOM 2547 O O . THR A 1 328 ? -17.820 16.250 -9.205 1.00 92.25 328 THR A O 1
ATOM 2550 N N . GLN A 1 329 ? -16.759 14.417 -9.955 1.00 94.00 329 GLN A N 1
ATOM 2551 C CA . GLN A 1 329 ? -17.934 13.571 -10.144 1.00 94.00 329 GLN A CA 1
ATOM 2552 C C . GLN A 1 329 ? -17.682 12.138 -9.655 1.00 94.00 329 GLN A C 1
ATOM 2554 O O . GLN A 1 329 ? -16.549 11.661 -9.625 1.00 94.00 329 GLN A O 1
ATOM 2559 N N . MET A 1 330 ? -18.751 11.422 -9.293 1.00 94.31 330 MET A N 1
ATOM 2560 C CA . MET A 1 330 ? -18.633 10.068 -8.732 1.00 94.31 330 MET A CA 1
ATOM 2561 C C . MET A 1 330 ? -18.135 9.028 -9.749 1.00 94.31 330 MET A C 1
ATOM 2563 O O . MET A 1 330 ? -17.526 8.037 -9.363 1.00 94.31 330 MET A O 1
ATOM 2567 N N . SER A 1 331 ? -18.334 9.244 -11.052 1.00 95.94 331 SER A N 1
ATOM 2568 C CA . SER A 1 331 ? -17.789 8.354 -12.089 1.00 95.94 331 SER A CA 1
ATOM 2569 C C . SER A 1 331 ? -16.260 8.270 -12.040 1.00 95.94 331 SER A C 1
ATOM 2571 O O . SER A 1 331 ? -15.715 7.186 -12.210 1.00 95.94 331 SER A O 1
ATOM 2573 N N . GLU A 1 332 ? -15.567 9.367 -11.720 1.00 96.19 332 GLU A N 1
ATOM 2574 C CA . GLU A 1 332 ? -14.102 9.386 -11.567 1.00 96.19 332 GLU A CA 1
ATOM 2575 C C . GLU A 1 332 ? -13.649 8.588 -10.337 1.00 96.19 332 GLU A C 1
ATOM 2577 O O . GLU A 1 332 ? -12.614 7.921 -10.369 1.00 96.19 332 GLU A O 1
ATOM 2582 N N . VAL A 1 333 ? -14.456 8.602 -9.271 1.00 96.50 333 VAL A N 1
ATOM 2583 C CA . VAL A 1 333 ? -14.241 7.774 -8.076 1.00 96.50 333 VAL A CA 1
ATOM 2584 C C . VAL A 1 333 ? -14.382 6.291 -8.423 1.00 96.50 333 VAL A C 1
ATOM 2586 O O . VAL A 1 333 ? -13.564 5.475 -8.002 1.00 96.50 333 VAL A O 1
ATOM 2589 N N . VAL A 1 334 ? -15.392 5.935 -9.222 1.00 96.62 334 VAL A N 1
ATOM 2590 C CA . VAL A 1 334 ? -15.613 4.557 -9.691 1.00 96.62 334 VAL A CA 1
ATOM 2591 C C . VAL A 1 334 ? -14.483 4.098 -10.617 1.00 96.62 334 VAL A C 1
ATOM 2593 O O . VAL A 1 334 ? -14.013 2.969 -10.486 1.00 96.62 334 VAL A O 1
ATOM 2596 N N . GLU A 1 335 ? -14.009 4.954 -11.524 1.00 94.12 335 GLU A N 1
ATOM 2597 C CA . GLU A 1 335 ? -12.838 4.671 -12.365 1.00 94.12 335 GLU A CA 1
ATOM 2598 C C . GLU A 1 335 ? -11.601 4.353 -11.522 1.00 94.12 335 GLU A C 1
ATOM 2600 O O . GLU A 1 335 ? -10.926 3.355 -11.770 1.00 94.12 335 GLU A O 1
ATOM 2605 N N . GLU A 1 336 ? -11.327 5.169 -10.505 1.00 92.88 336 GLU A N 1
ATOM 2606 C CA . GLU A 1 336 ? -10.193 4.977 -9.602 1.00 92.88 336 GLU A CA 1
ATOM 2607 C C . GLU A 1 336 ? -10.333 3.685 -8.781 1.00 92.88 336 GLU A C 1
ATOM 2609 O O . GLU A 1 336 ? -9.395 2.894 -8.678 1.00 92.88 336 GLU A O 1
ATOM 2614 N N . ALA A 1 337 ? -11.534 3.403 -8.270 1.00 93.75 337 ALA A N 1
ATOM 2615 C CA . ALA A 1 337 ? -11.834 2.157 -7.571 1.00 93.75 337 ALA A CA 1
ATOM 2616 C C . ALA A 1 337 ? -11.617 0.919 -8.463 1.00 93.75 337 ALA A C 1
ATOM 2618 O O . ALA A 1 337 ? -11.037 -0.073 -8.013 1.00 93.75 337 ALA A O 1
ATOM 2619 N N . ARG A 1 338 ? -12.017 0.981 -9.743 1.00 92.75 338 ARG A N 1
ATOM 2620 C CA . ARG A 1 338 ? -11.754 -0.081 -10.731 1.00 92.75 338 ARG A CA 1
ATOM 2621 C C . ARG A 1 338 ? -10.261 -0.226 -11.019 1.00 92.75 338 ARG A C 1
ATOM 2623 O O . ARG A 1 338 ? -9.774 -1.355 -11.069 1.00 92.75 338 ARG A O 1
ATOM 2630 N N . ALA A 1 339 ? -9.537 0.886 -11.149 1.00 88.94 339 ALA A N 1
ATOM 2631 C CA . ALA A 1 339 ? -8.104 0.892 -11.444 1.00 88.94 339 ALA A CA 1
ATOM 2632 C C . ALA A 1 339 ? -7.263 0.170 -10.377 1.00 88.94 339 ALA A C 1
ATOM 2634 O O . ALA A 1 339 ? -6.215 -0.375 -10.702 1.00 88.94 339 ALA A O 1
ATOM 2635 N N . MET A 1 340 ? -7.732 0.109 -9.126 1.00 87.94 340 MET A N 1
ATOM 2636 C CA . MET A 1 340 ? -7.054 -0.605 -8.035 1.00 87.94 340 MET A CA 1
ATOM 2637 C C . MET A 1 340 ? -7.720 -1.933 -7.622 1.00 87.94 340 MET A C 1
ATOM 2639 O O . MET A 1 340 ? -7.354 -2.505 -6.587 1.00 87.94 340 MET A O 1
ATOM 2643 N N . ARG A 1 341 ? -8.723 -2.413 -8.384 1.00 90.00 341 ARG A N 1
ATOM 2644 C CA . ARG A 1 341 ? -9.595 -3.549 -8.011 1.00 90.00 341 ARG A CA 1
ATOM 2645 C C . ARG A 1 341 ? -10.060 -3.432 -6.554 1.00 90.00 341 ARG A C 1
ATOM 2647 O O . ARG A 1 341 ? -9.801 -4.326 -5.742 1.00 90.00 341 ARG A O 1
ATOM 2654 N N . ALA A 1 342 ? -10.649 -2.295 -6.195 1.00 92.94 342 ALA A N 1
ATOM 2655 C CA . ALA A 1 342 ? -11.082 -2.058 -4.826 1.00 92.94 342 ALA A CA 1
ATOM 2656 C C . ALA A 1 342 ? -12.132 -3.103 -4.410 1.00 92.94 342 ALA A C 1
ATOM 2658 O O . ALA A 1 342 ? -13.104 -3.316 -5.126 1.00 92.94 342 ALA A O 1
ATOM 2659 N N . THR A 1 343 ? -11.937 -3.746 -3.257 1.00 93.12 343 THR A N 1
ATOM 2660 C CA . THR A 1 343 ? -12.925 -4.665 -2.646 1.00 93.12 343 THR A CA 1
ATOM 2661 C C . THR A 1 343 ? -13.752 -3.983 -1.558 1.00 93.12 343 THR A C 1
ATOM 2663 O O . THR A 1 343 ? -14.652 -4.579 -0.970 1.00 93.12 343 THR A O 1
ATOM 2666 N N . GLY A 1 344 ? -13.407 -2.736 -1.248 1.00 95.88 344 GLY A N 1
ATOM 2667 C CA . GLY A 1 344 ? -14.100 -1.909 -0.281 1.00 95.88 344 GLY A CA 1
ATOM 2668 C C . GLY A 1 344 ? -13.677 -0.450 -0.388 1.00 95.88 344 GLY A C 1
ATOM 2669 O O . GLY A 1 344 ? -12.752 -0.102 -1.121 1.00 95.88 344 GLY A O 1
ATOM 2670 N N . THR A 1 345 ? -14.335 0.412 0.380 1.00 97.19 345 THR A N 1
ATOM 2671 C CA . THR A 1 345 ? -14.048 1.850 0.441 1.00 97.19 345 THR A CA 1
ATOM 2672 C C . THR A 1 345 ? -13.972 2.321 1.894 1.00 97.19 345 THR A C 1
ATOM 2674 O O . THR A 1 345 ? -14.698 1.847 2.772 1.00 97.19 345 THR A O 1
ATOM 2677 N N . GLY A 1 346 ? -13.028 3.209 2.182 1.00 96.62 346 GLY A N 1
ATOM 2678 C CA . GLY A 1 346 ? -12.967 4.003 3.402 1.00 96.62 346 GLY A CA 1
ATOM 2679 C C . GLY A 1 346 ? -13.294 5.447 3.103 1.00 96.62 346 GLY A C 1
ATOM 2680 O O . GLY A 1 346 ? -12.525 6.106 2.411 1.00 96.62 346 GLY A O 1
ATOM 2681 N N . ILE A 1 347 ? -14.426 5.919 3.614 1.00 96.56 347 ILE A N 1
ATOM 2682 C CA . ILE A 1 347 ? -14.860 7.304 3.482 1.00 96.56 347 ILE A CA 1
ATOM 2683 C C . ILE A 1 347 ? -14.272 8.098 4.652 1.00 96.56 347 ILE A C 1
ATOM 2685 O O . ILE A 1 347 ? -14.650 7.893 5.805 1.00 96.56 347 ILE A O 1
ATOM 2689 N N . THR A 1 348 ? -13.301 8.960 4.361 1.00 91.31 348 THR A N 1
ATOM 2690 C CA . THR A 1 348 ? -12.479 9.683 5.347 1.00 91.31 348 THR A CA 1
ATOM 2691 C C . THR A 1 348 ? -12.110 11.084 4.831 1.00 91.31 348 THR A C 1
ATOM 2693 O O . THR A 1 348 ? -12.788 11.603 3.946 1.00 91.31 348 THR A O 1
ATOM 2696 N N . GLY A 1 349 ? -11.066 11.712 5.379 1.00 84.12 349 GLY A N 1
ATOM 2697 C CA . GLY A 1 349 ? -10.622 13.062 5.039 1.00 84.12 349 GLY A CA 1
ATOM 2698 C C . GLY A 1 349 ? -11.078 14.061 6.092 1.00 84.12 349 GLY A C 1
ATOM 2699 O O . GLY A 1 349 ? -10.603 14.011 7.225 1.00 84.12 349 GLY A O 1
ATOM 2700 N N . GLY A 1 350 ? -11.976 14.973 5.715 1.00 86.25 350 GLY A N 1
ATOM 2701 C CA . GLY A 1 350 ? -12.700 15.798 6.677 1.00 86.25 350 GLY A CA 1
ATOM 2702 C C . GLY A 1 350 ? -13.672 14.962 7.518 1.00 86.25 350 GLY A C 1
ATOM 2703 O O . GLY A 1 350 ? -13.392 13.822 7.883 1.00 86.25 350 GLY A O 1
ATOM 2704 N N . ASP A 1 351 ? -14.851 15.506 7.806 1.00 92.62 351 ASP A N 1
ATOM 2705 C CA . ASP A 1 351 ? -15.933 14.721 8.396 1.00 92.62 351 ASP A CA 1
ATOM 2706 C C . ASP A 1 351 ? -16.997 14.400 7.332 1.00 92.62 351 ASP A C 1
ATOM 2708 O O . ASP A 1 351 ? -17.714 15.300 6.892 1.00 92.62 351 ASP A O 1
ATOM 2712 N N . PRO A 1 352 ? -17.145 13.130 6.911 1.00 94.75 352 PRO A N 1
ATOM 2713 C CA . PRO A 1 352 ? -18.154 12.711 5.940 1.00 94.75 352 PRO A CA 1
ATOM 2714 C C . PRO A 1 352 ? -19.595 13.107 6.293 1.00 94.75 352 PRO A C 1
ATOM 2716 O O . PRO A 1 352 ? -20.433 13.218 5.395 1.00 94.75 352 PRO A O 1
ATOM 2719 N N . MET A 1 353 ? -19.901 13.351 7.573 1.00 95.25 353 MET A N 1
ATOM 2720 C CA . MET A 1 353 ? -21.219 13.838 7.991 1.00 95.25 353 MET A CA 1
ATOM 2721 C C . MET A 1 353 ? -21.481 15.293 7.582 1.00 95.25 353 MET A C 1
ATOM 2723 O O . MET A 1 353 ? -22.644 15.672 7.444 1.00 95.25 353 MET A O 1
ATOM 2727 N N . MET A 1 354 ? -20.440 16.093 7.323 1.00 93.44 354 MET A N 1
ATOM 2728 C CA . MET A 1 354 ? -20.576 17.454 6.777 1.00 93.44 354 MET A CA 1
ATOM 2729 C C . MET A 1 354 ? -21.126 17.439 5.346 1.00 93.44 354 MET A C 1
ATOM 2731 O O . MET A 1 354 ? -21.833 18.358 4.943 1.00 93.44 354 MET A O 1
ATOM 2735 N N . ALA A 1 355 ? -20.869 16.358 4.605 1.00 94.31 355 ALA A N 1
ATOM 2736 C CA . ALA A 1 355 ? -21.351 16.136 3.247 1.00 94.31 355 ALA A CA 1
ATOM 2737 C C . ALA A 1 355 ? -22.279 14.907 3.172 1.00 94.31 355 ALA A C 1
ATOM 2739 O O . ALA A 1 355 ? -22.136 14.072 2.280 1.00 94.31 355 ALA A O 1
ATOM 2740 N N . LEU A 1 356 ? -23.238 14.790 4.104 1.00 95.94 356 LEU A N 1
ATOM 2741 C CA . LEU A 1 356 ? -24.074 13.591 4.277 1.00 95.94 356 LEU A CA 1
ATOM 2742 C C . LEU A 1 356 ? -24.707 13.073 2.975 1.00 95.94 356 LEU A C 1
ATOM 2744 O O . LEU A 1 356 ? -24.608 11.883 2.699 1.00 95.94 356 LEU A O 1
ATOM 2748 N N . GLU A 1 357 ? -25.334 13.927 2.160 1.00 96.69 357 GLU A N 1
ATOM 2749 C CA . GLU A 1 357 ? -25.963 13.465 0.908 1.00 96.69 357 GLU A CA 1
ATOM 2750 C C . GLU A 1 357 ? -24.930 12.882 -0.070 1.00 96.69 357 GLU A C 1
ATOM 2752 O O . GLU A 1 357 ? -25.160 11.824 -0.648 1.00 96.69 357 GLU A O 1
ATOM 2757 N N . ARG A 1 358 ? -23.742 13.494 -0.167 1.00 95.81 358 ARG A N 1
ATOM 2758 C CA . ARG A 1 358 ? -22.631 12.988 -0.988 1.00 95.81 358 ARG A CA 1
ATOM 2759 C C . ARG A 1 358 ? -22.100 11.655 -0.454 1.00 95.81 358 ARG A C 1
ATOM 2761 O O . ARG A 1 358 ? -21.777 10.773 -1.243 1.00 95.81 358 ARG A O 1
ATOM 2768 N N . THR A 1 359 ? -22.053 11.486 0.868 1.00 97.50 359 THR A N 1
ATOM 2769 C CA . THR A 1 359 ? -21.707 10.217 1.529 1.00 97.50 359 THR A CA 1
ATOM 2770 C C . THR A 1 359 ? -22.727 9.123 1.214 1.00 97.50 359 THR A C 1
ATOM 2772 O O . THR A 1 359 ? -22.341 8.020 0.834 1.00 97.50 359 THR A O 1
ATOM 2775 N N . LEU A 1 360 ? -24.027 9.423 1.306 1.00 98.19 360 LEU A N 1
ATOM 2776 C CA . LEU A 1 360 ? -25.095 8.477 0.967 1.00 98.19 360 LEU A CA 1
ATOM 2777 C C . LEU A 1 360 ? -25.037 8.071 -0.511 1.00 98.19 360 LEU A C 1
ATOM 2779 O O . LEU A 1 360 ? -25.159 6.888 -0.829 1.00 98.19 360 LEU A O 1
ATOM 2783 N N . ASP A 1 361 ? -24.822 9.032 -1.408 1.00 97.50 361 ASP A N 1
ATOM 2784 C CA . ASP A 1 361 ? -24.703 8.768 -2.842 1.00 97.50 361 ASP A CA 1
ATOM 2785 C C . ASP A 1 361 ? -23.453 7.949 -3.168 1.00 97.50 361 ASP A C 1
ATOM 2787 O O . ASP A 1 361 ? -23.537 7.004 -3.954 1.00 97.50 361 ASP A O 1
ATOM 2791 N N . ALA A 1 362 ? -22.320 8.233 -2.515 1.00 97.69 362 ALA A N 1
ATOM 2792 C CA . ALA A 1 362 ? -21.113 7.422 -2.632 1.00 97.69 362 ALA A CA 1
ATOM 2793 C C . ALA A 1 362 ? -21.380 5.965 -2.233 1.00 97.69 362 ALA A C 1
ATOM 2795 O O . ALA A 1 362 ? -21.034 5.062 -2.994 1.00 97.69 362 ALA A O 1
ATOM 2796 N N . CYS A 1 363 ? -22.042 5.723 -1.095 1.00 98.25 363 CYS A N 1
ATOM 2797 C CA . CYS A 1 363 ? -22.386 4.367 -0.661 1.00 98.25 363 CYS A CA 1
ATOM 2798 C C . CYS A 1 363 ? -23.250 3.636 -1.699 1.00 98.25 363 CYS A C 1
ATOM 2800 O O . CYS A 1 363 ? -22.894 2.538 -2.131 1.00 98.25 363 CYS A O 1
ATOM 2802 N N . ARG A 1 364 ? -24.333 4.272 -2.167 1.00 98.56 364 ARG A N 1
ATOM 2803 C CA . ARG A 1 364 ? -25.256 3.670 -3.144 1.00 98.56 364 ARG A CA 1
ATOM 2804 C C . ARG A 1 364 ? -24.567 3.353 -4.465 1.00 98.56 364 ARG A C 1
ATOM 2806 O O . ARG A 1 364 ? -24.744 2.259 -4.994 1.00 98.56 364 ARG A O 1
ATOM 2813 N N . ILE A 1 365 ? -23.791 4.298 -4.995 1.00 98.19 365 ILE A N 1
ATOM 2814 C CA . ILE A 1 365 ? -23.109 4.137 -6.283 1.00 98.19 365 ILE A CA 1
ATOM 2815 C C . ILE A 1 365 ? -22.051 3.039 -6.177 1.00 98.19 365 ILE A C 1
ATOM 2817 O O . ILE A 1 365 ? -22.029 2.141 -7.010 1.00 98.19 365 ILE A O 1
ATOM 2821 N N . LEU A 1 366 ? -21.230 3.037 -5.124 1.00 98.00 366 LEU A N 1
ATOM 2822 C CA . LEU A 1 366 ? -20.203 2.010 -4.937 1.00 98.00 366 LEU A CA 1
ATOM 2823 C C . LEU A 1 366 ? -20.811 0.609 -4.764 1.00 98.00 366 LEU A C 1
ATOM 2825 O O . LEU A 1 366 ? -20.348 -0.329 -5.407 1.00 98.00 366 LEU A O 1
ATOM 2829 N N . LYS A 1 367 ? -21.880 0.454 -3.971 1.00 97.75 367 LYS A N 1
ATOM 2830 C CA . LYS A 1 367 ? -22.584 -0.836 -3.843 1.00 97.75 367 LYS A CA 1
ATOM 2831 C C . LYS A 1 367 ? -23.257 -1.266 -5.149 1.00 97.75 367 LYS A C 1
ATOM 2833 O O . LYS A 1 367 ? -23.272 -2.453 -5.460 1.00 97.75 367 LYS A O 1
ATOM 2838 N N . SER A 1 368 ? -23.797 -0.326 -5.927 1.00 97.62 368 SER A N 1
ATOM 2839 C CA . SER A 1 368 ? -24.393 -0.623 -7.236 1.00 97.62 368 SER A CA 1
ATOM 2840 C C . SER A 1 368 ? -23.353 -1.077 -8.263 1.00 97.62 368 SER A C 1
ATOM 2842 O O . SER A 1 368 ? -23.656 -1.927 -9.094 1.00 97.62 368 SER A O 1
ATOM 2844 N N . GLU A 1 369 ? -22.150 -0.504 -8.228 1.00 97.38 369 GLU A N 1
ATOM 2845 C CA . GLU A 1 369 ? -21.084 -0.768 -9.200 1.00 97.38 369 GLU A CA 1
ATOM 2846 C C . GLU A 1 369 ? -20.261 -2.018 -8.867 1.00 97.38 369 GLU A C 1
ATOM 2848 O O . GLU A 1 369 ? -19.894 -2.774 -9.766 1.00 97.38 369 GLU A O 1
ATOM 2853 N N . PHE A 1 370 ? -19.968 -2.247 -7.585 1.00 96.69 370 PHE A N 1
ATOM 2854 C CA . PHE A 1 370 ? -19.074 -3.320 -7.128 1.00 96.69 370 PHE A CA 1
ATOM 2855 C C . PHE A 1 370 ? -19.800 -4.465 -6.410 1.00 96.69 370 PHE A C 1
ATOM 2857 O O . PHE A 1 370 ? -19.190 -5.487 -6.102 1.00 96.69 370 PHE A O 1
ATOM 2864 N N . GLY A 1 371 ? -21.107 -4.325 -6.185 1.00 96.38 371 GLY A N 1
ATOM 2865 C CA . GLY A 1 371 ? -21.949 -5.330 -5.546 1.00 96.38 371 GLY A CA 1
ATOM 2866 C C . GLY A 1 371 ? -22.101 -5.151 -4.029 1.00 96.38 371 GLY A C 1
ATOM 2867 O O . GLY A 1 371 ? -21.432 -4.321 -3.405 1.00 96.38 371 GLY A O 1
ATOM 2868 N N . PRO A 1 372 ? -23.000 -5.941 -3.409 1.00 94.50 372 PRO A N 1
ATOM 2869 C CA . PRO A 1 372 ? -23.322 -5.829 -1.986 1.00 94.50 372 PRO A CA 1
ATOM 2870 C C . PRO A 1 372 ? -22.135 -6.154 -1.068 1.00 94.50 372 PRO A C 1
ATOM 2872 O O . PRO A 1 372 ? -22.052 -5.588 0.021 1.00 94.50 372 PRO A O 1
ATOM 2875 N N . ASP A 1 373 ? -21.199 -6.992 -1.519 1.00 95.31 373 ASP A N 1
ATOM 2876 C CA . ASP A 1 373 ? -20.021 -7.412 -0.748 1.00 95.31 373 ASP A CA 1
ATOM 2877 C C . ASP A 1 373 ? -18.912 -6.343 -0.694 1.00 95.31 373 ASP A C 1
ATOM 2879 O O . ASP A 1 373 ? -17.948 -6.483 0.061 1.00 95.31 373 ASP A O 1
ATOM 2883 N N . HIS A 1 374 ? -19.030 -5.256 -1.470 1.00 97.25 374 HIS A N 1
ATOM 2884 C CA . HIS A 1 374 ? -18.056 -4.163 -1.455 1.00 97.25 374 HIS A CA 1
ATOM 2885 C C . HIS A 1 374 ? -18.108 -3.426 -0.118 1.00 97.25 374 HIS A C 1
ATOM 2887 O O . HIS A 1 374 ? -19.032 -2.652 0.129 1.00 97.25 374 HIS A O 1
ATOM 2893 N N . HIS A 1 375 ? -17.137 -3.658 0.764 1.00 98.06 375 HIS A N 1
ATOM 2894 C CA . HIS A 1 375 ? -17.228 -3.191 2.148 1.00 98.06 375 HIS A CA 1
ATOM 2895 C C . HIS A 1 375 ? -16.941 -1.692 2.286 1.00 98.06 375 HIS A C 1
ATOM 2897 O O . HIS A 1 375 ? -15.803 -1.235 2.124 1.00 98.06 375 HIS A O 1
ATOM 2903 N N . ILE A 1 376 ? -17.909 -0.921 2.766 1.00 98.31 376 ILE A N 1
ATOM 2904 C CA . ILE A 1 376 ? -17.810 0.521 2.980 1.00 98.31 376 ILE A CA 1
ATOM 2905 C C . ILE A 1 376 ? -17.748 0.814 4.474 1.00 98.31 376 ILE A C 1
ATOM 2907 O O . ILE A 1 376 ? -18.628 0.430 5.237 1.00 98.31 376 ILE A O 1
ATOM 2911 N N . HIS A 1 377 ? -16.684 1.501 4.885 1.00 97.50 377 HIS A N 1
ATOM 2912 C CA . HIS A 1 377 ? -16.607 2.084 6.220 1.00 97.50 377 HIS A CA 1
ATOM 2913 C C . HIS A 1 377 ? -16.473 3.595 6.132 1.00 97.50 377 HIS A C 1
ATOM 2915 O O . HIS A 1 377 ? -15.882 4.096 5.172 1.00 97.50 377 HIS A O 1
ATOM 2921 N N . MET A 1 378 ? -16.979 4.307 7.132 1.00 96.50 378 MET A N 1
ATOM 2922 C CA . MET A 1 378 ? -16.819 5.754 7.228 1.00 96.50 378 MET A CA 1
ATOM 2923 C C . MET A 1 378 ? -16.305 6.187 8.592 1.00 96.50 378 MET A C 1
ATOM 2925 O O . MET A 1 378 ? -16.563 5.545 9.609 1.00 96.50 378 MET A O 1
ATOM 2929 N N . TYR A 1 379 ? -15.619 7.319 8.591 1.00 94.62 379 TYR A N 1
ATOM 2930 C CA . TYR A 1 379 ? -15.197 8.025 9.789 1.00 94.62 379 TYR A CA 1
ATOM 2931 C C . TYR A 1 379 ? -16.194 9.123 10.137 1.00 94.62 379 TYR A C 1
ATOM 2933 O O . TYR A 1 379 ? -16.828 9.680 9.247 1.00 94.62 379 TYR A O 1
ATOM 294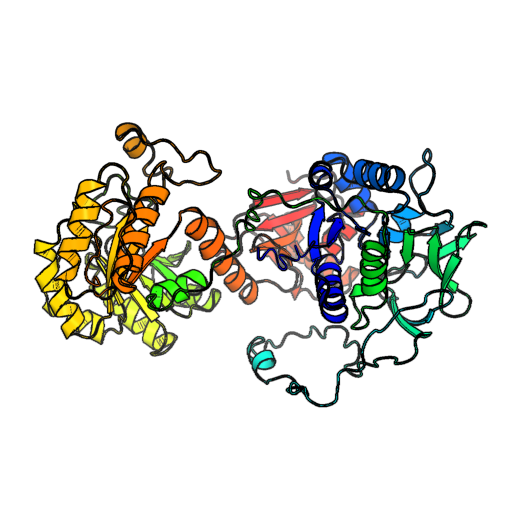1 N N . THR A 1 380 ? -16.322 9.465 11.414 1.00 95.00 380 THR A N 1
ATOM 2942 C CA . THR A 1 380 ? -16.957 10.721 11.822 1.00 95.00 380 THR A CA 1
ATOM 2943 C C . THR A 1 380 ? -16.479 11.161 13.199 1.00 95.00 380 THR A C 1
ATOM 2945 O O . THR A 1 380 ? -16.242 10.346 14.087 1.00 95.00 380 THR A O 1
ATOM 2948 N N . SER A 1 381 ? -16.342 12.467 13.373 1.00 91.81 381 SER A N 1
ATOM 2949 C CA . SER A 1 381 ? -16.076 13.155 14.636 1.00 91.81 381 SER A CA 1
ATOM 2950 C C . SER A 1 381 ? -17.333 13.810 15.216 1.00 91.81 381 SER A C 1
ATOM 2952 O O . SER A 1 381 ? -17.282 14.418 16.283 1.00 91.81 381 SER A O 1
ATOM 2954 N N . LEU A 1 382 ? -18.469 13.719 14.516 1.00 91.00 382 LEU A N 1
ATOM 2955 C CA . LEU A 1 382 ? -19.692 14.423 14.868 1.00 91.00 382 LEU A CA 1
ATOM 2956 C C . LEU A 1 382 ? -20.719 13.476 15.500 1.00 91.00 382 LEU A C 1
ATOM 2958 O O . LEU A 1 382 ? -21.114 12.489 14.877 1.00 91.00 382 LEU A O 1
ATOM 2962 N N . PRO A 1 383 ? -21.238 13.787 16.702 1.00 91.81 383 PRO A N 1
ATOM 2963 C CA . PRO A 1 383 ? -22.503 13.212 17.126 1.00 91.81 383 PRO A CA 1
ATOM 2964 C C . PRO A 1 383 ? -23.605 13.780 16.222 1.00 91.81 383 PRO A C 1
ATOM 2966 O O . PRO A 1 383 ? -23.701 14.996 16.032 1.00 91.81 383 PRO A O 1
ATOM 2969 N N . PHE A 1 384 ? -24.427 12.910 15.642 1.00 94.25 384 PHE A N 1
ATOM 2970 C CA . PHE A 1 384 ? -25.428 13.295 14.650 1.00 94.25 384 PHE A CA 1
ATOM 2971 C C . PHE A 1 384 ? -26.823 12.792 15.023 1.00 94.25 384 PHE A C 1
ATOM 2973 O O . PHE A 1 384 ? -26.999 11.991 15.936 1.00 94.25 384 PHE A O 1
ATOM 2980 N N . ASP A 1 385 ? -27.839 13.294 14.318 1.00 94.81 385 ASP A N 1
ATOM 2981 C CA . ASP A 1 385 ? -29.226 12.887 14.541 1.00 94.81 385 ASP A CA 1
ATOM 2982 C C . ASP A 1 385 ? -29.394 11.366 14.341 1.00 94.81 385 ASP A C 1
ATOM 2984 O O . ASP A 1 385 ? -29.146 10.887 13.230 1.00 94.81 385 ASP A O 1
ATOM 2988 N N . PRO A 1 386 ? -29.862 10.605 15.349 1.00 94.31 386 PRO A N 1
ATOM 2989 C CA . PRO A 1 386 ? -30.041 9.153 15.268 1.00 94.31 386 PRO A CA 1
ATOM 2990 C C . PRO A 1 386 ? -30.776 8.651 14.018 1.00 94.31 386 PRO A C 1
ATOM 2992 O O . PRO A 1 386 ? -30.492 7.559 13.532 1.00 94.31 386 PRO A O 1
ATOM 2995 N N . ARG A 1 387 ? -31.677 9.453 13.434 1.00 93.12 387 ARG A N 1
ATOM 2996 C CA . ARG A 1 387 ? -32.407 9.100 12.202 1.00 93.12 387 ARG A CA 1
ATOM 2997 C C . ARG A 1 387 ? -31.490 8.920 10.991 1.00 93.12 387 ARG A C 1
ATOM 2999 O O . ARG A 1 387 ? -31.862 8.246 10.034 1.00 93.12 387 ARG A O 1
ATOM 3006 N N . HIS A 1 388 ? -30.303 9.522 11.000 1.00 96.88 388 HIS A N 1
ATOM 3007 C CA . HIS A 1 388 ? -29.328 9.360 9.925 1.00 96.88 388 HIS A CA 1
ATOM 3008 C C . HIS A 1 388 ? -28.634 7.994 9.952 1.00 96.88 388 HIS A C 1
ATOM 3010 O O . HIS A 1 388 ? -28.172 7.559 8.901 1.00 96.88 388 HIS A O 1
ATOM 3016 N N . ALA A 1 389 ? -28.624 7.286 11.088 1.00 97.44 389 ALA A N 1
ATOM 3017 C CA . ALA A 1 389 ? -28.047 5.945 11.177 1.00 97.44 389 ALA A CA 1
ATOM 3018 C C . ALA A 1 389 ? -28.739 4.968 10.212 1.00 97.44 389 ALA A C 1
ATOM 3020 O O . ALA A 1 389 ? -28.075 4.313 9.411 1.00 97.44 389 ALA A O 1
ATOM 3021 N N . SER A 1 390 ? -30.077 4.952 10.204 1.00 97.50 390 SER A N 1
ATOM 3022 C CA . SER A 1 390 ? -30.857 4.131 9.269 1.00 97.50 390 SER A CA 1
ATOM 3023 C C . SER A 1 390 ? -30.622 4.535 7.815 1.00 97.50 390 SER A C 1
ATOM 3025 O O . SER A 1 390 ? -30.457 3.668 6.968 1.00 97.50 390 SER A O 1
ATOM 3027 N N . ARG A 1 391 ? -30.515 5.841 7.520 1.00 98.06 391 ARG A N 1
ATOM 3028 C CA . ARG A 1 391 ? -30.230 6.324 6.154 1.00 98.06 391 ARG A CA 1
ATOM 3029 C C . ARG A 1 391 ? -28.877 5.827 5.640 1.00 98.06 391 ARG A C 1
ATOM 3031 O O . ARG A 1 391 ? -28.776 5.462 4.473 1.00 98.06 391 ARG A O 1
ATOM 3038 N N . LEU A 1 392 ? -27.850 5.839 6.492 1.00 98.31 392 LEU A N 1
ATOM 3039 C CA . LEU A 1 392 ? -26.509 5.351 6.157 1.00 98.31 392 LEU A CA 1
ATOM 3040 C C . LEU A 1 392 ? -26.515 3.838 5.907 1.00 98.31 392 LEU A C 1
ATOM 3042 O O . LEU A 1 392 ? -25.981 3.394 4.891 1.00 98.31 392 LEU A O 1
ATOM 3046 N N . ALA A 1 393 ? -27.164 3.067 6.782 1.00 97.81 393 ALA A N 1
ATOM 3047 C CA . ALA A 1 393 ? -27.319 1.623 6.614 1.00 97.81 393 ALA A CA 1
ATOM 3048 C C . ALA A 1 393 ? -28.088 1.274 5.325 1.00 97.81 393 ALA A C 1
ATOM 3050 O O . ALA A 1 393 ? -27.625 0.467 4.525 1.00 97.81 393 ALA A O 1
ATOM 3051 N N . GLU A 1 394 ? -29.212 1.949 5.057 1.00 97.88 394 GLU A N 1
ATOM 3052 C CA . GLU A 1 394 ? -30.008 1.778 3.830 1.00 97.88 394 GLU A CA 1
ATOM 3053 C C . GLU A 1 394 ? -29.239 2.159 2.557 1.00 97.88 394 GLU A C 1
ATOM 3055 O O . GLU A 1 394 ? -29.465 1.580 1.495 1.00 97.88 394 GLU A O 1
ATOM 3060 N N . ALA A 1 395 ? -28.324 3.128 2.642 1.00 97.88 395 ALA A N 1
ATOM 3061 C CA . ALA A 1 395 ? -27.439 3.484 1.537 1.00 97.88 395 ALA A CA 1
ATOM 3062 C C . ALA A 1 395 ? -26.328 2.445 1.294 1.00 97.88 395 ALA A C 1
ATOM 3064 O O . ALA A 1 395 ? -25.669 2.508 0.257 1.00 97.88 395 ALA A O 1
ATOM 3065 N N . GLY A 1 396 ? -26.135 1.495 2.215 1.00 97.62 396 GLY A N 1
ATOM 3066 C CA . GLY A 1 396 ? -25.150 0.423 2.115 1.00 97.62 396 GLY A CA 1
ATOM 3067 C C . GLY A 1 396 ? -23.840 0.695 2.853 1.00 97.62 396 GLY A C 1
ATOM 3068 O O . GLY A 1 396 ? -22.807 0.165 2.458 1.00 97.62 396 GLY A O 1
ATOM 3069 N N . LEU A 1 397 ? -23.842 1.535 3.890 1.00 98.38 397 LEU A N 1
ATOM 3070 C CA . LEU A 1 397 ? -22.713 1.598 4.818 1.00 98.38 397 LEU A CA 1
ATOM 3071 C C . LEU A 1 397 ? -22.666 0.315 5.663 1.00 98.38 397 LEU A C 1
ATOM 3073 O O . LEU A 1 397 ? -23.695 -0.087 6.198 1.00 98.38 397 LEU A O 1
ATOM 3077 N N . ASP A 1 398 ? -21.487 -0.291 5.820 1.00 98.25 398 ASP A N 1
ATOM 3078 C CA . ASP A 1 398 ? -21.320 -1.512 6.624 1.00 98.25 398 ASP A CA 1
ATOM 3079 C C . ASP A 1 398 ? -20.738 -1.209 8.016 1.00 98.25 398 ASP A C 1
ATOM 3081 O O . ASP A 1 398 ? -21.122 -1.818 9.012 1.00 98.25 398 ASP A O 1
ATOM 3085 N N . GLU A 1 399 ? -19.815 -0.246 8.097 1.00 98.12 399 GLU A N 1
ATOM 3086 C CA . GLU A 1 399 ? -19.032 0.042 9.304 1.00 98.12 399 GLU A CA 1
ATOM 3087 C C . GLU A 1 399 ? -18.891 1.556 9.542 1.00 98.12 399 GLU A C 1
ATOM 3089 O O . GLU A 1 399 ? -18.656 2.332 8.614 1.00 98.12 399 GLU A O 1
ATOM 3094 N N . ILE A 1 400 ? -18.983 1.995 10.797 1.00 97.94 400 ILE A N 1
ATOM 3095 C CA . ILE A 1 400 ? -18.774 3.392 11.193 1.00 97.94 400 ILE A CA 1
ATOM 3096 C C . ILE A 1 400 ? -17.759 3.493 12.331 1.00 97.94 400 ILE A C 1
ATOM 3098 O O . ILE A 1 400 ? -17.816 2.748 13.310 1.00 97.94 400 ILE A O 1
ATOM 3102 N N . ARG A 1 401 ? -16.820 4.433 12.194 1.00 97.50 401 ARG A N 1
ATOM 3103 C CA . ARG A 1 401 ? -15.750 4.697 13.158 1.00 97.50 401 ARG A CA 1
ATOM 3104 C C . ARG A 1 401 ? -15.898 6.088 13.744 1.00 97.50 401 ARG A C 1
ATOM 3106 O O . ARG A 1 401 ? -15.757 7.085 13.035 1.00 97.50 401 ARG A O 1
ATOM 3113 N N . PHE A 1 402 ? -16.159 6.146 15.042 1.00 96.38 402 PHE A N 1
ATOM 3114 C CA . PHE A 1 402 ? -16.265 7.399 15.774 1.00 96.38 402 PHE A CA 1
ATOM 3115 C C . PHE A 1 402 ? -14.896 7.858 16.266 1.00 96.38 402 PHE A C 1
ATOM 3117 O O . PHE A 1 402 ? -14.203 7.132 16.977 1.00 96.38 402 PHE A O 1
ATOM 3124 N N . HIS A 1 403 ? -14.544 9.092 15.931 1.00 93.81 403 HIS A N 1
ATOM 3125 C CA . HIS A 1 403 ? -13.413 9.806 16.501 1.00 93.81 403 HIS A CA 1
ATOM 3126 C C . HIS A 1 403 ? -13.907 10.644 17.682 1.00 93.81 403 HIS A C 1
ATOM 3128 O O . HIS A 1 403 ? -14.606 11.642 17.502 1.00 93.81 403 HIS A O 1
ATOM 3134 N N . LEU A 1 404 ? -13.576 10.225 18.904 1.00 92.69 404 LEU A N 1
ATOM 3135 C CA . LEU A 1 404 ? -14.090 10.860 20.118 1.00 92.69 404 LEU A CA 1
ATOM 3136 C C . LEU A 1 404 ? -13.340 12.156 20.432 1.00 92.69 404 LEU A C 1
ATOM 3138 O O . LEU A 1 404 ? -12.170 12.148 20.819 1.00 92.69 404 LEU A O 1
ATOM 3142 N N . LEU A 1 405 ? -14.045 13.278 20.304 1.00 86.25 405 LEU A N 1
ATOM 3143 C CA . LEU A 1 405 ? -13.520 14.595 20.661 1.00 86.25 405 LEU A CA 1
ATOM 3144 C C . LEU A 1 405 ? -13.196 14.666 22.159 1.00 86.25 405 LEU A C 1
ATOM 3146 O O . LEU A 1 405 ? -14.025 14.298 22.992 1.00 86.25 405 LEU A O 1
ATOM 3150 N N . ASP A 1 406 ? -11.987 15.125 22.488 1.00 85.31 406 ASP A N 1
ATOM 3151 C CA . ASP A 1 406 ? -11.434 15.162 23.851 1.00 85.31 406 ASP A CA 1
ATOM 3152 C C . ASP A 1 406 ? -11.522 13.832 24.617 1.00 85.31 406 ASP A C 1
ATOM 3154 O O . ASP A 1 406 ? -11.546 13.840 25.846 1.00 85.31 406 ASP A O 1
ATOM 3158 N N . LEU A 1 407 ? -11.586 12.697 23.906 1.00 90.44 407 LEU A N 1
ATOM 3159 C CA . LEU A 1 407 ? -11.772 11.366 24.498 1.00 90.44 407 LEU A CA 1
ATOM 3160 C C . LEU A 1 407 ? -13.070 11.239 25.321 1.00 90.44 407 LEU A C 1
ATOM 3162 O O . LEU A 1 407 ? -13.165 10.393 26.202 1.00 90.44 407 LEU A O 1
ATOM 3166 N N . LYS A 1 408 ? -14.086 12.063 25.028 1.00 90.38 408 LYS A N 1
ATOM 3167 C CA . LYS A 1 408 ? -15.372 12.080 25.741 1.00 90.38 408 LYS A CA 1
ATOM 3168 C C . LYS A 1 408 ? -16.459 11.356 24.966 1.00 90.38 408 LYS A C 1
ATOM 3170 O O . LYS A 1 408 ? -16.754 11.697 23.819 1.00 90.38 408 LYS A O 1
ATOM 3175 N N . MET A 1 409 ? -17.098 10.383 25.608 1.00 91.19 409 MET A N 1
ATOM 3176 C CA . MET A 1 409 ? -18.067 9.501 24.957 1.00 91.19 409 MET A CA 1
ATOM 3177 C C . MET A 1 409 ? -19.522 9.968 25.091 1.00 91.19 409 MET A C 1
ATOM 3179 O O . MET A 1 409 ? -20.357 9.598 24.266 1.00 91.19 409 MET A O 1
ATOM 3183 N N . GLU A 1 410 ? -19.868 10.794 26.080 1.00 90.56 410 GLU A N 1
ATOM 3184 C CA . GLU A 1 410 ? -21.259 10.986 26.526 1.00 90.56 410 GLU A CA 1
ATOM 3185 C C . GLU A 1 410 ? -22.186 11.488 25.414 1.00 90.56 410 GLU A C 1
ATOM 3187 O O . GLU A 1 410 ? -23.348 11.093 25.332 1.00 90.56 410 GLU A O 1
ATOM 3192 N N . LYS A 1 411 ? -21.660 12.333 24.520 1.00 91.06 411 LYS A N 1
ATOM 3193 C CA . LYS A 1 411 ? -22.410 12.889 23.384 1.00 91.06 411 LYS A CA 1
ATOM 3194 C C . LYS A 1 411 ? -22.622 11.886 22.243 1.00 91.06 411 LYS A C 1
ATOM 3196 O O . LYS A 1 411 ? -23.507 12.095 21.418 1.00 91.06 411 LYS A O 1
ATOM 3201 N N . TYR A 1 412 ? -21.836 10.813 22.188 1.00 94.50 412 TYR A N 1
ATOM 3202 C CA . TYR A 1 412 ? -21.848 9.832 21.099 1.00 94.50 412 TYR A CA 1
ATOM 3203 C C . TYR A 1 412 ? -22.726 8.623 21.392 1.00 94.50 412 TYR A C 1
ATOM 3205 O O . TYR A 1 412 ? -23.212 8.016 20.442 1.00 94.50 412 TYR A O 1
ATOM 3213 N N . ILE A 1 413 ? -22.984 8.302 22.667 1.00 93.88 413 ILE A N 1
ATOM 3214 C CA . ILE A 1 413 ? -23.690 7.075 23.083 1.00 93.88 413 ILE A CA 1
ATOM 3215 C C . ILE A 1 413 ? -25.000 6.882 22.311 1.00 93.88 413 ILE A C 1
ATOM 3217 O O . ILE A 1 413 ? -25.205 5.825 21.724 1.00 93.88 413 ILE A O 1
ATOM 3221 N N . GLY A 1 414 ? -25.858 7.908 22.249 1.00 94.81 414 GLY A N 1
ATOM 3222 C CA . GLY A 1 414 ? -27.139 7.810 21.537 1.00 94.81 414 GLY A CA 1
ATOM 3223 C C . GLY A 1 414 ? -26.982 7.586 20.027 1.00 94.81 414 GLY A C 1
ATOM 3224 O O . GLY A 1 414 ? -27.754 6.844 19.427 1.00 94.81 414 GLY A O 1
ATOM 3225 N N . THR A 1 415 ? -25.949 8.173 19.419 1.00 95.81 415 THR A N 1
ATOM 3226 C CA . THR A 1 415 ? -25.640 7.993 17.991 1.00 95.81 415 THR A CA 1
ATOM 3227 C C . THR A 1 415 ? -25.100 6.588 17.722 1.00 95.81 415 THR A C 1
ATOM 3229 O O . THR A 1 415 ? -25.535 5.926 16.783 1.00 95.81 415 THR A O 1
ATOM 3232 N N . MET A 1 416 ? -24.189 6.104 18.571 1.00 97.06 416 MET A N 1
ATOM 3233 C CA . MET A 1 416 ? -23.626 4.756 18.485 1.00 97.06 416 MET A CA 1
ATOM 3234 C C . MET A 1 416 ? -24.709 3.690 18.666 1.00 97.06 416 MET A C 1
ATOM 3236 O O . MET A 1 416 ? -24.758 2.745 17.887 1.00 97.06 416 MET A O 1
ATOM 3240 N N . GLN A 1 417 ? -25.613 3.869 19.637 1.00 97.06 417 GLN A N 1
ATOM 3241 C CA . GLN A 1 417 ? -26.761 2.979 19.843 1.00 97.06 417 GLN A CA 1
ATOM 3242 C C . GLN A 1 417 ? -27.633 2.902 18.589 1.00 97.06 417 GLN A C 1
ATOM 3244 O O . GLN A 1 417 ? -27.906 1.807 18.109 1.00 97.06 417 GLN A O 1
ATOM 3249 N N . ALA A 1 418 ? -27.985 4.049 18.004 1.00 97.56 418 ALA A N 1
ATOM 3250 C CA . ALA A 1 418 ? -28.775 4.094 16.778 1.00 97.56 418 ALA A CA 1
ATOM 3251 C C . ALA A 1 418 ? -28.072 3.424 15.583 1.00 97.56 418 ALA A C 1
ATOM 3253 O O . ALA A 1 418 ? -28.726 2.770 14.775 1.00 97.56 418 ALA A O 1
ATOM 3254 N N . CYS A 1 419 ? -26.744 3.550 15.472 1.00 97.88 419 CYS A N 1
ATOM 3255 C CA . CYS A 1 419 ? -25.959 2.865 14.439 1.00 97.88 419 CYS A CA 1
ATOM 3256 C C . CYS A 1 419 ? -25.990 1.344 14.615 1.00 97.88 419 CYS A C 1
ATOM 3258 O O . CYS A 1 419 ? -26.254 0.626 13.652 1.00 97.88 419 CYS A O 1
ATOM 3260 N N . THR A 1 420 ? -25.792 0.861 15.842 1.00 97.12 420 THR A N 1
ATOM 3261 C CA . THR A 1 420 ? -25.868 -0.569 16.163 1.00 97.12 420 THR A CA 1
ATOM 3262 C C . THR A 1 420 ? -27.277 -1.122 15.919 1.00 97.12 420 THR A C 1
ATOM 3264 O O . THR A 1 420 ? -27.423 -2.193 15.337 1.00 97.12 420 THR A O 1
ATOM 3267 N N . GLU A 1 421 ? -28.327 -0.384 16.295 1.00 97.62 421 GLU A N 1
ATOM 3268 C CA . GLU A 1 421 ? -29.730 -0.753 16.036 1.00 97.62 421 GLU A CA 1
ATOM 3269 C C . GLU A 1 421 ? -30.078 -0.763 14.540 1.00 97.62 421 GLU A C 1
ATOM 3271 O O . GLU A 1 421 ? -30.877 -1.588 14.100 1.00 97.62 421 GLU A O 1
ATOM 3276 N N . ALA A 1 422 ? -29.452 0.113 13.748 1.00 97.44 422 ALA A N 1
ATOM 3277 C CA . ALA A 1 422 ? -29.567 0.126 12.291 1.00 97.44 422 ALA A CA 1
ATOM 3278 C C . ALA A 1 422 ? -28.772 -1.004 11.602 1.00 97.44 422 ALA A C 1
ATOM 3280 O O . ALA A 1 422 ? -28.884 -1.164 10.388 1.00 97.44 422 ALA A O 1
ATOM 3281 N N . GLY A 1 423 ? -27.994 -1.792 12.355 1.00 96.69 423 GLY A N 1
ATOM 3282 C CA . GLY A 1 423 ? -27.218 -2.923 11.844 1.00 96.69 423 GLY A CA 1
ATOM 3283 C C . GLY A 1 423 ? -25.806 -2.577 11.364 1.00 96.69 423 GLY A C 1
ATOM 3284 O O . GLY A 1 423 ? -25.176 -3.415 10.723 1.00 96.69 423 GLY A O 1
ATOM 3285 N N . LEU A 1 424 ? -25.299 -1.378 11.665 1.00 97.62 424 LEU A N 1
ATOM 3286 C CA . LEU A 1 424 ? -23.925 -0.986 11.342 1.00 97.62 424 LEU A CA 1
ATOM 3287 C C . LEU A 1 424 ? -22.928 -1.623 12.316 1.00 97.62 424 LEU A C 1
ATOM 3289 O O . LEU A 1 424 ? -23.200 -1.739 13.512 1.00 97.62 424 LEU A O 1
ATOM 3293 N N . PHE A 1 425 ? -21.735 -1.959 11.823 1.00 97.50 425 PHE A N 1
ATOM 3294 C CA . PHE A 1 425 ? -20.605 -2.330 12.669 1.00 97.50 425 PHE A CA 1
ATOM 3295 C C . PHE A 1 425 ? -19.958 -1.061 13.240 1.00 97.50 425 PHE A C 1
ATOM 3297 O O . PHE A 1 425 ? -19.412 -0.237 12.507 1.00 97.50 425 PHE A O 1
ATOM 3304 N N . VAL A 1 426 ? -20.055 -0.864 14.550 1.00 97.81 426 VAL A N 1
ATOM 3305 C CA . VAL A 1 426 ? -19.670 0.369 15.239 1.00 97.81 426 VAL A CA 1
ATOM 3306 C C . VAL A 1 426 ? -18.336 0.189 15.953 1.00 97.81 426 VAL A C 1
ATOM 3308 O O . VAL A 1 426 ? -18.164 -0.690 16.801 1.00 97.81 426 VAL A O 1
ATOM 3311 N N . GLY A 1 427 ? -17.397 1.082 15.661 1.00 97.19 427 GLY A N 1
ATOM 3312 C CA . GLY A 1 427 ? -16.125 1.163 16.364 1.00 97.19 427 GLY A CA 1
ATOM 3313 C C . GLY A 1 427 ? -15.742 2.583 16.742 1.00 97.19 427 GLY A C 1
ATOM 3314 O O . GLY A 1 427 ? -16.350 3.565 16.313 1.00 97.19 427 GLY A O 1
ATOM 3315 N N . VAL A 1 428 ? -14.696 2.679 17.552 1.00 97.19 428 VAL A N 1
ATOM 3316 C CA . VAL A 1 428 ? -14.017 3.938 17.869 1.00 97.19 428 VAL A CA 1
ATOM 3317 C C . VAL A 1 428 ? -12.638 3.908 17.228 1.00 97.19 428 VAL A C 1
ATOM 3319 O O . VAL A 1 428 ? -11.966 2.881 17.268 1.00 97.19 428 VAL A O 1
ATOM 3322 N N . GLU A 1 429 ? -12.207 5.015 16.632 1.00 95.00 429 GLU A N 1
ATOM 3323 C CA . GLU A 1 429 ? -10.838 5.173 16.141 1.00 95.00 429 GLU A CA 1
ATOM 3324 C C . GLU A 1 429 ? -10.251 6.479 16.664 1.00 95.00 429 GLU A C 1
ATOM 3326 O O . GLU A 1 429 ? -10.833 7.541 16.464 1.00 95.00 429 GLU A O 1
ATOM 3331 N N . ILE A 1 430 ? -9.118 6.392 17.362 1.00 94.50 430 ILE A N 1
ATOM 3332 C CA . ILE A 1 430 ? -8.471 7.532 18.019 1.00 94.50 430 ILE A CA 1
ATOM 3333 C C . ILE A 1 430 ? -6.941 7.406 17.960 1.00 94.50 430 ILE A C 1
ATOM 3335 O O . ILE A 1 430 ? -6.409 6.292 17.909 1.00 94.50 430 ILE A O 1
ATOM 3339 N N . PRO A 1 431 ? -6.206 8.530 17.969 1.00 92.62 431 PRO A N 1
ATOM 3340 C CA . PRO A 1 431 ? -4.758 8.513 18.116 1.00 92.62 431 PRO A CA 1
ATOM 3341 C C . PRO A 1 431 ? -4.350 8.123 19.543 1.00 92.62 431 PRO A C 1
ATOM 3343 O O . PRO A 1 431 ? -5.004 8.489 20.519 1.00 92.62 431 PRO A O 1
ATOM 3346 N N . ALA A 1 432 ? -3.229 7.419 19.668 1.00 93.00 432 ALA A N 1
ATOM 3347 C CA . ALA A 1 432 ? -2.562 7.166 20.938 1.00 93.00 432 ALA A CA 1
ATOM 3348 C C . ALA A 1 432 ? -1.676 8.370 21.300 1.00 93.00 432 ALA A C 1
ATOM 3350 O O . ALA A 1 432 ? -0.475 8.375 21.035 1.00 93.00 432 ALA A O 1
ATOM 3351 N N . GLU A 1 433 ? -2.285 9.415 21.858 1.00 91.38 433 GLU A N 1
ATOM 3352 C CA . GLU A 1 433 ? -1.588 10.627 22.308 1.00 91.38 433 GLU A CA 1
ATOM 3353 C C . GLU A 1 433 ? -0.813 10.344 23.617 1.00 91.38 433 GLU A C 1
ATOM 3355 O O . GLU A 1 433 ? -1.451 10.051 24.631 1.00 91.38 433 GLU A O 1
ATOM 3360 N N . PRO A 1 434 ? 0.536 10.420 23.640 1.00 88.19 434 PRO A N 1
ATOM 3361 C CA . PRO A 1 434 ? 1.333 10.017 24.810 1.00 88.19 434 PRO A CA 1
ATOM 3362 C C . PRO A 1 434 ? 1.049 10.807 26.096 1.00 88.19 434 PRO A C 1
ATOM 3364 O O . PRO A 1 434 ? 1.163 10.278 27.194 1.00 88.19 434 PRO A O 1
ATOM 3367 N N . ASP A 1 435 ? 0.674 12.078 25.970 1.00 89.19 435 ASP A N 1
ATOM 3368 C CA . ASP A 1 435 ? 0.345 12.973 27.089 1.00 89.19 435 ASP A CA 1
ATOM 3369 C C . ASP A 1 435 ? -1.062 12.739 27.662 1.00 89.19 435 ASP A C 1
ATOM 3371 O O . ASP A 1 435 ? -1.375 13.287 28.716 1.00 89.19 435 ASP A O 1
ATOM 3375 N N . LYS A 1 436 ? -1.890 11.921 26.998 1.00 91.69 436 LYS A N 1
ATOM 3376 C CA . LYS A 1 436 ? -3.245 11.544 27.432 1.00 91.69 436 LYS A CA 1
ATOM 3377 C C . LYS A 1 436 ? -3.326 10.100 27.922 1.00 91.69 436 LYS A C 1
ATOM 3379 O O . LYS A 1 436 ? -4.364 9.451 27.804 1.00 91.69 436 LYS A O 1
ATOM 3384 N N . GLU A 1 437 ? -2.219 9.559 28.429 1.00 93.56 437 GLU A N 1
ATOM 3385 C CA . GLU A 1 437 ? -2.144 8.178 28.917 1.00 93.56 437 GLU A CA 1
ATOM 3386 C C . GLU A 1 437 ? -3.253 7.866 29.935 1.00 93.56 437 GLU A C 1
ATOM 3388 O O . GLU A 1 437 ? -3.976 6.878 29.786 1.00 93.56 437 GLU A O 1
ATOM 3393 N N . VAL A 1 438 ? -3.424 8.725 30.944 1.00 94.00 438 VAL A N 1
ATOM 3394 C CA . VAL A 1 438 ? -4.406 8.526 32.020 1.00 94.00 438 VAL A CA 1
ATOM 3395 C C . VAL A 1 438 ? -5.830 8.527 31.461 1.00 94.00 438 VAL A C 1
ATOM 3397 O O . VAL A 1 438 ? -6.634 7.657 31.800 1.00 94.00 438 VAL A O 1
ATOM 3400 N N . GLU A 1 439 ? -6.133 9.473 30.577 1.00 95.44 439 GLU A N 1
ATOM 3401 C CA . GLU A 1 439 ? -7.427 9.618 29.921 1.00 95.44 439 GLU A CA 1
ATOM 3402 C C . GLU A 1 439 ? -7.732 8.439 28.994 1.00 95.44 439 GLU A C 1
ATOM 3404 O O . GLU A 1 439 ? -8.859 7.955 28.979 1.00 95.44 439 GLU A O 1
ATOM 3409 N N . LEU A 1 440 ? -6.743 7.924 28.259 1.00 95.50 440 LEU A N 1
ATOM 3410 C CA . LEU A 1 440 ? -6.915 6.759 27.387 1.00 95.50 440 LEU A CA 1
ATOM 3411 C C . LEU A 1 440 ? -7.193 5.480 28.187 1.00 95.50 440 LEU A C 1
ATOM 3413 O O . LEU A 1 440 ? -8.062 4.697 27.799 1.00 95.50 440 LEU A O 1
ATOM 3417 N N . PHE A 1 441 ? -6.508 5.276 29.318 1.00 94.56 441 PHE A N 1
ATOM 3418 C CA . PHE A 1 441 ? -6.807 4.157 30.218 1.00 94.56 441 PHE A CA 1
ATOM 3419 C C . PHE A 1 441 ? -8.195 4.275 30.858 1.00 94.56 441 PHE A C 1
ATOM 3421 O O . PHE A 1 441 ? -8.875 3.261 31.007 1.00 94.56 441 PHE A O 1
ATOM 3428 N N . ALA A 1 442 ? -8.637 5.485 31.206 1.00 94.44 442 ALA A N 1
ATOM 3429 C CA . ALA A 1 442 ? -9.999 5.711 31.686 1.00 94.44 442 ALA A CA 1
ATOM 3430 C C . ALA A 1 442 ? -11.037 5.442 30.582 1.00 94.44 442 ALA A C 1
ATOM 3432 O O . ALA A 1 442 ? -12.017 4.733 30.810 1.00 94.44 442 ALA A O 1
ATOM 3433 N N . LEU A 1 443 ? -10.780 5.922 29.363 1.00 95.50 443 LEU A N 1
ATOM 3434 C CA . LEU A 1 443 ? -11.682 5.765 28.227 1.00 95.50 443 LEU A CA 1
ATOM 3435 C C . LEU A 1 443 ? -11.934 4.291 27.883 1.00 95.50 443 LEU A C 1
ATOM 3437 O O . LEU A 1 443 ? -13.081 3.916 27.651 1.00 95.50 443 LEU A O 1
ATOM 3441 N N . ILE A 1 444 ? -10.910 3.428 27.857 1.00 94.88 444 ILE A N 1
ATOM 3442 C CA . ILE A 1 444 ? -11.134 2.002 27.543 1.00 94.88 444 ILE A CA 1
ATOM 3443 C C . ILE A 1 444 ? -12.037 1.306 28.571 1.00 94.88 444 ILE A C 1
ATOM 3445 O O . ILE A 1 444 ? -12.768 0.383 28.207 1.00 94.88 444 ILE A O 1
ATOM 3449 N N . GLU A 1 445 ? -12.027 1.752 29.832 1.00 93.19 445 GLU A N 1
ATOM 3450 C CA . GLU A 1 445 ? -12.945 1.250 30.857 1.00 93.19 445 GLU A CA 1
ATOM 3451 C C . GLU A 1 445 ? -14.369 1.758 30.629 1.00 93.19 445 GLU A C 1
ATOM 3453 O O . GLU A 1 445 ? -15.320 0.981 30.728 1.00 93.19 445 GLU A O 1
ATOM 3458 N N . GLU A 1 446 ? -14.534 3.029 30.260 1.00 94.00 446 GLU A N 1
ATOM 3459 C CA . GLU A 1 446 ? -15.841 3.601 29.918 1.00 94.00 446 GLU A CA 1
ATOM 3460 C C . GLU A 1 446 ? -16.462 2.922 28.687 1.00 94.00 446 GLU A C 1
ATOM 3462 O O . GLU A 1 446 ? -17.651 2.573 28.692 1.00 94.00 446 GLU A O 1
ATOM 3467 N N . LEU A 1 447 ? -15.643 2.645 27.665 1.00 95.00 447 LEU A N 1
ATOM 3468 C CA . LEU A 1 447 ? -16.048 1.988 26.418 1.00 95.00 447 LEU A CA 1
ATOM 3469 C C . LEU A 1 447 ? -16.601 0.572 26.625 1.00 95.00 447 LEU A C 1
ATOM 3471 O O . LEU A 1 447 ? -17.351 0.091 25.780 1.00 95.00 447 LEU A O 1
ATOM 3475 N N . ARG A 1 448 ? -16.322 -0.078 27.762 1.00 91.62 448 ARG A N 1
ATOM 3476 C CA . ARG A 1 448 ? -16.927 -1.371 28.135 1.00 91.62 448 ARG A CA 1
ATOM 3477 C C . ARG A 1 448 ? -18.459 -1.317 28.168 1.00 91.62 448 ARG A C 1
ATOM 3479 O O . ARG A 1 448 ? -19.123 -2.328 27.960 1.00 91.62 448 ARG A O 1
ATOM 3486 N N . SER A 1 449 ? -19.019 -0.146 28.472 1.00 90.56 449 SER A N 1
ATOM 3487 C CA . SER A 1 449 ? -20.468 0.089 28.514 1.00 90.56 449 SER A CA 1
ATOM 3488 C C . SER A 1 449 ? -21.056 0.571 27.181 1.00 90.56 449 SER A C 1
ATOM 3490 O O . SER A 1 449 ? -22.276 0.695 27.054 1.00 90.56 449 SER A O 1
ATOM 3492 N N . ALA A 1 450 ? -20.207 0.843 26.189 1.00 92.81 450 ALA A N 1
ATOM 3493 C CA . ALA A 1 450 ? -20.603 1.374 24.896 1.00 92.81 450 ALA A CA 1
ATOM 3494 C C . ALA A 1 450 ? -21.019 0.253 23.929 1.00 92.81 450 ALA A C 1
ATOM 3496 O O . ALA A 1 450 ? -20.487 -0.856 23.998 1.00 92.81 450 ALA A O 1
ATOM 3497 N N . PRO A 1 451 ? -21.926 0.520 22.972 1.00 93.88 451 PRO A N 1
ATOM 3498 C CA . PRO A 1 451 ? -22.377 -0.472 21.996 1.00 93.88 451 PRO A CA 1
ATOM 3499 C C . PRO A 1 451 ? -21.383 -0.626 20.827 1.00 93.88 451 PRO A C 1
ATOM 3501 O O . PRO A 1 451 ? -21.794 -0.626 19.667 1.00 93.88 451 PRO A O 1
ATOM 3504 N N . ILE A 1 452 ? -20.085 -0.725 21.125 1.00 95.69 452 ILE A N 1
ATOM 3505 C CA . ILE A 1 452 ? -19.007 -0.849 20.134 1.00 95.69 452 ILE A CA 1
ATOM 3506 C C . ILE A 1 452 ? -18.539 -2.299 20.009 1.00 95.69 452 ILE A C 1
ATOM 3508 O O . ILE A 1 452 ? -18.635 -3.079 20.955 1.00 95.69 452 ILE A O 1
ATOM 3512 N N . GLN A 1 453 ? -17.991 -2.662 18.852 1.00 95.75 453 GLN A N 1
ATOM 3513 C CA . GLN A 1 453 ? -17.398 -3.984 18.625 1.00 95.75 453 GLN A CA 1
ATOM 3514 C C . GLN A 1 453 ? -15.867 -3.942 18.565 1.00 95.75 453 GLN A C 1
ATOM 3516 O O . GLN A 1 453 ? -15.210 -4.955 18.822 1.00 95.75 453 GLN A O 1
ATOM 3521 N N . PHE A 1 454 ? -15.282 -2.779 18.269 1.00 96.56 454 PHE A N 1
ATOM 3522 C CA . PHE A 1 454 ? -13.833 -2.616 18.202 1.00 96.56 454 PHE A CA 1
ATOM 3523 C C . PHE A 1 454 ? -13.361 -1.193 18.532 1.00 96.56 454 PHE A C 1
ATOM 3525 O O . PHE A 1 454 ? -14.099 -0.216 18.399 1.00 96.56 454 PHE A O 1
ATOM 3532 N N . LEU A 1 455 ? -12.095 -1.100 18.933 1.00 96.81 455 LEU A N 1
ATOM 3533 C CA . LEU A 1 455 ? -11.338 0.129 19.135 1.00 96.81 455 LEU A CA 1
ATOM 3534 C C . LEU A 1 455 ? -10.063 0.068 18.290 1.00 96.81 455 LEU A C 1
ATOM 3536 O O . LEU A 1 455 ? -9.242 -0.832 18.463 1.00 96.81 455 LEU A O 1
ATOM 3540 N N . ASN A 1 456 ? -9.874 1.044 17.412 1.00 95.50 456 ASN A N 1
ATOM 3541 C CA . ASN A 1 456 ? -8.643 1.245 16.666 1.00 95.50 456 ASN A CA 1
ATOM 3542 C C . ASN A 1 456 ? -7.818 2.357 17.318 1.00 95.50 456 ASN A C 1
ATOM 3544 O O . ASN A 1 456 ? -8.232 3.515 17.354 1.00 95.50 456 ASN A O 1
ATOM 3548 N N . LEU A 1 457 ? -6.629 2.007 17.795 1.00 95.06 457 LEU A N 1
ATOM 3549 C CA . LEU A 1 457 ? -5.606 2.961 18.195 1.00 95.06 457 LEU A CA 1
ATOM 3550 C C . LEU A 1 457 ? -4.647 3.183 17.033 1.00 95.06 457 LEU A C 1
ATOM 3552 O O . LEU A 1 457 ? -4.033 2.240 16.532 1.00 95.06 457 LEU A O 1
ATOM 3556 N N . ASN A 1 458 ? -4.500 4.436 16.630 1.00 91.81 458 ASN A N 1
ATOM 3557 C CA . ASN A 1 458 ? -3.504 4.842 15.653 1.00 91.81 458 ASN A CA 1
ATOM 3558 C C . ASN A 1 458 ? -2.283 5.405 16.374 1.00 91.81 458 ASN A C 1
ATOM 3560 O O . ASN A 1 458 ? -2.427 6.230 17.273 1.00 91.81 458 ASN A O 1
ATOM 3564 N N . GLU A 1 459 ? -1.088 4.995 15.964 1.00 90.06 459 GLU A N 1
ATOM 3565 C CA . GLU A 1 459 ? 0.128 5.706 16.351 1.00 90.06 459 GLU A CA 1
ATOM 3566 C C . GLU A 1 459 ? 0.025 7.173 15.914 1.00 90.06 459 GLU A C 1
ATOM 3568 O O . GLU A 1 459 ? -0.470 7.475 14.824 1.00 90.06 459 GLU A O 1
ATOM 3573 N N . LEU A 1 460 ? 0.430 8.084 16.795 1.00 86.69 460 LEU A N 1
ATOM 3574 C CA . LEU A 1 460 ? 0.398 9.513 16.530 1.00 86.69 460 LEU A CA 1
ATOM 3575 C C . LEU A 1 460 ? 1.501 9.859 15.525 1.00 86.69 460 LEU A C 1
ATOM 3577 O O . LEU A 1 460 ? 2.682 9.714 15.827 1.00 86.69 460 LEU A O 1
ATOM 3581 N N . GLU A 1 461 ? 1.105 10.319 14.341 1.00 82.00 461 GLU A N 1
ATOM 3582 C CA . GLU A 1 461 ? 2.010 10.684 13.250 1.00 82.00 461 GLU A CA 1
ATOM 3583 C C . GLU A 1 461 ? 2.335 12.180 13.265 1.00 82.00 461 GLU A C 1
ATOM 3585 O O . GLU A 1 461 ? 1.439 13.026 13.338 1.00 82.00 461 GLU A O 1
ATOM 3590 N N . ILE A 1 462 ? 3.618 12.502 13.131 1.00 75.75 462 ILE A N 1
ATOM 3591 C CA . ILE A 1 462 ? 4.138 13.845 12.903 1.00 75.75 462 ILE A CA 1
ATOM 3592 C C . ILE A 1 462 ? 4.313 14.024 11.393 1.00 75.75 462 ILE A C 1
ATOM 3594 O O . ILE A 1 462 ? 5.173 13.413 10.762 1.00 75.75 462 ILE A O 1
ATOM 3598 N N . THR A 1 463 ? 3.476 14.872 10.813 1.00 72.69 463 THR A N 1
ATOM 3599 C CA . THR A 1 463 ? 3.455 15.220 9.390 1.00 72.69 463 THR A CA 1
ATOM 3600 C C . THR A 1 463 ? 3.759 16.705 9.223 1.00 72.69 463 THR A C 1
ATOM 3602 O O . THR A 1 463 ? 3.652 17.483 10.170 1.00 72.69 463 THR A O 1
ATOM 3605 N N . THR A 1 464 ? 4.071 17.143 8.002 1.00 70.00 464 THR A N 1
ATOM 3606 C CA . THR A 1 464 ? 4.282 18.573 7.716 1.00 70.00 464 THR A CA 1
ATOM 3607 C C . THR A 1 464 ? 3.084 19.440 8.118 1.00 70.00 464 THR A C 1
ATOM 3609 O O . THR A 1 464 ? 3.273 20.575 8.535 1.00 70.00 464 THR A O 1
ATOM 3612 N N . GLY A 1 465 ? 1.860 18.900 8.050 1.00 64.38 465 GLY A N 1
ATOM 3613 C CA . GLY A 1 465 ? 0.631 19.618 8.398 1.00 64.38 465 GLY A CA 1
ATOM 3614 C C . GLY A 1 465 ? 0.365 19.779 9.900 1.00 64.38 465 GLY A C 1
ATOM 3615 O O . GLY A 1 465 ? -0.496 20.576 10.269 1.00 64.38 465 GLY A O 1
ATOM 3616 N N . ASN A 1 466 ? 1.066 19.042 10.770 1.00 75.75 466 ASN A N 1
ATOM 3617 C CA . ASN A 1 466 ? 0.874 19.118 12.224 1.00 75.75 466 ASN A CA 1
ATOM 3618 C C . ASN A 1 466 ? 2.170 19.347 13.021 1.00 75.75 466 ASN A C 1
ATOM 3620 O O . ASN A 1 466 ? 2.099 19.497 14.240 1.00 75.75 466 ASN A O 1
ATOM 3624 N N . GLN A 1 467 ? 3.327 19.417 12.358 1.00 74.94 467 GLN A N 1
ATOM 3625 C CA . GLN A 1 467 ? 4.637 19.498 13.002 1.00 74.94 467 GLN A CA 1
ATOM 3626 C C . GLN A 1 467 ? 4.737 20.644 14.018 1.00 74.94 467 GLN A C 1
ATOM 3628 O O . GLN A 1 467 ? 5.125 20.396 15.155 1.00 74.94 467 GLN A O 1
ATOM 3633 N N . GLU A 1 468 ? 4.325 21.865 13.659 1.00 73.88 468 GLU A N 1
ATOM 3634 C CA . GLU A 1 468 ? 4.379 23.022 14.571 1.00 73.88 468 GLU A CA 1
ATOM 3635 C C . GLU A 1 468 ? 3.577 22.775 15.860 1.00 73.88 468 GLU A C 1
ATOM 3637 O O . GLU A 1 468 ? 4.045 23.048 16.965 1.00 73.88 468 GLU A O 1
ATOM 3642 N N . ASN A 1 469 ? 2.386 22.179 15.742 1.00 76.56 469 ASN A N 1
ATOM 3643 C CA . ASN A 1 469 ? 1.552 21.840 16.896 1.00 76.56 469 ASN A CA 1
ATOM 3644 C C . ASN A 1 469 ? 2.174 20.723 17.744 1.00 76.56 469 ASN A C 1
ATOM 3646 O O . ASN A 1 469 ? 2.063 20.741 18.972 1.00 76.56 469 ASN A O 1
ATOM 3650 N N . MET A 1 470 ? 2.821 19.742 17.107 1.00 80.06 470 MET A N 1
ATOM 3651 C CA . MET A 1 470 ? 3.502 18.649 17.807 1.00 80.06 470 MET A CA 1
ATOM 3652 C C . MET A 1 470 ? 4.741 19.150 18.562 1.00 80.06 470 MET A C 1
ATOM 3654 O O . MET A 1 470 ? 4.969 18.729 19.697 1.00 80.06 470 MET A O 1
ATOM 3658 N N . GLU A 1 471 ? 5.484 20.102 17.990 1.00 72.19 471 GLU A N 1
ATOM 3659 C CA . GLU A 1 471 ? 6.608 20.782 18.645 1.00 72.19 471 GLU A CA 1
ATOM 3660 C C . GLU A 1 471 ? 6.144 21.592 19.864 1.00 72.19 471 GLU A C 1
ATOM 3662 O O . GLU A 1 471 ? 6.753 21.499 20.931 1.00 72.19 471 GLU A O 1
ATOM 3667 N N . ILE A 1 472 ? 5.020 22.317 19.758 1.00 74.81 472 ILE A N 1
ATOM 3668 C CA . ILE A 1 472 ? 4.418 23.049 20.890 1.00 74.81 472 ILE A CA 1
ATOM 3669 C C . ILE A 1 472 ? 4.045 22.100 22.038 1.00 74.81 472 ILE A C 1
ATOM 3671 O O . ILE A 1 472 ? 4.208 22.448 23.209 1.00 74.81 472 ILE A O 1
ATOM 3675 N N . ARG A 1 473 ? 3.573 20.891 21.719 1.00 74.38 473 ARG A N 1
ATOM 3676 C CA . ARG A 1 473 ? 3.250 19.844 22.704 1.00 74.38 473 ARG A CA 1
ATOM 3677 C C . ARG A 1 473 ? 4.480 19.095 23.229 1.00 74.38 473 ARG A C 1
ATOM 3679 O O . ARG A 1 473 ? 4.346 18.277 24.134 1.00 74.38 473 ARG A O 1
ATOM 3686 N N . GLY A 1 474 ? 5.673 19.398 22.714 1.00 65.00 474 GLY A N 1
ATOM 3687 C CA . GLY A 1 474 ? 6.940 18.835 23.177 1.00 65.00 474 GLY A CA 1
ATOM 3688 C C . GLY A 1 474 ? 7.218 17.412 22.692 1.00 65.00 474 GLY A C 1
ATOM 3689 O O . GLY A 1 474 ? 8.039 16.720 23.298 1.00 65.00 474 GLY A O 1
ATOM 3690 N N . TYR A 1 475 ? 6.554 16.954 21.627 1.00 71.31 475 TYR A N 1
ATOM 3691 C CA . TYR A 1 475 ? 6.839 15.642 21.051 1.00 71.31 475 TYR A CA 1
ATOM 3692 C C . TYR A 1 475 ? 8.090 15.677 20.176 1.00 71.31 475 TYR A C 1
ATOM 3694 O O . TYR A 1 475 ? 8.289 16.591 19.380 1.00 71.31 475 TYR A O 1
ATOM 3702 N N . ASN A 1 476 ? 8.902 14.628 20.287 1.00 61.59 476 ASN A N 1
ATOM 3703 C CA . ASN A 1 476 ? 10.004 14.363 19.370 1.00 61.59 476 ASN A CA 1
ATOM 3704 C C . ASN A 1 476 ? 9.626 13.204 18.442 1.00 61.59 476 ASN A C 1
ATOM 3706 O O . ASN A 1 476 ? 8.869 12.310 18.840 1.00 61.59 476 ASN A O 1
ATOM 3710 N N . LEU A 1 477 ? 10.191 13.196 17.231 1.00 59.69 477 LEU A N 1
ATOM 3711 C CA . LEU A 1 477 ? 10.170 12.014 16.368 1.00 59.69 477 LEU A CA 1
ATOM 3712 C C . LEU A 1 477 ? 10.744 10.818 17.140 1.00 59.69 477 LEU A C 1
ATOM 3714 O O . LEU A 1 477 ? 11.717 10.960 17.889 1.00 59.69 477 LEU A O 1
ATOM 3718 N N . SER A 1 478 ? 10.131 9.647 16.974 1.00 55.00 478 SER A N 1
ATOM 3719 C CA . SER A 1 478 ? 10.685 8.395 17.485 1.00 55.00 478 SER A CA 1
ATOM 3720 C C . SER A 1 478 ? 12.136 8.219 16.998 1.00 55.00 478 SER A C 1
ATOM 3722 O O . SER A 1 478 ? 12.503 8.689 15.925 1.00 55.00 478 SER A O 1
ATOM 3724 N N . MET A 1 479 ? 12.989 7.546 17.782 1.00 39.72 479 MET A N 1
ATOM 3725 C CA . MET A 1 479 ? 14.399 7.303 17.406 1.00 39.72 479 MET A CA 1
ATOM 3726 C C . MET A 1 479 ? 14.559 6.379 16.176 1.00 39.72 479 MET A C 1
ATOM 3728 O O . MET A 1 479 ? 15.684 6.127 15.745 1.00 39.72 479 MET A O 1
ATOM 3732 N N . GLU A 1 480 ? 13.457 5.871 15.616 1.00 43.47 480 GLU A N 1
ATOM 3733 C CA . GLU A 1 480 ? 13.420 5.048 14.407 1.00 43.47 480 GLU A CA 1
ATOM 3734 C C . GLU A 1 480 ? 13.055 5.888 13.168 1.00 43.47 480 GLU A C 1
ATOM 3736 O O . GLU A 1 480 ? 12.576 7.009 13.274 1.00 43.47 480 GLU A O 1
ATOM 3741 N N . ILE A 1 481 ? 13.263 5.338 11.967 1.00 48.66 481 ILE A N 1
ATOM 3742 C CA . ILE A 1 481 ? 13.043 5.967 10.643 1.00 48.66 481 ILE A CA 1
ATOM 3743 C C . ILE A 1 481 ? 11.532 6.214 10.354 1.00 48.66 481 ILE A C 1
ATOM 3745 O O . ILE A 1 481 ? 11.081 6.124 9.219 1.00 48.66 481 ILE A O 1
ATOM 3749 N N . THR A 1 482 ? 10.696 6.447 11.368 1.00 53.38 482 THR A N 1
ATOM 3750 C CA . THR A 1 482 ? 9.237 6.562 11.233 1.00 53.38 482 THR A CA 1
ATOM 3751 C C . THR A 1 482 ? 8.743 7.955 11.612 1.00 53.38 482 THR A C 1
ATOM 3753 O O . THR A 1 482 ? 9.336 8.631 12.450 1.00 53.38 482 THR A O 1
ATOM 3756 N N . ALA A 1 483 ? 7.611 8.361 11.034 1.00 58.75 483 ALA A N 1
ATOM 3757 C CA . ALA A 1 483 ? 6.912 9.594 11.390 1.00 58.75 483 ALA A CA 1
ATOM 3758 C C . ALA A 1 483 ? 6.193 9.526 12.760 1.00 58.75 483 ALA A C 1
ATOM 3760 O O . ALA A 1 483 ? 5.448 10.439 13.095 1.00 58.75 483 ALA A O 1
ATOM 3761 N N . GLY A 1 484 ? 6.361 8.462 13.556 1.00 66.44 484 GLY A N 1
ATOM 3762 C CA . GLY A 1 484 ? 5.677 8.296 14.844 1.00 66.44 484 GLY A CA 1
ATOM 3763 C C . GLY A 1 484 ? 6.214 9.216 15.949 1.00 66.44 484 GLY A C 1
ATOM 3764 O O . GLY A 1 484 ? 7.424 9.438 16.057 1.00 66.44 484 GLY A O 1
ATOM 3765 N N . ALA A 1 485 ? 5.322 9.728 16.799 1.00 73.00 485 ALA A N 1
ATOM 3766 C CA . ALA A 1 485 ? 5.671 10.476 18.005 1.00 73.00 485 ALA A CA 1
ATOM 3767 C C . ALA A 1 485 ? 6.202 9.5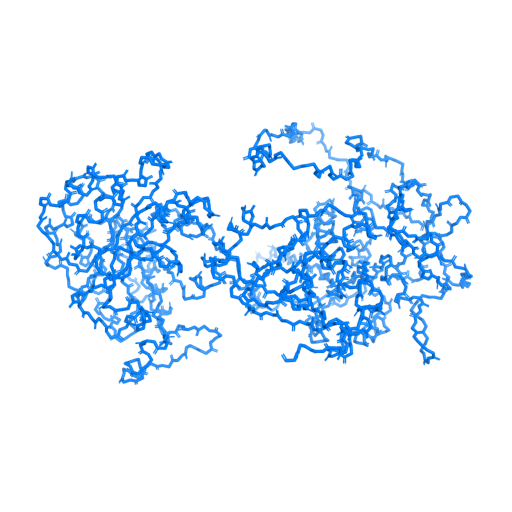37 19.102 1.00 73.00 485 ALA A C 1
ATOM 3769 O O . ALA A 1 485 ? 5.595 8.505 19.408 1.00 73.00 485 ALA A O 1
ATOM 3770 N N . ALA A 1 486 ? 7.321 9.908 19.732 1.00 77.81 486 ALA A N 1
ATOM 3771 C CA . ALA A 1 486 ? 7.930 9.118 20.802 1.00 77.81 486 ALA A CA 1
ATOM 3772 C C . ALA A 1 486 ? 6.936 8.827 21.949 1.00 77.81 486 ALA A C 1
ATOM 3774 O O . ALA A 1 486 ? 6.261 9.733 22.437 1.00 77.81 486 ALA A O 1
ATOM 3775 N N . GLY A 1 487 ? 6.853 7.566 22.391 1.00 82.81 487 GLY A N 1
ATOM 3776 C CA . GLY A 1 487 ? 5.941 7.123 23.454 1.00 82.81 487 GLY A CA 1
ATOM 3777 C C . GLY A 1 487 ? 4.552 6.683 22.972 1.00 82.81 487 GLY A C 1
ATOM 3778 O O . GLY A 1 487 ? 3.820 6.044 23.730 1.00 82.81 487 GLY A O 1
ATOM 3779 N N . SER A 1 488 ? 4.167 6.996 21.728 1.00 88.81 488 SER A N 1
ATOM 3780 C CA . SER A 1 488 ? 2.828 6.679 21.204 1.00 88.81 488 SER A CA 1
ATOM 3781 C C . SER A 1 488 ? 2.637 5.176 20.995 1.00 88.81 488 SER A C 1
ATOM 3783 O O . SER A 1 488 ? 1.632 4.602 21.428 1.00 88.81 488 SER A O 1
ATOM 3785 N N . ALA A 1 489 ? 3.628 4.515 20.391 1.00 88.25 489 ALA A N 1
ATOM 3786 C CA . ALA A 1 489 ? 3.598 3.076 20.168 1.00 88.25 489 ALA A CA 1
ATOM 3787 C C . ALA A 1 489 ? 3.617 2.291 21.486 1.00 88.25 489 ALA A C 1
ATOM 3789 O O . ALA A 1 489 ? 2.852 1.339 21.649 1.00 88.25 489 ALA A O 1
ATOM 3790 N N . GLU A 1 490 ? 4.450 2.696 22.447 1.00 89.94 490 GLU A N 1
ATOM 3791 C CA . GLU A 1 490 ? 4.543 2.063 23.762 1.00 89.94 490 GLU A CA 1
ATOM 3792 C C . GLU A 1 490 ? 3.205 2.119 24.503 1.00 89.94 490 GLU A C 1
ATOM 3794 O O . GLU A 1 490 ? 2.746 1.094 25.020 1.00 89.94 490 GLU A O 1
ATOM 3799 N N . LEU A 1 491 ? 2.549 3.284 24.490 1.00 92.50 491 LEU A N 1
ATOM 3800 C CA . LEU A 1 491 ? 1.232 3.486 25.087 1.00 92.50 491 LEU A CA 1
ATOM 3801 C C . LEU A 1 491 ? 0.161 2.618 24.414 1.00 92.50 491 LEU A C 1
ATOM 3803 O O . LEU A 1 491 ? -0.581 1.900 25.089 1.00 92.50 491 LEU A O 1
ATOM 3807 N N . ALA A 1 492 ? 0.103 2.616 23.081 1.00 93.25 492 ALA A N 1
ATOM 3808 C CA . ALA A 1 492 ? -0.867 1.811 22.347 1.00 93.25 492 ALA A CA 1
ATOM 3809 C C . ALA A 1 492 ? -0.672 0.301 22.581 1.00 93.25 492 ALA A C 1
ATOM 3811 O O . ALA A 1 492 ? -1.644 -0.441 22.756 1.00 93.25 492 ALA A O 1
ATOM 3812 N N . ILE A 1 493 ? 0.582 -0.164 22.647 1.00 91.69 493 ILE A N 1
ATOM 3813 C CA . ILE A 1 493 ? 0.921 -1.552 22.986 1.00 91.69 493 ILE A CA 1
ATOM 3814 C C . ILE A 1 493 ? 0.487 -1.882 24.418 1.00 91.69 493 ILE A C 1
ATOM 3816 O O . ILE A 1 493 ? -0.011 -2.986 24.657 1.00 91.69 493 ILE A O 1
ATOM 3820 N N . ALA A 1 494 ? 0.662 -0.962 25.369 1.00 92.81 494 ALA A N 1
ATOM 3821 C CA . ALA A 1 494 ? 0.239 -1.152 26.753 1.00 92.81 494 ALA A CA 1
ATOM 3822 C C . ALA A 1 494 ? -1.290 -1.304 26.867 1.00 92.81 494 ALA A C 1
ATOM 3824 O O . ALA A 1 494 ? -1.763 -2.285 27.446 1.00 92.81 494 ALA A O 1
ATOM 3825 N N . LEU A 1 495 ? -2.058 -0.416 26.225 1.00 94.62 495 LEU A N 1
ATOM 3826 C CA . LEU A 1 495 ? -3.525 -0.493 26.157 1.00 94.62 495 LEU A CA 1
ATOM 3827 C C . LEU A 1 495 ? -3.995 -1.799 25.496 1.00 94.62 495 LEU A C 1
ATOM 3829 O O . LEU A 1 495 ? -4.852 -2.508 26.030 1.00 94.62 495 LEU A O 1
ATOM 3833 N N . LYS A 1 496 ? -3.382 -2.180 24.367 1.00 94.12 496 LYS A N 1
ATOM 3834 C CA . LYS A 1 496 ? -3.686 -3.438 23.669 1.00 94.12 496 LYS A CA 1
ATOM 3835 C C . LYS A 1 496 ? -3.416 -4.666 24.541 1.00 94.12 496 LYS A C 1
ATOM 3837 O O . LYS A 1 496 ? -4.215 -5.604 24.552 1.00 94.12 496 LYS A O 1
ATOM 3842 N N . LYS A 1 497 ? -2.297 -4.684 25.274 1.00 93.31 497 LYS A N 1
ATOM 3843 C CA . LYS A 1 497 ? -1.953 -5.779 26.197 1.00 93.31 497 LYS A CA 1
ATOM 3844 C C . LYS A 1 497 ? -2.983 -5.915 27.312 1.00 93.31 497 LYS A C 1
ATOM 3846 O O . LYS A 1 497 ? -3.414 -7.039 27.556 1.00 93.31 497 LYS A O 1
ATOM 3851 N N . ARG A 1 498 ? -3.431 -4.808 27.912 1.00 94.25 498 ARG A N 1
ATOM 3852 C CA . ARG A 1 498 ? -4.492 -4.810 28.931 1.00 94.25 498 ARG A CA 1
ATOM 3853 C C . ARG A 1 498 ? -5.772 -5.468 28.419 1.00 94.25 498 ARG A C 1
ATOM 3855 O O . ARG A 1 498 ? -6.261 -6.417 29.031 1.00 94.25 498 ARG A O 1
ATOM 3862 N N . VAL A 1 499 ? -6.268 -5.040 27.255 1.00 93.31 499 VAL A N 1
ATOM 3863 C CA . VAL A 1 499 ? -7.488 -5.609 26.651 1.00 93.31 499 VAL A CA 1
ATOM 3864 C C . VAL A 1 499 ? -7.323 -7.101 26.332 1.00 93.31 499 VAL A C 1
ATOM 3866 O O . VAL A 1 499 ? -8.191 -7.912 26.664 1.00 93.31 499 VAL A O 1
ATOM 3869 N N . ASN A 1 500 ? -6.185 -7.493 25.755 1.00 92.38 500 ASN A N 1
ATOM 3870 C CA . ASN A 1 500 ? -5.902 -8.888 25.411 1.00 92.38 500 ASN A CA 1
ATOM 3871 C C . ASN A 1 500 ? -5.721 -9.794 26.638 1.00 92.38 500 ASN A C 1
ATOM 3873 O O . ASN A 1 500 ? -6.161 -10.946 26.622 1.00 92.38 500 ASN A O 1
ATOM 3877 N N . ASN A 1 501 ? -5.081 -9.297 27.697 1.00 93.12 501 ASN A N 1
ATOM 3878 C CA . ASN A 1 501 ? -4.904 -10.038 28.942 1.00 93.12 501 ASN A CA 1
ATOM 3879 C C . ASN A 1 501 ? -6.243 -10.228 29.653 1.00 93.12 501 ASN A C 1
ATOM 3881 O O . ASN A 1 501 ? -6.548 -11.349 30.055 1.00 93.12 501 ASN A O 1
ATOM 3885 N N . ALA A 1 502 ? -7.078 -9.188 29.703 1.00 93.00 502 ALA A N 1
ATOM 3886 C CA . ALA A 1 502 ? -8.427 -9.265 30.256 1.00 93.00 502 ALA A CA 1
ATOM 3887 C C . ALA A 1 502 ? -9.302 -10.299 29.525 1.00 93.00 502 ALA A C 1
ATOM 3889 O O . ALA A 1 502 ? -9.996 -11.092 30.158 1.00 93.00 502 ALA A O 1
ATOM 3890 N N . LEU A 1 503 ? -9.212 -10.371 28.190 1.00 90.44 503 LEU A N 1
ATOM 3891 C CA . LEU A 1 503 ? -9.899 -11.399 27.397 1.00 90.44 503 LEU A CA 1
ATOM 3892 C C . LEU A 1 503 ? -9.434 -12.828 27.739 1.00 90.44 503 LEU A C 1
ATOM 3894 O O . LEU A 1 503 ? -10.221 -13.770 27.669 1.00 90.44 503 LEU A O 1
ATOM 3898 N N . ARG A 1 504 ? -8.159 -13.000 28.106 1.00 91.62 504 ARG A N 1
ATOM 3899 C CA . ARG A 1 504 ? -7.546 -14.296 28.451 1.00 91.62 504 ARG A CA 1
ATOM 3900 C C . ARG A 1 504 ? -7.603 -14.625 29.948 1.00 91.62 504 ARG A C 1
ATOM 3902 O O . ARG A 1 504 ? -7.149 -15.700 30.332 1.00 91.62 504 ARG A O 1
ATOM 3909 N N . GLY A 1 505 ? -8.117 -13.721 30.785 1.00 91.75 505 GLY A N 1
ATOM 3910 C CA . GLY A 1 505 ? -8.084 -13.851 32.245 1.00 91.75 505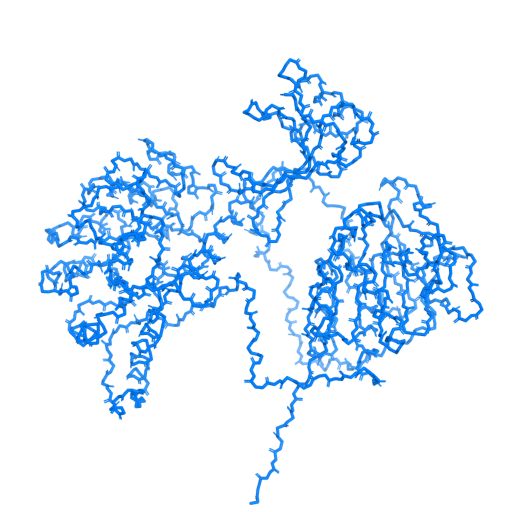 GLY A CA 1
ATOM 3911 C C . GLY A 1 505 ? -6.668 -13.824 32.836 1.00 91.75 505 GLY A C 1
ATOM 3912 O O . GLY A 1 505 ? -6.425 -14.435 33.875 1.00 91.75 505 GLY A O 1
ATOM 3913 N N . LEU A 1 506 ? -5.722 -13.169 32.158 1.00 92.81 506 LEU A N 1
ATOM 3914 C CA . LEU A 1 506 ? -4.338 -13.016 32.610 1.00 92.81 506 LEU A CA 1
ATOM 3915 C C . LEU A 1 506 ? -4.163 -11.706 33.402 1.00 92.81 506 LEU A C 1
ATOM 3917 O O . LEU A 1 506 ? -4.886 -10.746 33.131 1.00 92.81 506 LEU A O 1
ATOM 3921 N N . PRO A 1 507 ? -3.197 -11.634 34.340 1.00 90.62 507 PRO A N 1
ATOM 3922 C CA . PRO A 1 507 ? -2.873 -10.394 35.039 1.00 90.62 507 PRO A CA 1
ATOM 3923 C C . PRO A 1 507 ? -2.439 -9.280 34.079 1.00 90.62 507 PRO A C 1
ATOM 3925 O O . PRO A 1 507 ? -1.733 -9.517 33.093 1.00 90.62 507 PRO A O 1
ATOM 3928 N N . ASP A 1 508 ? -2.848 -8.056 34.385 1.00 88.56 508 ASP A N 1
ATOM 3929 C CA . ASP A 1 508 ? -2.407 -6.852 33.697 1.00 88.56 508 ASP A CA 1
ATOM 3930 C C . ASP A 1 508 ? -0.912 -6.596 33.909 1.00 88.56 508 ASP A C 1
ATOM 3932 O O . ASP A 1 508 ? -0.365 -6.828 34.984 1.00 88.56 508 ASP A O 1
ATOM 3936 N N . ASN A 1 509 ? -0.231 -6.083 32.891 1.00 83.50 509 ASN A N 1
ATOM 3937 C CA . ASN A 1 509 ? 1.205 -5.821 32.965 1.00 83.50 509 ASN A CA 1
ATOM 3938 C C . ASN A 1 509 ? 1.574 -4.530 33.719 1.00 83.50 509 ASN A C 1
ATOM 3940 O O . ASN A 1 509 ? 2.765 -4.295 33.914 1.00 83.50 509 ASN A O 1
ATOM 3944 N N . ILE A 1 510 ? 0.601 -3.695 34.096 1.00 88.06 510 ILE A N 1
ATOM 3945 C CA . ILE A 1 510 ? 0.812 -2.412 34.781 1.00 88.06 510 ILE A CA 1
ATOM 3946 C C . ILE A 1 510 ? 0.398 -2.525 36.248 1.00 88.06 510 ILE A C 1
ATOM 3948 O O . ILE A 1 510 ? 1.203 -2.245 37.133 1.00 88.06 510 ILE A O 1
ATOM 3952 N N . ASP A 1 511 ? -0.835 -2.959 36.516 1.00 90.06 511 ASP A N 1
ATOM 3953 C CA . ASP A 1 511 ? -1.385 -3.023 37.880 1.00 90.06 511 ASP A CA 1
ATOM 3954 C C . ASP A 1 511 ? -1.457 -4.443 38.466 1.00 90.06 511 ASP A C 1
ATOM 3956 O O . ASP A 1 511 ? -1.772 -4.611 39.646 1.00 90.06 511 ASP A O 1
ATOM 3960 N N . ASN A 1 512 ? -1.104 -5.467 37.679 1.00 89.56 512 ASN A N 1
ATOM 3961 C CA . ASN A 1 512 ? -1.132 -6.877 38.078 1.00 89.56 512 ASN A CA 1
ATOM 3962 C C . ASN A 1 512 ? -2.532 -7.393 38.478 1.00 89.56 512 ASN A C 1
ATOM 3964 O O . ASN A 1 512 ? -2.647 -8.494 39.028 1.00 89.56 512 ASN A O 1
ATOM 3968 N N . ALA A 1 513 ? -3.599 -6.633 38.204 1.00 90.31 513 ALA A N 1
ATOM 3969 C CA . ALA A 1 513 ? -4.975 -7.042 38.449 1.00 90.31 513 ALA A CA 1
ATOM 3970 C C . ALA A 1 513 ? -5.501 -7.916 37.301 1.00 90.31 513 ALA A C 1
ATOM 3972 O O . ALA A 1 513 ? -5.047 -7.835 36.161 1.00 90.31 513 ALA A O 1
ATOM 3973 N N . ILE A 1 514 ? -6.481 -8.771 37.599 1.00 90.94 514 ILE A N 1
ATOM 3974 C CA . ILE A 1 514 ? -7.198 -9.545 36.579 1.00 90.94 514 ILE A CA 1
ATOM 3975 C C . ILE A 1 514 ? -8.477 -8.782 36.246 1.00 90.94 514 ILE A C 1
ATOM 3977 O O . ILE A 1 514 ? -9.425 -8.767 37.033 1.00 90.94 514 ILE A O 1
ATOM 3981 N N . HIS A 1 515 ? -8.489 -8.145 35.080 1.00 90.75 515 HIS A N 1
ATOM 3982 C CA . HIS A 1 515 ? -9.635 -7.383 34.588 1.00 90.75 515 HIS A CA 1
ATOM 3983 C C . HIS A 1 515 ? -10.651 -8.297 33.898 1.00 90.75 515 HIS A C 1
ATOM 3985 O O . HIS A 1 515 ? -10.290 -9.295 33.272 1.00 90.75 515 HIS A O 1
ATOM 3991 N N . LEU A 1 516 ? -11.937 -7.946 33.980 1.00 92.31 516 LEU A N 1
ATOM 3992 C CA . LEU A 1 516 ? -12.979 -8.613 33.194 1.00 92.31 516 LEU A CA 1
ATOM 3993 C C . LEU A 1 516 ? -12.784 -8.319 31.694 1.00 92.31 516 LEU A C 1
ATOM 3995 O O . LEU A 1 516 ? -12.276 -7.246 31.358 1.00 92.31 516 LEU A O 1
ATOM 3999 N N . PRO A 1 517 ? -13.242 -9.190 30.775 1.00 92.81 517 PRO A N 1
ATOM 4000 C CA . PRO A 1 517 ? -13.203 -8.909 29.340 1.00 92.81 517 PRO A CA 1
ATOM 4001 C C . PRO A 1 517 ? -13.906 -7.590 28.981 1.00 92.81 517 PRO A C 1
ATOM 4003 O O . PRO A 1 517 ? -15.001 -7.311 29.471 1.00 92.81 517 PRO A O 1
ATOM 4006 N N . PHE A 1 518 ? -13.282 -6.784 28.119 1.00 92.38 518 PHE A N 1
ATOM 4007 C CA . PHE A 1 518 ? -13.787 -5.459 27.729 1.00 92.38 518 PHE A CA 1
ATOM 4008 C C . PHE A 1 518 ? -14.970 -5.501 26.751 1.00 92.38 518 PHE A C 1
ATOM 4010 O O . PHE A 1 518 ? -15.714 -4.534 26.660 1.00 92.38 518 PHE A O 1
ATOM 4017 N N . GLY A 1 519 ? -15.168 -6.616 26.041 1.00 91.00 519 GLY A N 1
ATOM 4018 C CA . GLY A 1 519 ? -16.293 -6.795 25.113 1.00 91.00 519 GLY A CA 1
ATOM 4019 C C . GLY A 1 519 ? -16.053 -6.291 23.685 1.00 91.00 519 GLY A C 1
ATOM 4020 O O . GLY A 1 519 ? -16.904 -6.511 22.832 1.00 91.00 519 GLY A O 1
ATOM 4021 N N . PHE A 1 520 ? -14.890 -5.701 23.401 1.00 93.69 520 PHE A N 1
ATOM 4022 C CA . PHE A 1 520 ? -14.487 -5.248 22.068 1.00 93.69 520 PHE A CA 1
ATOM 4023 C C . PHE A 1 520 ? -13.054 -5.685 21.730 1.00 93.69 520 PHE A C 1
ATOM 4025 O O . PHE A 1 520 ? -12.242 -5.954 22.620 1.00 93.69 520 PHE A O 1
ATOM 4032 N N . HIS A 1 521 ? -12.735 -5.759 20.437 1.00 94.00 521 HIS A N 1
ATOM 4033 C CA . HIS A 1 521 ? -11.368 -5.993 19.963 1.00 94.00 521 HIS A CA 1
ATOM 4034 C C . HIS A 1 521 ? -10.585 -4.673 19.903 1.00 94.00 521 HIS A C 1
ATOM 4036 O O . HIS A 1 521 ? -11.085 -3.696 19.354 1.00 94.00 521 HIS A O 1
ATOM 4042 N N . LEU A 1 522 ? -9.357 -4.632 20.432 1.00 94.94 522 LEU A N 1
ATOM 4043 C CA . LEU A 1 522 ? -8.482 -3.459 20.334 1.00 94.94 522 LEU A CA 1
ATOM 4044 C C . LEU A 1 522 ? -7.363 -3.717 19.319 1.00 94.94 522 LEU A C 1
ATOM 4046 O O . LEU A 1 522 ? -6.466 -4.534 19.550 1.00 94.94 522 LEU A O 1
ATOM 4050 N N . LYS A 1 523 ? -7.399 -2.970 18.216 1.00 92.75 523 LYS A N 1
ATOM 4051 C CA . LYS A 1 523 ? -6.375 -2.971 17.173 1.00 92.75 523 LYS A CA 1
ATOM 4052 C C . LYS A 1 523 ? -5.441 -1.777 17.331 1.00 92.75 523 LYS A C 1
ATOM 4054 O O . LYS A 1 523 ? -5.882 -0.673 17.615 1.00 92.75 523 LYS A O 1
ATOM 4059 N N . PHE A 1 524 ? -4.152 -2.005 17.105 1.00 91.75 524 PHE A N 1
ATOM 4060 C CA . PHE A 1 524 ? -3.138 -0.958 17.034 1.00 91.75 524 PHE A CA 1
ATOM 4061 C C . PHE A 1 524 ? -2.566 -0.894 15.613 1.00 91.75 524 PHE A C 1
ATOM 4063 O O . PHE A 1 524 ? -2.128 -1.919 15.086 1.00 91.75 524 PHE A O 1
ATOM 4070 N N . CYS A 1 525 ? -2.583 0.293 15.012 1.00 88.25 525 CYS A N 1
ATOM 4071 C CA . CYS A 1 525 ? -2.030 0.582 13.693 1.00 88.25 525 CYS A CA 1
ATOM 4072 C C . CYS A 1 525 ? -0.799 1.486 13.842 1.00 88.25 525 CYS A C 1
ATOM 4074 O O . CYS A 1 525 ? -0.930 2.625 14.287 1.00 88.25 525 CYS A O 1
ATOM 4076 N N . THR A 1 526 ? 0.378 0.991 13.449 1.00 83.75 526 THR A N 1
ATOM 4077 C CA . THR A 1 526 ? 1.624 1.775 13.475 1.00 83.75 526 THR A CA 1
ATOM 4078 C C . THR A 1 526 ? 1.718 2.733 12.286 1.00 83.75 526 THR A C 1
ATOM 4080 O O . THR A 1 526 ? 1.162 2.463 11.216 1.00 83.75 526 THR A O 1
ATOM 4083 N N . ALA A 1 527 ? 2.480 3.816 12.438 1.00 73.56 527 ALA A N 1
ATOM 4084 C CA . ALA A 1 527 ? 2.794 4.755 11.359 1.00 73.56 527 ALA A CA 1
ATOM 4085 C C . ALA A 1 527 ? 3.517 4.031 10.208 1.00 73.56 527 ALA A C 1
ATOM 4087 O O . ALA A 1 527 ? 3.110 4.099 9.049 1.00 73.56 527 ALA A O 1
ATOM 4088 N N . LYS A 1 528 ? 4.506 3.190 10.549 1.00 67.38 528 LYS A N 1
ATOM 4089 C CA . LYS A 1 528 ? 5.219 2.331 9.587 1.00 67.38 528 LYS A CA 1
ATOM 4090 C C . LYS A 1 528 ? 4.273 1.429 8.785 1.00 67.38 528 LYS A C 1
ATOM 4092 O O . LYS A 1 528 ? 4.486 1.215 7.595 1.00 67.38 528 LYS A O 1
ATOM 4097 N N . PHE A 1 529 ? 3.231 0.892 9.420 1.00 65.44 529 PHE A N 1
ATOM 4098 C CA . PHE A 1 529 ? 2.243 0.048 8.750 1.00 65.44 529 PHE A CA 1
ATOM 4099 C C . PHE A 1 529 ? 1.397 0.832 7.733 1.00 65.44 529 PHE A C 1
ATOM 4101 O O . PHE A 1 529 ? 1.137 0.323 6.638 1.00 65.44 529 PHE A O 1
ATOM 4108 N N . LYS A 1 530 ? 0.997 2.065 8.059 1.00 67.19 530 LYS A N 1
ATOM 4109 C CA . LYS A 1 530 ? 0.217 2.922 7.153 1.00 67.19 530 LYS A CA 1
ATOM 4110 C C . LYS A 1 530 ? 1.034 3.365 5.935 1.00 67.19 530 LYS A C 1
ATOM 4112 O O . LYS A 1 530 ? 0.550 3.232 4.809 1.00 67.19 530 LYS A O 1
ATOM 4117 N N . ASP A 1 531 ? 2.284 3.776 6.143 1.00 62.78 531 ASP A N 1
ATOM 4118 C CA . ASP A 1 531 ? 3.155 4.264 5.067 1.00 62.78 531 ASP A CA 1
ATOM 4119 C C . ASP A 1 531 ? 3.702 3.138 4.182 1.00 62.78 531 ASP A C 1
ATOM 4121 O O . ASP A 1 531 ? 3.606 3.194 2.958 1.00 62.78 531 ASP A O 1
ATOM 4125 N N . ALA A 1 532 ? 4.256 2.077 4.774 1.00 59.25 532 ALA A N 1
ATOM 4126 C CA . ALA A 1 532 ? 4.956 1.043 4.012 1.00 59.25 532 ALA A CA 1
ATOM 4127 C C . ALA A 1 532 ? 4.081 -0.172 3.671 1.00 59.25 532 ALA A C 1
ATOM 4129 O O . ALA A 1 532 ? 4.357 -0.863 2.697 1.00 59.25 532 ALA A O 1
ATOM 4130 N N . GLY A 1 533 ? 3.031 -0.459 4.444 1.00 63.12 533 GLY A N 1
ATOM 4131 C CA . GLY A 1 533 ? 2.153 -1.609 4.208 1.00 63.12 533 GLY A CA 1
ATOM 4132 C C . GLY A 1 533 ? 0.950 -1.253 3.340 1.00 63.12 533 GLY A C 1
ATOM 4133 O O . GLY A 1 533 ? 0.760 -1.813 2.257 1.00 63.12 533 GLY A O 1
ATOM 4134 N N . GLN A 1 534 ? 0.136 -0.302 3.806 1.00 71.06 534 GLN A N 1
ATOM 4135 C CA . GLN A 1 534 ? -1.139 0.048 3.173 1.00 71.06 534 GLN A CA 1
ATOM 4136 C C . GLN A 1 534 ? -0.959 0.789 1.841 1.00 71.06 534 GLN A C 1
ATOM 4138 O O . GLN A 1 534 ? -1.630 0.456 0.860 1.00 71.06 534 GLN A O 1
ATOM 4143 N N . LEU A 1 535 ? -0.085 1.800 1.780 1.00 75.38 535 LEU A N 1
ATOM 4144 C CA . LEU A 1 535 ? 0.155 2.557 0.545 1.00 75.38 535 LEU A CA 1
ATOM 4145 C C . LEU A 1 535 ? 0.797 1.679 -0.535 1.00 75.38 535 LEU A C 1
ATOM 4147 O O . LEU A 1 535 ? 0.294 1.617 -1.653 1.00 75.38 535 LEU A O 1
ATOM 4151 N N . ARG A 1 536 ? 1.845 0.935 -0.180 1.00 76.81 536 ARG A N 1
ATOM 4152 C CA . ARG A 1 536 ? 2.553 0.058 -1.119 1.00 76.81 536 ARG A CA 1
ATOM 4153 C C . ARG A 1 536 ? 1.691 -1.087 -1.642 1.00 76.81 536 ARG A C 1
ATOM 4155 O O . ARG A 1 536 ? 1.706 -1.372 -2.834 1.00 76.81 536 ARG A O 1
ATOM 4162 N N . SER A 1 537 ? 0.859 -1.688 -0.789 1.00 80.62 537 SER A N 1
ATOM 4163 C CA . SER A 1 537 ? -0.103 -2.702 -1.241 1.00 80.62 537 SER A CA 1
ATOM 4164 C C . SER A 1 537 ? -1.123 -2.118 -2.227 1.00 80.62 537 SER A C 1
ATOM 4166 O O . SER A 1 537 ? -1.479 -2.785 -3.197 1.00 80.62 537 SER A O 1
ATOM 4168 N N . ARG A 1 538 ? -1.559 -0.861 -2.036 1.00 83.50 538 ARG A N 1
ATOM 4169 C CA . ARG A 1 538 ? -2.402 -0.158 -3.022 1.00 83.50 538 ARG A CA 1
ATOM 4170 C C . ARG A 1 538 ? -1.659 0.078 -4.334 1.00 83.50 538 ARG A C 1
ATOM 4172 O O . ARG A 1 538 ? -2.231 -0.166 -5.393 1.00 83.50 538 ARG A O 1
ATOM 4179 N N . PHE A 1 539 ? -0.399 0.507 -4.265 1.00 86.25 539 PHE A N 1
ATOM 4180 C CA . PHE A 1 539 ? 0.446 0.714 -5.439 1.00 86.25 539 PHE A CA 1
ATOM 4181 C C . PHE A 1 539 ? 0.622 -0.569 -6.245 1.00 86.25 539 PHE A C 1
ATOM 4183 O O . PHE A 1 539 ? 0.332 -0.567 -7.437 1.00 86.25 539 PHE A O 1
ATOM 4190 N N . ARG A 1 540 ? 0.968 -1.681 -5.590 1.00 84.38 540 ARG A N 1
ATOM 4191 C CA . ARG A 1 540 ? 1.072 -2.997 -6.229 1.00 84.38 540 ARG A CA 1
ATOM 4192 C C . ARG A 1 540 ? -0.205 -3.381 -6.968 1.00 84.38 540 ARG A C 1
ATOM 4194 O O . ARG A 1 540 ? -0.162 -3.685 -8.153 1.00 84.38 540 ARG A O 1
ATOM 4201 N N . ARG A 1 541 ? -1.354 -3.316 -6.290 1.00 85.19 541 ARG A N 1
ATOM 4202 C CA . ARG A 1 541 ? -2.651 -3.690 -6.880 1.00 85.19 541 ARG A CA 1
ATOM 4203 C C . ARG A 1 541 ? -3.027 -2.826 -8.075 1.00 85.19 541 ARG A C 1
ATOM 4205 O O . ARG A 1 541 ? -3.630 -3.316 -9.025 1.00 85.19 541 ARG A O 1
ATOM 4212 N N . ARG A 1 542 ? -2.710 -1.533 -8.008 1.00 87.00 542 ARG A N 1
ATOM 4213 C CA . ARG A 1 542 ? -2.936 -0.612 -9.118 1.00 87.00 542 ARG A CA 1
ATOM 4214 C C . ARG A 1 542 ? -1.975 -0.890 -10.269 1.00 87.00 542 ARG A C 1
ATOM 4216 O O . ARG A 1 542 ? -2.426 -0.983 -11.403 1.00 87.00 542 ARG A O 1
ATOM 4223 N N . ALA A 1 543 ? -0.692 -1.104 -9.984 1.00 86.81 543 ALA A N 1
ATOM 4224 C CA . ALA A 1 543 ? 0.311 -1.486 -10.973 1.00 86.81 543 ALA A CA 1
ATOM 4225 C C . ALA A 1 543 ? -0.102 -2.752 -11.733 1.00 86.81 543 ALA A C 1
ATOM 4227 O O . ALA A 1 543 ? -0.172 -2.716 -12.954 1.00 86.81 543 ALA A O 1
ATOM 4228 N N . GLU A 1 544 ? -0.493 -3.816 -11.027 1.00 84.19 544 GLU A N 1
ATOM 4229 C CA . GLU A 1 544 ? -0.971 -5.082 -11.613 1.00 84.19 544 GLU A CA 1
ATOM 4230 C C . GLU A 1 544 ? -2.147 -4.908 -12.596 1.00 84.19 544 GLU A C 1
ATOM 4232 O O . GLU A 1 544 ? -2.407 -5.789 -13.414 1.00 84.19 544 GLU A O 1
ATOM 4237 N N . MET A 1 545 ? -2.868 -3.785 -12.521 1.00 81.19 545 MET A N 1
ATOM 4238 C CA . MET A 1 545 ? -4.016 -3.475 -13.370 1.00 81.19 545 MET A CA 1
ATOM 4239 C C . MET A 1 545 ? -3.748 -2.472 -14.477 1.00 81.19 545 MET A C 1
ATOM 4241 O O . MET A 1 545 ? -4.268 -2.628 -15.580 1.00 81.19 545 MET A O 1
ATOM 4245 N N . SER A 1 546 ? -3.031 -1.399 -14.161 1.00 81.19 546 SER A N 1
ATOM 4246 C CA . SER A 1 546 ? -2.840 -0.270 -15.066 1.00 81.19 546 SER A CA 1
ATOM 4247 C C . SER A 1 546 ? -1.472 -0.256 -15.735 1.00 81.19 546 SER A C 1
ATOM 4249 O O . SER A 1 546 ? -1.222 0.655 -16.524 1.00 81.19 546 SER A O 1
ATOM 4251 N N . MET A 1 547 ? -0.586 -1.207 -15.408 1.00 85.19 547 MET A N 1
ATOM 4252 C CA . MET A 1 547 ? 0.735 -1.262 -16.024 1.00 85.19 547 MET A CA 1
ATOM 4253 C C . MET A 1 547 ? 0.623 -1.447 -17.533 1.00 85.19 547 MET A C 1
ATOM 4255 O O . MET A 1 547 ? -0.173 -2.240 -18.043 1.00 85.19 547 MET A O 1
ATOM 4259 N N . ARG A 1 548 ? 1.442 -0.694 -18.256 1.00 84.81 548 ARG A N 1
ATOM 4260 C CA . ARG A 1 548 ? 1.586 -0.848 -19.701 1.00 84.81 548 ARG A CA 1
ATOM 4261 C C . ARG A 1 548 ? 2.445 -2.084 -19.993 1.00 84.81 548 ARG A C 1
ATOM 4263 O O . ARG A 1 548 ? 3.254 -2.465 -19.150 1.00 84.81 548 ARG A O 1
ATOM 4270 N N . PRO A 1 549 ? 2.324 -2.704 -21.183 1.00 82.12 549 PRO A N 1
ATOM 4271 C CA . PRO A 1 549 ? 3.012 -3.965 -21.491 1.00 82.12 549 PRO A CA 1
ATOM 4272 C C . PRO A 1 549 ? 4.538 -3.930 -21.324 1.00 82.12 549 PRO A C 1
ATOM 4274 O O . PRO A 1 549 ? 5.152 -4.963 -21.083 1.00 82.12 549 PRO A O 1
ATOM 4277 N N . TYR A 1 550 ? 5.136 -2.746 -21.463 1.00 82.62 550 TYR A N 1
ATOM 4278 C CA . TYR A 1 550 ? 6.577 -2.521 -21.390 1.00 82.62 550 TYR A CA 1
ATOM 4279 C C . TYR A 1 550 ? 7.081 -2.099 -20.000 1.00 82.62 550 TYR A C 1
ATOM 4281 O O . TYR A 1 550 ? 8.289 -1.957 -19.810 1.00 82.62 550 TYR A O 1
ATOM 4289 N N . GLU A 1 551 ? 6.180 -1.847 -19.048 1.00 88.06 551 GLU A N 1
ATOM 4290 C CA . GLU A 1 551 ? 6.532 -1.408 -17.698 1.00 88.06 551 GLU A CA 1
ATOM 4291 C C . GLU A 1 551 ? 6.895 -2.601 -16.817 1.00 88.06 551 GLU A C 1
ATOM 4293 O O . GLU A 1 551 ? 6.299 -3.673 -16.910 1.00 88.06 551 GLU A O 1
ATOM 4298 N N . VAL A 1 552 ? 7.855 -2.400 -15.919 1.00 86.94 552 VAL A N 1
ATOM 4299 C CA . VAL A 1 552 ? 8.297 -3.410 -14.957 1.00 86.94 552 VAL A CA 1
ATOM 4300 C C . VAL A 1 552 ? 7.926 -2.957 -13.552 1.00 86.94 552 VAL A C 1
ATOM 4302 O O . VAL A 1 552 ? 8.304 -1.867 -13.129 1.00 86.94 552 VAL A O 1
ATOM 4305 N N . LEU A 1 553 ? 7.199 -3.797 -12.813 1.00 85.31 553 LEU A N 1
ATOM 4306 C CA . LEU A 1 553 ? 6.910 -3.560 -11.400 1.00 85.31 553 LEU A CA 1
ATOM 4307 C C . LEU A 1 553 ? 8.164 -3.837 -10.559 1.00 85.31 553 LEU A C 1
ATOM 4309 O O . LEU A 1 553 ? 8.721 -4.935 -10.607 1.00 85.31 553 LEU A O 1
ATOM 4313 N N . THR A 1 554 ? 8.616 -2.845 -9.798 1.00 80.38 554 THR A N 1
ATOM 4314 C CA . THR A 1 554 ? 9.795 -2.967 -8.934 1.00 80.38 554 THR A CA 1
ATOM 4315 C C . THR A 1 554 ? 9.452 -3.611 -7.589 1.00 80.38 554 THR A C 1
ATOM 4317 O O . THR A 1 554 ? 8.291 -3.744 -7.197 1.00 80.38 554 THR A O 1
ATOM 4320 N N . GLU A 1 555 ? 10.491 -3.952 -6.826 1.00 70.94 555 GLU A N 1
ATOM 4321 C CA . GLU A 1 555 ? 10.342 -4.401 -5.439 1.00 70.94 555 GLU A CA 1
ATOM 4322 C C . GLU A 1 555 ? 9.807 -3.320 -4.506 1.00 70.94 555 GLU A C 1
ATOM 4324 O O . GLU A 1 555 ? 9.363 -3.678 -3.422 1.00 70.94 555 GLU A O 1
ATOM 4329 N N . ASP A 1 556 ? 9.838 -2.043 -4.897 1.00 71.81 556 ASP A N 1
ATOM 4330 C CA . ASP A 1 556 ? 9.288 -0.916 -4.139 1.00 71.81 556 ASP A CA 1
ATOM 4331 C C . ASP A 1 556 ? 7.850 -0.562 -4.545 1.00 71.81 556 ASP A C 1
ATOM 4333 O O . ASP A 1 556 ? 7.294 0.439 -4.095 1.00 71.81 556 ASP A O 1
ATOM 4337 N N . ASP A 1 557 ? 7.211 -1.446 -5.320 1.00 83.75 557 ASP A N 1
ATOM 4338 C CA . ASP A 1 557 ? 5.851 -1.294 -5.839 1.00 83.75 557 ASP A CA 1
ATOM 4339 C C . ASP A 1 557 ? 5.696 -0.050 -6.737 1.00 83.75 557 ASP A C 1
ATOM 4341 O O . ASP A 1 557 ? 4.636 0.570 -6.801 1.00 83.75 557 ASP A O 1
ATOM 4345 N N . THR A 1 558 ? 6.768 0.313 -7.446 1.00 87.56 558 THR A N 1
ATOM 4346 C CA . THR A 1 558 ? 6.829 1.376 -8.464 1.00 87.56 558 THR A CA 1
ATOM 4347 C C . THR A 1 558 ? 6.903 0.776 -9.872 1.00 87.56 558 THR A C 1
ATOM 4349 O O . THR A 1 558 ? 7.112 -0.424 -10.040 1.00 87.56 558 THR A O 1
ATOM 4352 N N . LEU A 1 559 ? 6.703 1.593 -10.905 1.00 90.19 559 LEU A N 1
ATOM 4353 C CA . LEU A 1 559 ? 6.778 1.186 -12.309 1.00 90.19 559 LEU A CA 1
ATOM 4354 C C . LEU A 1 559 ? 8.063 1.718 -12.935 1.00 90.19 559 LEU A C 1
ATOM 4356 O O . LEU A 1 559 ? 8.346 2.909 -12.831 1.00 90.19 559 LEU A O 1
ATOM 4360 N N . TRP A 1 560 ? 8.802 0.850 -13.620 1.00 89.88 560 TRP A N 1
ATOM 4361 C CA . TRP A 1 560 ? 10.096 1.153 -14.221 1.00 89.88 560 TRP A CA 1
ATOM 4362 C C . TRP A 1 560 ? 10.085 0.885 -15.729 1.00 89.88 560 TRP A C 1
ATOM 4364 O O . TRP A 1 560 ? 9.618 -0.165 -16.173 1.00 89.88 560 TRP A O 1
ATOM 4374 N N . PHE A 1 561 ? 10.564 1.841 -16.524 1.00 92.50 561 PHE A N 1
ATOM 4375 C CA . PHE A 1 561 ? 10.567 1.772 -17.990 1.00 92.50 561 PHE A CA 1
ATOM 4376 C C . PHE A 1 561 ? 11.665 2.660 -18.596 1.00 92.50 561 PHE A C 1
ATOM 4378 O O . PHE A 1 561 ? 12.297 3.461 -17.908 1.00 92.50 561 PHE A O 1
ATOM 4385 N N . GLY A 1 562 ? 11.910 2.507 -19.897 1.00 94.94 562 GLY A N 1
ATOM 4386 C CA . GLY A 1 562 ? 12.822 3.348 -20.665 1.00 94.94 562 GLY A CA 1
ATOM 4387 C C . GLY A 1 562 ? 12.135 4.600 -21.213 1.00 94.94 562 GLY A C 1
ATOM 4388 O O . GLY A 1 562 ? 10.955 4.568 -21.548 1.00 94.94 562 GLY A O 1
ATOM 4389 N N . ALA A 1 563 ? 12.868 5.701 -21.330 1.00 96.69 563 ALA A N 1
ATOM 4390 C CA . ALA A 1 563 ? 12.370 7.000 -21.768 1.00 96.69 563 ALA A CA 1
ATOM 4391 C C . ALA A 1 563 ? 13.347 7.665 -22.741 1.00 96.69 563 ALA A C 1
ATOM 4393 O O . ALA A 1 563 ? 14.450 8.045 -22.345 1.00 96.69 563 ALA A O 1
ATOM 4394 N N . LEU A 1 564 ? 12.926 7.852 -23.991 1.00 95.50 564 LEU A N 1
ATOM 4395 C CA . LEU A 1 564 ? 13.651 8.592 -25.022 1.00 95.50 564 LEU A CA 1
ATOM 4396 C C . LEU A 1 564 ? 13.053 9.994 -25.155 1.00 95.50 564 LEU A C 1
ATOM 4398 O O . LEU A 1 564 ? 11.873 10.147 -25.453 1.00 95.50 564 LEU A O 1
ATOM 4402 N N . TYR A 1 565 ? 13.854 11.027 -24.915 1.00 95.06 565 TYR A N 1
ATOM 4403 C CA . TYR A 1 565 ? 13.391 12.412 -24.958 1.00 95.06 565 TYR A CA 1
ATOM 4404 C C . TYR A 1 565 ? 13.464 12.955 -26.381 1.00 95.06 565 TYR A C 1
ATOM 4406 O O . TYR A 1 565 ? 14.540 12.985 -26.984 1.00 95.06 565 TYR A O 1
ATOM 4414 N N . CYS A 1 566 ? 12.334 13.440 -26.890 1.00 92.25 566 CYS A N 1
ATOM 4415 C CA . CYS A 1 566 ? 12.238 14.014 -28.226 1.00 92.25 566 CYS A CA 1
ATOM 4416 C C . CYS A 1 566 ? 11.225 15.173 -28.257 1.00 92.25 566 CYS A C 1
ATOM 4418 O O . CYS A 1 566 ? 10.282 15.207 -27.462 1.00 92.25 566 CYS A O 1
ATOM 4420 N N . PRO A 1 567 ? 11.391 16.145 -29.168 1.00 91.00 567 PRO A N 1
ATOM 4421 C CA . PRO A 1 567 ? 10.374 17.160 -29.416 1.00 91.00 567 PRO A CA 1
ATOM 4422 C C . PRO A 1 567 ? 9.045 16.555 -29.917 1.00 91.00 567 PRO A C 1
ATOM 4424 O O . PRO A 1 567 ? 9.063 15.519 -30.590 1.00 91.00 567 PRO A O 1
ATOM 4427 N N . PRO A 1 568 ? 7.890 17.204 -29.659 1.00 92.62 568 PRO A N 1
ATOM 4428 C CA . PRO A 1 568 ? 6.579 16.717 -30.098 1.00 92.62 568 PRO A CA 1
ATOM 4429 C C . PRO A 1 568 ? 6.470 16.468 -31.604 1.00 92.62 568 PRO A C 1
ATOM 4431 O O . PRO A 1 568 ? 5.765 15.555 -32.025 1.00 92.62 568 PRO A O 1
ATOM 4434 N N . GLU A 1 569 ? 7.156 17.277 -32.413 1.00 92.88 569 GLU A N 1
ATOM 4435 C CA . GLU A 1 569 ? 7.165 17.169 -33.872 1.00 92.88 569 GLU A CA 1
ATOM 4436 C C . GLU A 1 569 ? 7.803 15.876 -34.393 1.00 92.88 569 GLU A C 1
ATOM 4438 O O . GLU A 1 569 ? 7.452 15.446 -35.486 1.00 92.88 569 GLU A O 1
ATOM 4443 N N . HIS A 1 570 ? 8.691 15.249 -33.617 1.00 91.25 570 HIS A N 1
ATOM 4444 C CA . HIS A 1 570 ? 9.390 14.022 -34.005 1.00 91.25 570 HIS A CA 1
ATOM 4445 C C . HIS A 1 570 ? 8.771 12.763 -33.394 1.00 91.25 570 HIS A C 1
ATOM 4447 O O . HIS A 1 570 ? 8.971 11.672 -33.910 1.00 91.25 570 HIS A O 1
ATOM 4453 N N . ALA A 1 571 ? 7.937 12.901 -32.359 1.00 91.75 571 ALA A N 1
ATOM 4454 C CA . ALA A 1 571 ? 7.447 11.775 -31.568 1.00 91.75 571 ALA A CA 1
ATOM 4455 C C . ALA A 1 571 ? 6.789 10.647 -32.384 1.00 91.75 571 ALA A C 1
ATOM 4457 O O . ALA A 1 571 ? 7.007 9.472 -32.106 1.00 91.75 571 ALA A O 1
ATOM 4458 N N . GLN A 1 572 ? 5.956 10.981 -33.375 1.00 94.00 572 GLN A N 1
ATOM 4459 C CA . GLN A 1 572 ? 5.256 9.966 -34.176 1.00 94.00 572 GLN A CA 1
ATOM 4460 C C . GLN A 1 572 ? 6.172 9.272 -35.184 1.00 94.00 572 GLN A C 1
ATOM 4462 O O . GLN A 1 572 ? 6.019 8.069 -35.412 1.00 94.00 572 GLN A O 1
ATOM 4467 N N . ASP A 1 573 ? 7.111 10.020 -35.761 1.00 93.19 573 ASP A N 1
ATOM 4468 C CA . ASP A 1 573 ? 8.085 9.493 -36.712 1.00 93.19 573 ASP A CA 1
ATOM 4469 C C . ASP A 1 573 ? 9.091 8.596 -35.978 1.00 93.19 573 ASP A C 1
ATOM 4471 O O . ASP A 1 573 ? 9.288 7.453 -36.382 1.00 93.19 573 ASP A O 1
ATOM 4475 N N . ASP A 1 574 ? 9.598 9.047 -34.826 1.00 92.94 574 ASP A N 1
ATOM 4476 C CA . ASP A 1 574 ? 10.501 8.286 -33.957 1.00 92.94 574 ASP A CA 1
ATOM 4477 C C . ASP A 1 574 ? 9.837 6.984 -33.465 1.00 92.94 574 ASP A C 1
ATOM 4479 O O . ASP A 1 574 ? 10.446 5.917 -33.505 1.00 92.94 574 ASP A O 1
ATOM 4483 N N . ILE A 1 575 ? 8.558 7.023 -33.059 1.00 92.81 575 ILE A N 1
ATOM 4484 C CA . ILE A 1 575 ? 7.799 5.808 -32.700 1.00 92.81 575 ILE A CA 1
ATOM 4485 C C . ILE A 1 575 ? 7.714 4.839 -33.885 1.00 92.81 575 ILE A C 1
ATOM 4487 O O . ILE A 1 575 ? 7.829 3.626 -33.699 1.00 92.81 575 ILE A O 1
ATOM 4491 N N . ALA A 1 576 ? 7.466 5.343 -35.097 1.00 91.44 576 ALA A N 1
ATOM 4492 C CA . ALA A 1 576 ? 7.365 4.501 -36.282 1.00 91.44 576 ALA A CA 1
ATOM 4493 C C . ALA A 1 576 ? 8.716 3.873 -36.650 1.00 91.44 576 ALA A C 1
ATOM 4495 O O . ALA A 1 576 ? 8.754 2.674 -36.922 1.00 91.44 576 ALA A O 1
ATOM 4496 N N . GLU A 1 577 ? 9.795 4.653 -36.597 1.00 92.19 577 GLU A N 1
ATOM 4497 C CA . GLU A 1 577 ? 11.156 4.202 -36.887 1.00 92.19 577 GLU A CA 1
ATOM 4498 C C . GLU A 1 577 ? 11.629 3.153 -35.876 1.00 92.19 577 GLU A C 1
ATOM 4500 O O . GLU A 1 577 ? 12.100 2.088 -36.273 1.00 92.19 577 GLU A O 1
ATOM 4505 N N . ILE A 1 578 ? 11.436 3.399 -34.574 1.00 89.56 578 ILE A N 1
ATOM 4506 C CA . ILE A 1 578 ? 11.793 2.441 -33.518 1.00 89.56 578 ILE A CA 1
ATOM 4507 C C . ILE A 1 578 ? 11.004 1.137 -33.694 1.00 89.56 578 ILE A C 1
ATOM 4509 O O . ILE A 1 578 ? 11.585 0.053 -33.628 1.00 89.56 578 ILE A O 1
ATOM 4513 N N . ALA A 1 579 ? 9.695 1.224 -33.947 1.00 88.12 579 ALA A N 1
ATOM 4514 C CA . ALA A 1 579 ? 8.857 0.045 -34.148 1.00 88.12 579 ALA A CA 1
ATOM 4515 C C . ALA A 1 579 ? 9.290 -0.787 -35.367 1.00 88.12 579 ALA A C 1
ATOM 4517 O O . ALA A 1 579 ? 9.339 -2.014 -35.288 1.00 88.12 579 ALA A O 1
ATOM 4518 N N . GLU A 1 580 ? 9.625 -0.131 -36.482 1.00 90.62 580 GLU A N 1
ATOM 4519 C CA . GLU A 1 580 ? 10.061 -0.798 -37.712 1.00 90.62 580 GLU A CA 1
ATOM 4520 C C . GLU A 1 580 ? 11.461 -1.408 -37.572 1.00 90.62 580 GLU A C 1
ATOM 4522 O O . GLU A 1 580 ? 11.653 -2.577 -37.903 1.00 90.62 580 GLU A O 1
ATOM 4527 N N . TYR A 1 581 ? 12.426 -0.652 -37.042 1.00 87.56 581 TYR A N 1
ATOM 4528 C CA . TYR A 1 581 ? 13.818 -1.091 -36.937 1.00 87.56 581 TYR A CA 1
ATOM 4529 C C . TYR A 1 581 ? 13.999 -2.251 -35.950 1.00 87.56 581 TYR A C 1
ATOM 4531 O O . TYR A 1 581 ? 14.735 -3.197 -36.234 1.00 87.56 581 TYR A O 1
ATOM 4539 N N . TYR A 1 582 ? 13.323 -2.193 -34.798 1.00 84.25 582 TYR A N 1
ATOM 4540 C CA . TYR A 1 582 ? 13.427 -3.213 -33.749 1.00 84.25 582 TYR A CA 1
ATOM 4541 C C . TYR A 1 582 ? 12.360 -4.310 -33.853 1.00 84.25 582 TYR A C 1
ATOM 4543 O O . TYR A 1 582 ? 12.332 -5.211 -33.015 1.00 84.25 582 TYR A O 1
ATOM 4551 N N . GLU A 1 583 ? 11.505 -4.267 -34.881 1.00 85.44 583 GLU A N 1
ATOM 4552 C CA . GLU A 1 583 ? 10.410 -5.222 -35.101 1.00 85.44 583 GLU A CA 1
ATOM 4553 C C . GLU A 1 583 ? 9.480 -5.368 -33.876 1.00 85.44 583 GLU A C 1
ATOM 4555 O O . GLU A 1 583 ? 9.039 -6.472 -33.543 1.00 85.44 583 GLU A O 1
ATOM 4560 N N . ILE A 1 584 ? 9.179 -4.260 -33.190 1.00 84.00 584 ILE A N 1
ATOM 4561 C CA . ILE A 1 584 ? 8.283 -4.244 -32.024 1.00 84.00 584 ILE A CA 1
ATOM 4562 C C . ILE A 1 584 ? 6.916 -3.659 -32.381 1.00 84.00 584 ILE A C 1
ATOM 4564 O O . ILE A 1 584 ? 6.782 -2.803 -33.256 1.00 84.00 584 ILE A O 1
ATOM 4568 N N . ASP A 1 585 ? 5.878 -4.098 -31.671 1.00 84.88 585 ASP A N 1
ATOM 4569 C CA . ASP A 1 585 ? 4.546 -3.526 -31.846 1.00 84.88 585 ASP A CA 1
ATOM 4570 C C . ASP A 1 585 ? 4.506 -2.085 -31.313 1.00 84.88 585 ASP A C 1
ATOM 4572 O O . ASP A 1 585 ? 5.015 -1.793 -30.230 1.00 84.88 585 ASP A O 1
ATOM 4576 N N . LYS A 1 586 ? 3.855 -1.172 -32.043 1.00 83.38 586 LYS A N 1
ATOM 4577 C CA . LYS A 1 586 ? 3.701 0.230 -31.623 1.00 83.38 586 LYS A CA 1
ATOM 4578 C C . LYS A 1 586 ? 2.986 0.369 -30.278 1.00 83.38 586 LYS A C 1
ATOM 4580 O O . LYS A 1 586 ? 3.184 1.373 -29.606 1.00 83.38 586 LYS A O 1
ATOM 4585 N N . SER A 1 587 ? 2.193 -0.618 -29.854 1.00 82.56 587 SER A N 1
ATOM 4586 C CA . SER A 1 587 ? 1.561 -0.636 -28.530 1.00 82.56 587 SER A CA 1
ATOM 4587 C C . SER A 1 587 ? 2.566 -0.703 -27.372 1.00 82.56 587 SER A C 1
ATOM 4589 O O . SER A 1 587 ? 2.182 -0.492 -26.223 1.00 82.56 587 SER A O 1
ATOM 4591 N N . TRP A 1 588 ? 3.830 -1.028 -27.658 1.00 86.00 588 TRP A N 1
ATOM 4592 C CA . TRP A 1 588 ? 4.937 -1.047 -26.699 1.00 86.00 588 TRP A CA 1
ATOM 4593 C C . TRP A 1 588 ? 5.627 0.314 -26.554 1.00 86.00 588 TRP A C 1
ATOM 4595 O O . TRP A 1 588 ? 6.552 0.442 -25.759 1.00 86.00 588 TRP A O 1
ATOM 4605 N N . LEU A 1 589 ? 5.176 1.319 -27.307 1.00 91.25 589 LEU A N 1
ATOM 4606 C CA . LEU A 1 589 ? 5.706 2.674 -27.297 1.00 91.25 589 LEU A CA 1
ATOM 4607 C C . LEU A 1 589 ? 4.591 3.652 -26.936 1.00 91.25 589 LEU A C 1
ATOM 4609 O O . LEU A 1 589 ? 3.480 3.583 -27.467 1.00 91.25 589 LEU A O 1
ATOM 4613 N N . HIS A 1 590 ? 4.880 4.596 -26.048 1.00 93.69 590 HIS A N 1
ATOM 4614 C CA . HIS A 1 590 ? 3.909 5.605 -25.646 1.00 93.69 590 HIS A CA 1
ATOM 4615 C C . HIS A 1 590 ? 4.508 7.001 -25.680 1.00 93.69 590 HIS A C 1
ATOM 4617 O O . HIS A 1 590 ? 5.512 7.271 -25.035 1.00 93.69 590 HIS A O 1
ATOM 4623 N N . TRP A 1 591 ? 3.844 7.919 -26.377 1.00 95.25 591 TRP A N 1
ATOM 4624 C CA . TRP A 1 591 ? 4.197 9.331 -26.322 1.00 95.25 591 TRP A CA 1
ATOM 4625 C C . TRP A 1 591 ? 3.601 9.999 -25.078 1.00 95.25 591 TRP A C 1
ATOM 4627 O O . TRP A 1 591 ? 2.389 10.213 -24.998 1.00 95.25 591 TRP A O 1
ATOM 4637 N N . ASP A 1 592 ? 4.467 10.376 -24.140 1.00 93.44 592 ASP A N 1
ATOM 4638 C CA . ASP A 1 592 ? 4.137 11.214 -22.994 1.00 93.44 592 ASP A CA 1
ATOM 4639 C C . ASP A 1 592 ? 4.388 12.689 -23.342 1.00 93.44 592 ASP A C 1
ATOM 4641 O O . ASP A 1 592 ? 5.491 13.230 -23.213 1.00 93.44 592 ASP A O 1
ATOM 4645 N N . ALA A 1 593 ? 3.315 13.358 -23.771 1.00 92.69 593 ALA A N 1
ATOM 4646 C CA . ALA A 1 593 ? 3.344 14.767 -24.148 1.00 92.69 593 ALA A CA 1
ATOM 4647 C C . ALA A 1 593 ? 3.684 15.710 -22.982 1.00 92.69 593 ALA A C 1
ATOM 4649 O O . ALA A 1 593 ? 4.167 16.814 -23.226 1.00 92.69 593 ALA A O 1
ATOM 4650 N N . LYS A 1 594 ? 3.425 15.309 -21.728 1.00 90.69 594 LYS A N 1
ATOM 4651 C CA . LYS A 1 594 ? 3.682 16.149 -20.549 1.00 90.69 594 LYS A CA 1
ATOM 4652 C C . LYS A 1 594 ? 5.181 16.250 -20.284 1.00 90.69 594 LYS A C 1
ATOM 4654 O O . LYS A 1 594 ? 5.670 17.339 -19.999 1.00 90.69 594 LYS A O 1
ATOM 4659 N N . ASN A 1 595 ? 5.887 15.127 -20.398 1.00 91.94 595 ASN A N 1
ATOM 4660 C CA . ASN A 1 595 ? 7.322 15.039 -20.125 1.00 91.94 595 ASN A CA 1
ATOM 4661 C C . ASN A 1 595 ? 8.195 15.063 -21.393 1.00 91.94 595 ASN A C 1
ATOM 4663 O O . ASN A 1 595 ? 9.414 14.938 -21.287 1.00 91.94 595 ASN A O 1
ATOM 4667 N N . LEU A 1 596 ? 7.586 15.251 -22.572 1.00 94.81 596 LEU A N 1
ATOM 4668 C CA . LEU A 1 596 ? 8.254 15.340 -23.877 1.00 94.81 596 LEU A CA 1
ATOM 4669 C C . LEU A 1 596 ? 9.160 14.135 -24.162 1.00 94.81 596 LEU A C 1
ATOM 4671 O O . LEU A 1 596 ? 10.349 14.267 -24.468 1.00 94.81 596 LEU A O 1
ATOM 4675 N N . ARG A 1 597 ? 8.590 12.939 -24.013 1.00 95.25 597 ARG A N 1
ATOM 4676 C CA . ARG A 1 597 ? 9.328 11.686 -24.162 1.00 95.25 597 ARG A CA 1
ATOM 4677 C C . ARG A 1 597 ? 8.477 10.562 -24.728 1.00 95.25 597 ARG A C 1
ATOM 4679 O O . ARG A 1 597 ? 7.271 10.498 -24.506 1.00 95.25 597 ARG A O 1
ATOM 4686 N N . ILE A 1 598 ? 9.143 9.636 -25.395 1.00 95.81 598 ILE A N 1
ATOM 4687 C CA . ILE A 1 598 ? 8.612 8.329 -25.753 1.00 95.81 598 ILE A CA 1
ATOM 4688 C C . ILE A 1 598 ? 9.006 7.363 -24.642 1.00 95.81 598 ILE A C 1
ATOM 4690 O O . ILE A 1 598 ? 10.186 7.199 -24.344 1.00 95.81 598 ILE A O 1
ATOM 4694 N N . GLU A 1 599 ? 8.022 6.736 -24.018 1.00 95.94 599 GLU A N 1
ATOM 4695 C CA . GLU A 1 599 ? 8.219 5.626 -23.099 1.00 95.94 599 GLU A CA 1
ATOM 4696 C C . GLU A 1 599 ? 8.269 4.308 -23.873 1.00 95.94 599 GLU A C 1
ATOM 4698 O O . GLU A 1 599 ? 7.499 4.101 -24.815 1.00 95.94 599 GLU A O 1
ATOM 4703 N N . LEU A 1 600 ? 9.184 3.429 -23.478 1.00 94.00 600 LEU A N 1
ATOM 4704 C CA . LEU A 1 600 ? 9.512 2.196 -24.180 1.00 94.00 600 LEU A CA 1
ATOM 4705 C C . LEU A 1 600 ? 10.053 1.133 -23.203 1.00 94.00 600 LEU A C 1
ATOM 4707 O O . LEU A 1 600 ? 10.353 1.452 -22.046 1.00 94.00 600 LEU A O 1
ATOM 4711 N N . PRO A 1 601 ? 10.214 -0.132 -23.631 1.00 90.25 601 PRO A N 1
ATOM 4712 C CA . PRO A 1 601 ? 10.804 -1.165 -22.787 1.00 90.25 601 PRO A CA 1
ATOM 4713 C C . PRO A 1 601 ? 12.213 -0.795 -22.341 1.00 90.25 601 PRO A C 1
ATOM 4715 O O . PRO A 1 601 ? 13.012 -0.297 -23.134 1.00 90.25 601 PRO A O 1
ATOM 4718 N N . LEU A 1 602 ? 12.538 -1.090 -21.081 1.00 87.25 602 LEU A N 1
ATOM 4719 C CA . LEU A 1 602 ? 13.836 -0.729 -20.513 1.00 87.25 602 LEU A CA 1
ATOM 4720 C C . LEU A 1 602 ? 15.008 -1.345 -21.291 1.00 87.25 602 LEU A C 1
ATOM 4722 O O . LEU A 1 602 ? 15.938 -0.626 -21.636 1.00 87.25 602 LEU A O 1
ATOM 4726 N N . PHE A 1 603 ? 14.920 -2.632 -21.640 1.00 83.50 603 PHE A N 1
ATOM 4727 C CA . PHE A 1 603 ? 15.965 -3.314 -22.415 1.00 83.50 603 PHE A CA 1
ATOM 4728 C C . PHE A 1 603 ? 16.214 -2.632 -23.769 1.00 83.50 603 PHE A C 1
ATOM 4730 O O . PHE A 1 603 ? 17.345 -2.544 -24.235 1.00 83.50 603 PHE A O 1
ATOM 4737 N N . LEU A 1 604 ? 15.149 -2.121 -24.394 1.00 83.75 604 LEU A N 1
ATOM 4738 C CA . LEU A 1 604 ? 15.245 -1.443 -25.676 1.00 83.75 604 LEU A CA 1
ATOM 4739 C C . LEU A 1 604 ? 15.861 -0.056 -25.503 1.00 83.75 604 LEU A C 1
ATOM 4741 O O . LEU A 1 604 ? 16.666 0.367 -26.324 1.00 83.75 604 LEU A O 1
ATOM 4745 N N . ALA A 1 605 ? 15.524 0.649 -24.423 1.00 86.94 605 ALA A N 1
ATOM 4746 C CA . ALA A 1 605 ? 16.171 1.914 -24.112 1.00 86.94 605 ALA A CA 1
ATOM 4747 C C . ALA A 1 605 ? 17.672 1.745 -23.840 1.00 86.94 605 ALA A C 1
ATOM 4749 O O . ALA A 1 605 ? 18.457 2.585 -24.268 1.00 86.94 605 ALA A O 1
ATOM 4750 N N . GLU A 1 606 ? 18.084 0.659 -23.184 1.00 85.88 606 GLU A N 1
ATOM 4751 C CA . GLU A 1 606 ? 19.498 0.320 -22.987 1.00 85.88 606 GLU A CA 1
ATOM 4752 C C . GLU A 1 606 ? 20.212 0.053 -24.324 1.00 85.88 606 GLU A C 1
ATOM 4754 O O . GLU A 1 606 ? 21.302 0.577 -24.543 1.00 85.88 606 GLU A O 1
ATOM 4759 N N . GLU A 1 607 ? 19.578 -0.673 -25.251 1.00 82.88 607 GLU A N 1
ATOM 4760 C CA . GLU A 1 607 ? 20.127 -0.947 -26.589 1.00 82.88 607 GLU A CA 1
ATOM 4761 C C . GLU A 1 607 ? 20.228 0.321 -27.457 1.00 82.88 607 GLU A C 1
ATOM 4763 O O . GLU A 1 607 ? 21.263 0.606 -28.066 1.00 82.88 607 GLU A O 1
ATOM 4768 N N . ILE A 1 608 ? 19.167 1.132 -27.480 1.00 85.56 608 ILE A N 1
ATOM 4769 C CA . ILE A 1 608 ? 19.104 2.377 -28.255 1.00 85.56 608 ILE A CA 1
ATOM 4770 C C . ILE A 1 608 ? 20.122 3.402 -27.730 1.00 85.56 608 ILE A C 1
ATOM 4772 O O . ILE A 1 608 ? 20.676 4.175 -28.518 1.00 85.56 608 ILE A O 1
ATOM 4776 N N . ALA A 1 609 ? 20.419 3.397 -26.425 1.00 88.00 609 ALA A N 1
ATOM 4777 C CA . ALA A 1 609 ? 21.292 4.377 -25.779 1.00 88.00 609 ALA A CA 1
ATOM 4778 C C . ALA A 1 609 ? 22.692 4.491 -26.397 1.00 88.00 609 ALA A C 1
ATOM 4780 O O . ALA A 1 609 ? 23.280 5.575 -26.361 1.00 88.00 609 ALA A O 1
ATOM 4781 N N . GLU A 1 610 ? 23.215 3.404 -26.969 1.00 80.81 610 GLU A N 1
ATOM 4782 C CA . GLU A 1 610 ? 24.540 3.373 -27.598 1.00 80.81 610 GLU A CA 1
ATOM 4783 C C . GLU A 1 610 ? 24.568 4.020 -28.991 1.00 80.81 610 GLU A C 1
ATOM 4785 O O . GLU A 1 610 ? 25.637 4.386 -29.484 1.00 80.81 610 GLU A O 1
ATOM 4790 N N . THR A 1 611 ? 23.409 4.162 -29.637 1.00 80.44 611 THR A N 1
ATOM 4791 C CA . THR A 1 611 ? 23.314 4.510 -31.064 1.00 80.44 611 THR A CA 1
ATOM 4792 C C . THR A 1 611 ? 22.699 5.880 -31.320 1.00 80.44 611 THR A C 1
ATOM 4794 O O . THR A 1 611 ? 23.022 6.513 -32.328 1.00 80.44 611 THR A O 1
ATOM 4797 N N . VAL A 1 612 ? 21.852 6.374 -30.413 1.00 84.69 612 VAL A N 1
ATOM 4798 C CA . VAL A 1 612 ? 21.140 7.642 -30.607 1.00 84.69 612 VAL A CA 1
ATOM 4799 C C . VAL A 1 612 ? 21.845 8.831 -29.965 1.00 84.69 612 VAL A C 1
ATOM 4801 O O . VAL A 1 612 ? 22.447 8.743 -28.898 1.00 84.69 612 VAL A O 1
ATOM 4804 N N . SER A 1 613 ? 21.705 9.990 -30.609 1.00 87.44 613 SER A N 1
ATOM 4805 C CA . SER A 1 613 ? 22.259 11.270 -30.151 1.00 87.44 613 SER A CA 1
ATOM 4806 C C . SER A 1 613 ? 21.287 12.103 -29.300 1.00 87.44 613 SER A C 1
ATOM 4808 O O . SER A 1 613 ? 21.567 13.263 -28.984 1.00 87.44 613 SER A O 1
ATOM 4810 N N . VAL A 1 614 ? 20.144 11.522 -28.926 1.00 90.38 614 VAL A N 1
ATOM 4811 C CA . VAL A 1 614 ? 19.124 12.131 -28.058 1.00 90.38 614 VAL A CA 1
ATOM 4812 C C . VAL A 1 614 ? 19.234 11.602 -26.632 1.00 90.38 614 VAL A C 1
ATOM 4814 O O . VAL A 1 614 ? 19.836 10.559 -26.392 1.00 90.38 614 VAL A O 1
ATOM 4817 N N . ALA A 1 615 ? 18.685 12.330 -25.662 1.00 94.06 615 ALA A N 1
ATOM 4818 C CA . ALA A 1 615 ? 18.749 11.916 -24.265 1.00 94.06 615 ALA A CA 1
ATOM 4819 C C . ALA A 1 615 ? 17.846 10.706 -24.012 1.00 94.06 615 ALA A C 1
ATOM 4821 O O . ALA A 1 615 ? 16.686 10.696 -24.423 1.00 94.06 615 ALA A O 1
ATOM 4822 N N . ILE A 1 616 ? 18.373 9.712 -23.302 1.00 95.62 616 ILE A N 1
ATOM 4823 C CA . ILE A 1 616 ? 17.630 8.503 -22.952 1.00 95.62 616 ILE A CA 1
ATOM 4824 C C . ILE A 1 616 ? 17.896 8.104 -21.502 1.00 95.62 616 ILE A C 1
ATOM 4826 O O . ILE A 1 616 ? 19.018 8.235 -21.000 1.00 95.62 616 ILE A O 1
ATOM 4830 N N . ALA A 1 617 ? 16.850 7.674 -20.806 1.00 94.69 617 ALA A N 1
ATOM 4831 C CA . ALA A 1 617 ? 16.892 7.372 -19.383 1.00 94.69 617 ALA A CA 1
ATOM 4832 C C . ALA A 1 617 ? 16.050 6.142 -19.037 1.00 94.69 617 ALA A C 1
ATOM 4834 O O . ALA A 1 617 ? 15.100 5.810 -19.735 1.00 94.69 617 ALA A O 1
ATOM 4835 N N . ALA A 1 618 ? 16.376 5.507 -17.920 1.00 92.62 618 ALA A N 1
ATOM 4836 C CA . ALA A 1 618 ? 15.473 4.645 -17.182 1.00 92.62 618 ALA A CA 1
ATOM 4837 C C . ALA A 1 618 ? 14.709 5.509 -16.170 1.00 92.62 618 ALA A C 1
ATOM 4839 O O . ALA A 1 618 ? 15.331 6.257 -15.409 1.00 92.62 618 ALA A O 1
ATOM 4840 N N . VAL A 1 619 ? 13.382 5.426 -16.169 1.00 94.06 619 VAL A N 1
ATOM 4841 C CA . VAL A 1 619 ? 12.494 6.259 -15.349 1.00 94.06 619 VAL A CA 1
ATOM 4842 C C . VAL A 1 619 ? 11.627 5.374 -14.475 1.00 94.06 619 VAL A C 1
ATOM 4844 O O . VAL A 1 619 ? 11.058 4.388 -14.938 1.00 94.06 619 VAL A O 1
ATOM 4847 N N . GLU A 1 620 ? 11.536 5.746 -13.205 1.00 92.00 620 GLU A N 1
ATOM 4848 C CA . GLU A 1 620 ? 10.748 5.071 -12.187 1.00 92.00 620 GLU A CA 1
ATOM 4849 C C . GLU A 1 620 ? 9.643 6.001 -11.677 1.00 92.00 620 GLU A C 1
ATOM 4851 O O . GLU A 1 620 ? 9.910 7.147 -11.299 1.00 92.00 620 GLU A O 1
ATOM 4856 N N . VAL A 1 621 ? 8.401 5.513 -11.658 1.00 92.62 621 VAL A N 1
ATOM 4857 C CA . VAL A 1 621 ? 7.218 6.282 -11.248 1.00 92.62 621 VAL A CA 1
ATOM 4858 C C . VAL A 1 621 ? 6.344 5.519 -10.261 1.00 92.62 621 VAL A C 1
ATOM 4860 O O . VAL A 1 621 ? 6.291 4.290 -10.262 1.00 92.62 621 VAL A O 1
ATOM 4863 N N . HIS A 1 622 ? 5.571 6.238 -9.454 1.00 90.75 622 HIS A N 1
ATOM 4864 C CA . HIS A 1 622 ? 4.489 5.621 -8.693 1.00 90.75 622 HIS A CA 1
ATOM 4865 C C . HIS A 1 622 ? 3.355 5.136 -9.616 1.00 90.75 622 HIS A C 1
ATOM 4867 O O . HIS A 1 622 ? 2.989 5.840 -10.559 1.00 90.75 622 HIS A O 1
ATOM 4873 N N . PRO A 1 623 ? 2.725 3.981 -9.334 1.00 87.81 623 PRO A N 1
ATOM 4874 C CA . PRO A 1 623 ? 1.550 3.496 -10.055 1.00 87.81 623 PRO A CA 1
ATOM 4875 C C . PRO A 1 623 ? 0.293 4.221 -9.561 1.00 87.81 623 PRO A C 1
ATOM 4877 O O . PRO A 1 623 ? -0.639 3.610 -9.049 1.00 87.81 623 PRO A O 1
ATOM 4880 N N . THR A 1 624 ? 0.292 5.546 -9.659 1.00 88.19 624 THR A N 1
ATOM 4881 C CA . THR A 1 624 ? -0.799 6.441 -9.256 1.00 88.19 624 THR A CA 1
ATOM 4882 C C . THR A 1 624 ? -1.390 7.141 -10.472 1.00 88.19 624 THR A C 1
ATOM 4884 O O . THR A 1 624 ? -0.885 7.007 -11.586 1.00 88.19 624 THR A O 1
ATOM 4887 N N . HIS A 1 625 ? -2.459 7.912 -10.278 1.00 85.25 625 HIS A N 1
ATOM 4888 C CA . HIS A 1 625 ? -3.065 8.698 -11.349 1.00 85.25 625 HIS A CA 1
ATOM 4889 C C . HIS A 1 625 ? -2.077 9.727 -11.908 1.00 85.25 625 HIS A C 1
ATOM 4891 O O . HIS A 1 625 ? -1.984 9.915 -13.118 1.00 85.25 625 HIS A O 1
ATOM 4897 N N . GLU A 1 626 ? -1.310 10.367 -11.024 1.00 85.19 626 GLU A N 1
ATOM 4898 C CA . GLU A 1 626 ? -0.338 11.397 -11.398 1.00 85.19 626 GLU A CA 1
ATOM 4899 C C . GLU A 1 626 ? 0.975 10.834 -11.950 1.00 85.19 626 GLU A C 1
ATOM 4901 O O . GLU A 1 626 ? 1.722 11.582 -12.585 1.00 85.19 626 GLU A O 1
ATOM 4906 N N . ARG A 1 627 ? 1.253 9.543 -11.708 1.00 89.19 627 ARG A N 1
ATOM 4907 C CA . ARG A 1 627 ? 2.501 8.858 -12.075 1.00 89.19 627 ARG A CA 1
ATOM 4908 C C . ARG A 1 627 ? 3.745 9.661 -11.688 1.00 89.19 627 ARG A C 1
ATOM 4910 O O . ARG A 1 627 ? 4.592 9.964 -12.524 1.00 89.19 627 ARG A O 1
ATOM 4917 N N . LEU A 1 628 ? 3.815 10.037 -10.410 1.00 88.88 628 LEU A N 1
ATOM 4918 C CA . LEU A 1 628 ? 4.912 10.834 -9.862 1.00 88.88 628 LEU A CA 1
ATOM 4919 C C . LEU A 1 628 ? 6.255 10.135 -10.096 1.00 88.88 628 LEU A C 1
ATOM 4921 O O . LEU A 1 628 ? 6.412 8.974 -9.722 1.00 88.88 628 LEU A O 1
ATOM 4925 N N . GLU A 1 629 ? 7.212 10.852 -10.680 1.00 90.75 629 GLU A N 1
ATOM 4926 C CA . GLU A 1 629 ? 8.579 10.370 -10.872 1.00 90.75 629 GLU A CA 1
ATOM 4927 C C . GLU A 1 629 ? 9.334 10.320 -9.551 1.00 90.75 629 GLU A C 1
ATOM 4929 O O . GLU A 1 629 ? 9.414 11.312 -8.826 1.00 90.75 629 GLU A O 1
ATOM 4934 N N . VAL A 1 630 ? 9.910 9.158 -9.268 1.00 89.12 630 VAL A N 1
ATOM 4935 C CA . VAL A 1 630 ? 10.691 8.899 -8.054 1.00 89.12 630 VAL A CA 1
ATOM 4936 C C . VAL A 1 630 ? 12.131 8.504 -8.347 1.00 89.12 630 VAL A C 1
ATOM 4938 O O . VAL A 1 630 ? 12.984 8.635 -7.473 1.00 89.12 630 VAL A O 1
ATOM 4941 N N . GLY A 1 631 ? 12.423 8.087 -9.579 1.00 87.69 631 GLY A N 1
ATOM 4942 C CA . GLY A 1 631 ? 13.765 7.715 -10.002 1.00 87.69 631 GLY A CA 1
ATOM 4943 C C . GLY A 1 631 ? 14.020 8.066 -11.461 1.00 87.69 631 GLY A C 1
ATOM 4944 O O . GLY A 1 631 ? 13.150 7.919 -12.319 1.00 87.69 631 GLY A O 1
ATOM 4945 N N . LEU A 1 632 ? 15.237 8.526 -11.746 1.00 91.19 632 LEU A N 1
ATOM 4946 C CA . LEU A 1 632 ? 15.708 8.779 -13.102 1.00 91.19 632 LEU A CA 1
ATOM 4947 C C . LEU A 1 632 ? 17.193 8.431 -13.202 1.00 91.19 632 LEU A C 1
ATOM 4949 O O . LEU A 1 632 ? 18.020 8.980 -12.475 1.00 91.19 632 LEU A O 1
ATOM 4953 N N . THR A 1 633 ? 17.534 7.551 -14.141 1.00 91.12 633 THR A N 1
ATOM 4954 C CA . THR A 1 633 ? 18.917 7.162 -14.441 1.00 91.12 633 THR A CA 1
ATOM 4955 C C . THR A 1 633 ? 19.196 7.365 -15.919 1.00 91.12 633 THR A C 1
ATOM 4957 O O . THR A 1 633 ? 18.594 6.714 -16.764 1.00 91.12 633 THR A O 1
ATOM 4960 N N . TRP A 1 634 ? 20.125 8.258 -16.253 1.00 93.38 634 TRP A N 1
ATOM 4961 C CA . TRP A 1 634 ? 20.516 8.490 -17.644 1.00 93.38 634 TRP A CA 1
ATOM 4962 C C . TRP A 1 634 ? 21.301 7.304 -18.205 1.00 93.38 634 TRP A C 1
ATOM 4964 O O . TRP A 1 634 ? 22.310 6.907 -17.624 1.00 93.38 634 TRP A O 1
ATOM 4974 N N . LEU A 1 635 ? 20.870 6.794 -19.358 1.00 87.00 635 LEU A N 1
ATOM 4975 C CA . LEU A 1 635 ? 21.491 5.653 -20.037 1.00 87.00 635 LEU A CA 1
ATOM 4976 C C . LEU A 1 635 ? 22.590 6.081 -21.023 1.00 87.00 635 LEU A C 1
ATOM 4978 O O . LEU A 1 635 ? 23.464 5.288 -21.353 1.00 87.00 635 LEU A O 1
ATOM 4982 N N . ASN A 1 636 ? 22.605 7.350 -21.446 1.00 90.00 636 ASN A N 1
ATOM 4983 C CA . ASN A 1 636 ? 23.684 7.923 -22.255 1.00 90.00 636 ASN A CA 1
ATOM 4984 C C . ASN A 1 636 ? 24.169 9.278 -21.710 1.00 90.00 636 ASN A C 1
ATOM 4986 O O . ASN A 1 636 ? 23.774 9.722 -20.629 1.00 90.00 636 ASN A O 1
ATOM 4990 N N . THR A 1 637 ? 25.085 9.938 -22.425 1.00 89.38 637 THR A N 1
ATOM 4991 C CA . THR A 1 637 ? 25.669 11.233 -22.023 1.00 89.38 637 THR A CA 1
ATOM 4992 C C . THR A 1 637 ? 24.838 12.443 -22.460 1.00 89.38 637 THR A C 1
ATOM 4994 O O . THR A 1 637 ? 25.082 13.552 -21.981 1.00 89.38 637 THR A O 1
ATOM 4997 N N . HIS A 1 638 ? 23.843 12.251 -23.329 1.00 89.19 638 HIS A N 1
ATOM 4998 C CA . HIS A 1 638 ? 22.978 13.313 -23.837 1.00 89.19 638 HIS A CA 1
ATOM 4999 C C . HIS A 1 638 ? 21.935 13.731 -22.791 1.00 89.19 638 HIS A C 1
ATOM 5001 O O . HIS A 1 638 ? 21.474 12.917 -21.992 1.00 89.19 638 HIS A O 1
ATOM 5007 N N . ARG A 1 639 ? 21.565 15.016 -22.756 1.00 88.25 639 ARG A N 1
ATOM 5008 C CA . ARG A 1 639 ? 20.586 15.564 -21.800 1.00 88.25 639 ARG A CA 1
ATOM 5009 C C . ARG A 1 639 ? 19.532 16.405 -22.526 1.00 88.25 639 ARG A C 1
ATOM 5011 O O . ARG A 1 639 ? 19.894 17.054 -23.512 1.00 88.25 639 ARG A O 1
ATOM 5018 N N . PRO A 1 640 ? 18.264 16.399 -22.067 1.00 80.19 640 PRO A N 1
ATOM 5019 C CA . PRO A 1 640 ? 17.233 17.282 -22.599 1.00 80.19 640 PRO A CA 1
ATOM 5020 C C . PRO A 1 640 ? 17.666 18.742 -22.431 1.00 80.19 640 PRO A C 1
ATOM 5022 O O . PRO A 1 640 ? 18.379 19.067 -21.478 1.00 80.19 640 PRO A O 1
ATOM 5025 N N . LYS A 1 641 ? 17.280 19.594 -23.382 1.00 61.91 641 LYS A N 1
ATOM 5026 C CA . LYS A 1 641 ? 17.573 21.031 -23.346 1.00 61.91 641 LYS A CA 1
ATOM 5027 C C . LYS A 1 641 ? 16.536 21.812 -22.564 1.00 61.91 641 LYS A C 1
ATOM 5029 O O . LYS A 1 641 ? 15.351 21.424 -22.641 1.00 61.91 641 LYS A O 1
#

Sequence (641 aa):
MFYAFAGLFMAIRVGLAMLQGARHEHAQAIIAASKQLDLNIKVISLRTASDLKDGIDCLILPGGETTAMRIASKSERLYPALFEWMKDNPHSPVLGTCAGAILMCQLGEETECIVDAVISRNSYGRQKESFQADVQISGLTFEVEKELSNEMTLPITPLDNSFQNIIGETSLNHRPLIVSSSLIESHDEHIFPAIFIRAPRFGQIGENVSVIATNGDEVVGVLEGNKMALTFHPELTSDYRFHRWLLQKSNDGDAPTHRLSKMDQVLPMASSVFPPERGEAEGCVQCQKGSKLVLFVTGECHWKCDYCPLSENRREIDIMYANERPCTQMSEVVEEARAMRATGTGITGGDPMMALERTLDACRILKSEFGPDHHIHMYTSLPFDPRHASRLAEAGLDEIRFHLLDLKMEKYIGTMQACTEAGLFVGVEIPAEPDKEVELFALIEELRSAPIQFLNLNELEITTGNQENMEIRGYNLSMEITAGAAGSAELAIALKKRVNNALRGLPDNIDNAIHLPFGFHLKFCTAKFKDAGQLRSRFRRRAEMSMRPYEVLTEDDTLWFGALYCPPEHAQDDIAEIAEYYEIDKSWLHWDAKNLRIELPLFLAEEIAETVSVAIAAVEVHPTHERLEVGLTWLNTHRPK

Secondary structure (DSSP, 8-state):
-----------EEEEEE-SSSSHHHHHHHHHHHHHHTT--EEEEEE-SGGGGGG--SEEEE----HHHHHHHHHHH-HHHHHHHHHHH-TTS-EEEETHHHHHHH--STTS--SS-EEEETTTT-SGGG-EEEEEEE-S----------SS-------S-TTTTTTS-------------S-------TTEEEEEESS--EEEEEPTTPEEEEEETTEEEEEEETTEEEESS-GGGSS--HHHHHHHHHHHSS-S--PPPPTT------TT-PPPPPTT--HHHHHHHTT-EEEEES-S--SS--TT----TTTTT---EEETTEEESSHHHHHHHHHHTT-SEEEEESS-GGGGHHHHHHHHHHHHHHH-TTSEEEEEE-S---THHHHHHHHTT--EEEE--GGG--TTTHHHHHHHHHTT-EEEEEEEE-GGGHHHHHHHHHHGGGSS-SEEEEEE-B--TTTHHHHHHTT--B-SSSSSBBTTHHHHHHHHHHHHHHHHHTPPPTTT---PPP-SSEEEEE-HHIIIIIIHHHHHHHHHHHH--TT-EE-TTS-EEEEEEE--TTTHHHHHHHHHHHTT--GGG-EEETTTTEEEE-HHHHHHHTTT-SS-EEEEEE-SSSS--EEEEEESSS----